Protein AF-0000000084919684 (afdb_homodimer)

pLDDT: mean 96.47, std 3.33, range [80.94, 98.94]

Structure (mmCIF, N/CA/C/O backbone):
data_AF-0000000084919684-model_v1
#
loop_
_entity.id
_entity.type
_entity.pdbx_description
1 polymer '1-deoxy-D-xylulose-5-phosphate synthase'
#
loop_
_atom_site.group_PDB
_atom_site.id
_atom_site.type_symbol
_atom_site.label_atom_id
_atom_site.label_alt_id
_atom_site.label_comp_id
_atom_site.label_asym_id
_atom_site.label_entity_id
_atom_site.label_seq_id
_atom_site.pdbx_PDB_ins_code
_atom_site.Cartn_x
_atom_site.Cartn_y
_atom_site.Cartn_z
_atom_site.occupancy
_atom_site.B_iso_or_equiv
_atom_site.auth_seq_id
_atom_site.auth_comp_id
_atom_site.auth_asym_id
_atom_site.auth_atom_id
_atom_site.pdbx_PDB_model_num
ATOM 1 N N . MET A 1 1 ? -24.531 24.344 9.188 1 82.88 1 MET A N 1
ATOM 2 C CA . MET A 1 1 ? -23.188 23.766 9.117 1 82.88 1 MET A CA 1
ATOM 3 C C . MET A 1 1 ? -22.141 24.781 9.523 1 82.88 1 MET A C 1
ATOM 5 O O . MET A 1 1 ? -22.312 25.984 9.289 1 82.88 1 MET A O 1
ATOM 9 N N . LYS A 1 2 ? -21.141 24.281 10.188 1 88.44 2 LYS A N 1
ATOM 10 C CA . LYS A 1 2 ? -20.031 25.156 10.555 1 88.44 2 LYS A CA 1
ATOM 11 C C . LYS A 1 2 ? -19.281 25.641 9.32 1 88.44 2 LYS A C 1
ATOM 13 O O . LYS A 1 2 ? -18.984 24.859 8.422 1 88.44 2 LYS A O 1
ATOM 18 N N . LYS A 1 3 ? -19.109 26.891 9.312 1 89.81 3 LYS A N 1
ATOM 19 C CA . LYS A 1 3 ? -18.391 27.469 8.18 1 89.81 3 LYS A CA 1
ATOM 20 C C . LYS A 1 3 ? -16.922 27.734 8.523 1 89.81 3 LYS A C 1
ATOM 22 O O . LYS A 1 3 ? -16.609 28.125 9.648 1 89.81 3 LYS A O 1
ATOM 27 N N . TYR A 1 4 ? -16.094 27.484 7.59 1 94.88 4 TYR A N 1
ATOM 28 C CA . TYR A 1 4 ? -14.664 27.75 7.715 1 94.88 4 TYR A CA 1
ATOM 29 C C . TYR A 1 4 ? -14.219 28.812 6.719 1 94.88 4 TYR A C 1
ATOM 31 O O . TYR A 1 4 ? -14.695 28.844 5.582 1 94.88 4 TYR A O 1
ATOM 39 N N . THR A 1 5 ? -13.367 29.688 7.164 1 95.31 5 THR A N 1
ATOM 40 C CA . THR A 1 5 ? -12.875 30.781 6.32 1 95.31 5 THR A CA 1
ATOM 41 C C . THR A 1 5 ? -11.383 30.609 6.035 1 95.31 5 THR A C 1
ATOM 43 O O . THR A 1 5 ? -10.609 30.25 6.934 1 95.31 5 THR A O 1
ATOM 46 N N . ASP A 1 6 ? -11.055 30.719 4.789 1 95.69 6 ASP A N 1
ATOM 47 C CA . ASP A 1 6 ? -9.641 30.781 4.434 1 95.69 6 ASP A CA 1
ATOM 48 C C . ASP A 1 6 ? -8.984 32.031 5.02 1 95.69 6 ASP A C 1
ATOM 50 O O . ASP A 1 6 ? -9.281 33.156 4.598 1 95.69 6 ASP A O 1
ATOM 54 N N . GLN A 1 7 ? -8.117 31.922 5.945 1 95.44 7 GLN A N 1
ATOM 55 C CA . GLN A 1 7 ? -7.492 33.031 6.656 1 95.44 7 GLN A CA 1
ATOM 56 C C . GLN A 1 7 ? -6.23 33.5 5.941 1 95.44 7 GLN A C 1
ATOM 58 O O . GLN A 1 7 ? -5.422 34.219 6.516 1 95.44 7 GLN A O 1
ATOM 63 N N . GLY A 1 8 ? -6.098 33.062 4.762 1 95 8 GLY A N 1
ATOM 64 C CA . GLY A 1 8 ? -4.906 33.312 3.961 1 95 8 GLY A CA 1
ATOM 65 C C . GLY A 1 8 ? -4.262 32 3.465 1 95 8 GLY A C 1
ATOM 66 O O . GLY A 1 8 ? -4.344 30.984 4.129 1 95 8 GLY A O 1
ATOM 67 N N . LYS A 1 9 ? -3.691 32.125 2.338 1 95.44 9 LYS A N 1
ATOM 68 C CA . LYS A 1 9 ? -3.064 30.938 1.772 1 95.44 9 LYS A CA 1
ATOM 69 C C . LYS A 1 9 ? -1.59 30.859 2.158 1 95.44 9 LYS A C 1
ATOM 71 O O . LYS A 1 9 ? -0.87 31.859 2.09 1 95.44 9 LYS A O 1
ATOM 76 N N . ASN A 1 10 ? -1.244 29.766 2.719 1 96.75 10 ASN A N 1
ATOM 77 C CA . ASN A 1 10 ? 0.134 29.453 3.086 1 96.75 10 ASN A CA 1
ATOM 78 C C . ASN A 1 10 ? 0.512 28.031 2.686 1 96.75 10 ASN A C 1
ATOM 80 O O . ASN A 1 10 ? -0.354 27.156 2.578 1 96.75 10 ASN A O 1
ATOM 84 N N . ASP A 1 11 ? 1.718 27.859 2.422 1 96.81 11 ASP A N 1
ATOM 85 C CA . ASP A 1 11 ? 2.152 26.516 2.08 1 96.81 11 ASP A CA 1
ATOM 86 C C . ASP A 1 11 ? 2.438 25.688 3.336 1 96.81 11 ASP A C 1
ATOM 88 O O . ASP A 1 11 ? 2.92 26.219 4.336 1 96.81 11 ASP A O 1
ATOM 92 N N . THR A 1 12 ? 2.158 24.422 3.324 1 97.62 12 THR A N 1
ATOM 93 C CA . THR A 1 12 ? 2.344 23.547 4.469 1 97.62 12 THR A CA 1
ATOM 94 C C . THR A 1 12 ? 3.828 23.344 4.766 1 97.62 12 THR A C 1
ATOM 96 O O . THR A 1 12 ? 4.215 23.141 5.918 1 97.62 12 THR A O 1
ATOM 99 N N . ARG A 1 13 ? 4.711 23.422 3.756 1 97.44 13 ARG A N 1
ATOM 100 C CA . ARG A 1 13 ? 6.148 23.297 3.986 1 97.44 13 ARG A CA 1
ATOM 101 C C . ARG A 1 13 ? 6.656 24.422 4.891 1 97.44 13 ARG A C 1
ATOM 103 O O . ARG A 1 13 ? 7.578 24.219 5.68 1 97.44 13 ARG A O 1
ATOM 110 N N . SER A 1 14 ? 6.035 25.625 4.762 1 98.12 14 SER A N 1
ATOM 111 C CA . SER A 1 14 ? 6.383 26.703 5.68 1 98.12 14 SER A CA 1
ATOM 112 C C . SER A 1 14 ? 5.895 26.406 7.094 1 98.12 14 SER A C 1
ATOM 114 O O . SER A 1 14 ? 6.516 26.828 8.07 1 98.12 14 SER A O 1
ATOM 116 N N . GLY A 1 15 ? 4.77 25.672 7.25 1 98.38 15 GLY A N 1
ATOM 117 C CA . GLY A 1 15 ? 4.348 25.188 8.555 1 98.38 15 GLY A CA 1
ATOM 118 C C . GLY A 1 15 ? 5.352 24.25 9.195 1 98.38 15 GLY A C 1
ATOM 119 O O . GLY A 1 15 ? 5.617 24.359 10.398 1 98.38 15 GLY A O 1
ATOM 120 N N . PHE A 1 16 ? 5.887 23.391 8.422 1 98.62 16 PHE A N 1
ATOM 121 C CA . PHE A 1 16 ? 6.945 22.5 8.891 1 98.62 16 PHE A CA 1
ATOM 122 C C . PHE A 1 16 ? 8.148 23.297 9.375 1 98.62 16 PHE A C 1
ATOM 124 O O . PHE A 1 16 ? 8.648 23.062 10.477 1 98.62 16 PHE A O 1
ATOM 131 N N . GLY A 1 17 ? 8.617 24.203 8.523 1 98.5 17 GLY A N 1
ATOM 132 C CA . GLY A 1 17 ? 9.75 25.031 8.898 1 98.5 17 GLY A CA 1
ATOM 133 C C . GLY A 1 17 ? 9.555 25.766 10.219 1 98.5 17 GLY A C 1
ATOM 134 O O . GLY A 1 17 ? 10.453 25.797 11.055 1 98.5 17 GLY A O 1
ATOM 135 N N . ALA A 1 18 ? 8.383 26.344 10.344 1 98.44 18 ALA A N 1
ATOM 136 C CA . ALA A 1 18 ? 8.055 27.078 11.562 1 98.44 18 ALA A CA 1
ATOM 137 C C . ALA A 1 18 ? 8.07 26.141 12.773 1 98.44 18 ALA A C 1
ATOM 139 O O . ALA A 1 18 ? 8.586 26.5 13.836 1 98.44 18 ALA A O 1
ATOM 140 N N . GLY A 1 19 ? 7.465 24.938 12.641 1 98.5 19 GLY A N 1
ATOM 141 C CA . GLY A 1 19 ? 7.48 23.969 13.711 1 98.5 19 GLY A CA 1
ATOM 142 C C . GLY A 1 19 ? 8.875 23.484 14.07 1 98.5 19 GLY A C 1
ATOM 143 O O . GLY A 1 19 ? 9.211 23.359 15.25 1 98.5 19 GLY A O 1
ATOM 144 N N . LEU A 1 20 ? 9.648 23.234 13.047 1 98.69 20 LEU A N 1
ATOM 145 C CA . LEU A 1 20 ? 11.016 22.781 13.25 1 98.69 20 LEU A CA 1
ATOM 146 C C . LEU A 1 20 ? 11.836 23.844 13.992 1 98.69 20 LEU A C 1
ATOM 148 O O . LEU A 1 20 ? 12.617 23.516 14.883 1 98.69 20 LEU A O 1
ATOM 152 N N . ALA A 1 21 ? 11.664 25.141 13.602 1 98.56 21 ALA A N 1
ATOM 153 C CA . ALA A 1 21 ? 12.352 26.234 14.281 1 98.56 21 ALA A CA 1
ATOM 154 C C . ALA A 1 21 ? 11.961 26.281 15.758 1 98.56 21 ALA A C 1
ATOM 156 O O . ALA A 1 21 ? 12.812 26.469 16.625 1 98.56 21 ALA A O 1
ATOM 157 N N . GLU A 1 22 ? 10.711 26.141 15.977 1 98.44 22 GLU A N 1
ATOM 158 C CA . GLU A 1 22 ? 10.234 26.141 17.359 1 98.44 22 GLU A CA 1
ATOM 159 C C . GLU A 1 22 ? 10.852 24.984 18.156 1 98.44 22 GLU A C 1
ATOM 161 O O . GLU A 1 22 ? 11.266 25.172 19.297 1 98.44 22 GLU A O 1
ATOM 166 N N . LEU A 1 23 ? 10.891 23.828 17.594 1 98.44 23 LEU A N 1
ATOM 167 C CA . LEU A 1 23 ? 11.492 22.656 18.25 1 98.44 23 LEU A CA 1
ATOM 168 C C . LEU A 1 23 ? 12.969 22.906 18.531 1 98.44 23 LEU A C 1
ATOM 170 O O . LEU A 1 23 ? 13.5 22.438 19.547 1 98.44 23 LEU A O 1
ATOM 174 N N . GLY A 1 24 ? 13.609 23.594 17.578 1 98.25 24 GLY A N 1
ATOM 175 C CA . GLY A 1 24 ? 15 23.953 17.812 1 98.25 24 GLY A CA 1
ATOM 176 C C . GLY A 1 24 ? 15.219 24.719 19.094 1 98.25 24 GLY A C 1
ATOM 177 O O . GLY A 1 24 ? 16.266 24.594 19.734 1 98.25 24 GLY A O 1
ATOM 178 N N . ARG A 1 25 ? 14.258 25.469 19.484 1 98.19 25 ARG A N 1
ATOM 179 C CA . ARG A 1 25 ? 14.336 26.297 20.688 1 98.19 25 ARG A CA 1
ATOM 180 C C . ARG A 1 25 ? 13.922 25.5 21.922 1 98.19 25 ARG A C 1
ATOM 182 O O . ARG A 1 25 ? 14.438 25.734 23.016 1 98.19 25 ARG A O 1
ATOM 189 N N . LEU A 1 26 ? 13.086 24.547 21.766 1 97.25 26 LEU A N 1
ATOM 190 C CA . LEU A 1 26 ? 12.414 23.922 22.891 1 97.25 26 LEU A CA 1
ATOM 191 C C . LEU A 1 26 ? 13.086 22.609 23.266 1 97.25 26 LEU A C 1
ATOM 193 O O . LEU A 1 26 ? 12.984 22.156 24.422 1 97.25 26 LEU A O 1
ATOM 197 N N . ASN A 1 27 ? 13.727 21.953 22.359 1 97.81 27 ASN A N 1
ATOM 198 C CA . ASN A 1 27 ? 14.219 20.609 22.578 1 97.81 27 ASN A CA 1
ATOM 199 C C . ASN A 1 27 ? 15.648 20.438 22.062 1 97.81 27 ASN A C 1
ATOM 201 O O . ASN A 1 27 ? 15.875 20.25 20.875 1 97.81 27 ASN A O 1
ATOM 205 N N . PRO A 1 28 ? 16.562 20.406 22.922 1 97.69 28 PRO A N 1
ATOM 206 C CA . PRO A 1 28 ? 17.969 20.359 22.516 1 97.69 28 PRO A CA 1
ATOM 207 C C . PRO A 1 28 ? 18.359 19.047 21.828 1 97.69 28 PRO A C 1
ATOM 209 O O . PRO A 1 28 ? 19.422 18.953 21.234 1 97.69 28 PRO A O 1
ATOM 212 N N . ASN A 1 29 ? 17.547 18.062 21.875 1 98.25 29 ASN A N 1
ATOM 213 C CA . ASN A 1 29 ? 17.844 16.781 21.266 1 98.25 29 ASN A CA 1
ATOM 214 C C . ASN A 1 29 ? 17.391 16.734 19.797 1 98.25 29 ASN A C 1
ATOM 216 O O . ASN A 1 29 ? 17.781 15.828 19.062 1 98.25 29 ASN A O 1
ATOM 220 N N . VAL A 1 30 ? 16.625 17.672 19.391 1 98.62 30 VAL A N 1
ATOM 221 C CA . VAL A 1 30 ? 16.156 17.719 18 1 98.62 30 VAL A CA 1
ATOM 222 C C . VAL A 1 30 ? 17.297 18.141 17.078 1 98.62 30 VAL A C 1
ATOM 224 O O . VAL A 1 30 ? 17.969 19.156 17.328 1 98.62 30 VAL A O 1
ATOM 227 N N . VAL A 1 31 ? 17.562 17.344 16.094 1 98.62 31 VAL A N 1
ATOM 228 C CA . VAL A 1 31 ? 18.516 17.672 15.031 1 98.62 31 VAL A CA 1
ATOM 229 C C . VAL A 1 31 ? 17.828 17.562 13.672 1 98.62 31 VAL A C 1
ATOM 231 O O . VAL A 1 31 ? 16.812 16.875 13.531 1 98.62 31 VAL A O 1
ATOM 234 N N . ALA A 1 32 ? 18.406 18.281 12.711 1 98.25 32 ALA A N 1
ATOM 235 C CA . ALA A 1 32 ? 17.797 18.281 11.383 1 98.25 32 ALA A CA 1
ATOM 236 C C . ALA A 1 32 ? 18.812 17.875 10.32 1 98.25 32 ALA A C 1
ATOM 238 O O . ALA A 1 32 ? 19.984 18.25 10.398 1 98.25 32 ALA A O 1
ATOM 239 N N . LEU A 1 33 ? 18.359 17.047 9.414 1 97.69 33 LEU A N 1
ATOM 240 C CA . LEU A 1 33 ? 19.156 16.625 8.258 1 97.69 33 LEU A CA 1
ATOM 241 C C . LEU A 1 33 ? 18.422 16.953 6.957 1 97.69 33 LEU A C 1
ATOM 243 O O . LEU A 1 33 ? 17.203 16.812 6.883 1 97.69 33 LEU A O 1
ATOM 247 N N . CYS A 1 34 ? 19.172 17.328 5.945 1 94.25 34 CYS A N 1
ATOM 248 C CA . CYS A 1 34 ? 18.547 17.625 4.66 1 94.25 34 CYS A CA 1
ATOM 249 C C . CYS A 1 34 ? 19.422 17.141 3.508 1 94.25 34 CYS A C 1
ATOM 251 O O . CYS A 1 34 ? 20.641 17.203 3.586 1 94.25 34 CYS A O 1
ATOM 253 N N . ALA A 1 35 ? 18.719 16.656 2.488 1 92.19 35 ALA A N 1
ATOM 254 C CA . ALA A 1 35 ? 19.422 16.25 1.271 1 92.19 35 ALA A CA 1
ATOM 255 C C . ALA A 1 35 ? 19.328 17.328 0.196 1 92.19 35 ALA A C 1
ATOM 257 O O . ALA A 1 35 ? 18.656 17.141 -0.823 1 92.19 35 ALA A O 1
ATOM 258 N N . ASP A 1 36 ? 19.969 18.422 0.37 1 85.31 36 ASP A N 1
ATOM 259 C CA . ASP A 1 36 ? 20.281 19.516 -0.55 1 85.31 36 ASP A CA 1
ATOM 260 C C . ASP A 1 36 ? 19.016 20.266 -0.958 1 85.31 36 ASP A C 1
ATOM 262 O O . ASP A 1 36 ? 18.922 20.75 -2.09 1 85.31 36 ASP A O 1
ATOM 266 N N . LEU A 1 37 ? 18.062 20.375 -0.115 1 88.69 37 LEU A N 1
ATOM 267 C CA . LEU A 1 37 ? 16.812 21.062 -0.431 1 88.69 37 LEU A CA 1
ATOM 268 C C . LEU A 1 37 ? 16.375 21.953 0.723 1 88.69 37 LEU A C 1
ATOM 270 O O . LEU A 1 37 ? 15.18 22.016 1.043 1 88.69 37 LEU A O 1
ATOM 274 N N . ILE A 1 38 ? 17.266 22.578 1.327 1 87.62 38 ILE A N 1
ATOM 275 C CA . ILE A 1 38 ? 17.062 23.344 2.545 1 87.62 38 ILE A CA 1
ATOM 276 C C . ILE A 1 38 ? 15.969 24.391 2.307 1 87.62 38 ILE A C 1
ATOM 278 O O . ILE A 1 38 ? 15 24.469 3.068 1 87.62 38 ILE A O 1
ATOM 282 N N . GLY A 1 39 ? 16.078 25.172 1.2 1 88.75 39 GLY A N 1
ATOM 283 C CA . GLY A 1 39 ? 15.117 26.203 0.891 1 88.75 39 GLY A CA 1
ATOM 284 C C . GLY A 1 39 ? 13.727 25.672 0.604 1 88.75 39 GLY A C 1
ATOM 285 O O . GLY A 1 39 ? 12.727 26.25 1.025 1 88.75 39 GLY A O 1
ATOM 286 N N . SER A 1 40 ? 13.688 24.578 -0.066 1 90.31 40 SER A N 1
ATOM 287 C CA . SER A 1 40 ? 12.414 23.953 -0.428 1 90.31 40 SER A CA 1
ATOM 288 C C . SER A 1 40 ? 11.672 23.453 0.805 1 90.31 40 SER A C 1
ATOM 290 O O . SER A 1 40 ? 10.438 23.453 0.84 1 90.31 40 SER A O 1
ATOM 292 N N . LEU A 1 41 ? 12.414 23.125 1.818 1 93.19 41 LEU A N 1
ATOM 293 C CA . LEU A 1 41 ? 11.82 22.578 3.035 1 93.19 41 LEU A CA 1
ATOM 294 C C . LEU A 1 41 ? 11.688 23.656 4.102 1 93.19 41 LEU A C 1
ATOM 296 O O . LEU A 1 41 ? 11.164 23.406 5.191 1 93.19 41 LEU A O 1
ATOM 300 N N . LYS A 1 42 ? 12.156 24.828 3.826 1 96 42 LYS A N 1
ATOM 301 C CA . LYS A 1 42 ? 12.023 25.984 4.715 1 96 42 LYS A CA 1
ATOM 302 C C . LYS A 1 42 ? 12.719 25.734 6.051 1 96 42 LYS A C 1
ATOM 304 O O . LYS A 1 42 ? 12.164 26.031 7.109 1 96 42 LYS A O 1
ATOM 309 N N . MET A 1 43 ? 13.898 25.125 6.016 1 96.88 43 MET A N 1
ATOM 310 C CA . MET A 1 43 ? 14.609 24.75 7.234 1 96.88 43 MET A CA 1
ATOM 311 C C . MET A 1 43 ? 15.562 25.859 7.664 1 96.88 43 MET A C 1
ATOM 313 O O . MET A 1 43 ? 16.312 25.703 8.633 1 96.88 43 MET A O 1
ATOM 317 N N . ASP A 1 44 ? 15.555 27.031 7.004 1 97.25 44 ASP A N 1
ATOM 318 C CA . ASP A 1 44 ? 16.531 28.094 7.164 1 97.25 44 ASP A CA 1
ATOM 319 C C . ASP A 1 44 ? 16.547 28.625 8.594 1 97.25 44 ASP A C 1
ATOM 321 O O . ASP A 1 44 ? 17.609 28.828 9.18 1 97.25 44 ASP A O 1
ATOM 325 N N . LYS A 1 45 ? 15.43 28.891 9.133 1 97.81 45 LYS A N 1
ATOM 326 C CA . LYS A 1 45 ? 15.352 29.484 10.469 1 97.81 45 LYS A CA 1
ATOM 327 C C . LYS A 1 45 ? 15.953 28.531 11.508 1 97.81 45 LYS A C 1
ATOM 329 O O . LYS A 1 45 ? 16.641 28.984 12.43 1 97.81 45 LYS A O 1
ATOM 334 N N . PHE A 1 46 ? 15.641 27.281 11.445 1 98.31 46 PHE A N 1
ATOM 335 C CA . PHE A 1 46 ? 16.25 26.312 12.336 1 98.31 46 PHE A CA 1
ATOM 336 C C . PHE A 1 46 ? 17.766 26.344 12.227 1 98.31 46 PHE A C 1
ATOM 338 O O . PHE A 1 46 ? 18.469 26.344 13.242 1 98.31 46 PHE A O 1
ATOM 345 N N . ILE A 1 47 ? 18.25 26.344 10.984 1 97.62 47 ILE A N 1
ATOM 346 C CA . ILE A 1 47 ? 19.688 26.328 10.727 1 97.62 47 ILE A CA 1
ATOM 347 C C . ILE A 1 47 ? 20.328 27.594 11.32 1 97.62 47 ILE A C 1
ATOM 349 O O . ILE A 1 47 ? 21.359 27.516 11.977 1 97.62 47 ILE A O 1
ATOM 353 N N . GLU A 1 48 ? 19.703 28.703 11.094 1 98.06 48 GLU A N 1
ATOM 354 C CA . GLU A 1 48 ? 20.203 29.969 11.609 1 98.06 48 GLU A CA 1
ATOM 355 C C . GLU A 1 48 ? 20.344 29.938 13.125 1 98.06 48 GLU A C 1
ATOM 357 O O . GLU A 1 48 ? 21.344 30.406 13.672 1 98.06 48 GLU A O 1
ATOM 362 N N . GLU A 1 49 ? 19.406 29.359 13.773 1 98.25 49 GLU A N 1
ATOM 363 C CA . GLU A 1 49 ? 19.344 29.391 15.234 1 98.25 49 GLU A CA 1
ATOM 364 C C . GLU A 1 49 ? 20.125 28.234 15.852 1 98.25 49 GLU A C 1
ATOM 366 O O . GLU A 1 49 ? 20.516 28.297 17.016 1 98.25 49 GLU A O 1
ATOM 371 N N . ASN A 1 50 ? 20.328 27.188 15.086 1 97.88 50 ASN A N 1
ATOM 372 C CA . ASN A 1 50 ? 20.984 26 15.602 1 97.88 50 ASN A CA 1
ATOM 373 C C . ASN A 1 50 ? 21.953 25.406 14.578 1 97.88 50 ASN A C 1
ATOM 375 O O . ASN A 1 50 ? 21.844 24.234 14.211 1 97.88 50 ASN A O 1
ATOM 379 N N . PRO A 1 51 ? 22.906 26.078 14.18 1 97.25 51 PRO A N 1
ATOM 380 C CA . PRO A 1 51 ? 23.797 25.609 13.102 1 97.25 51 PRO A CA 1
ATOM 381 C C . PRO A 1 51 ? 24.516 24.312 13.445 1 97.25 51 PRO A C 1
ATOM 383 O O . PRO A 1 51 ? 24.812 23.516 12.555 1 97.25 51 PRO A O 1
ATOM 386 N N . GLU A 1 52 ? 24.766 24.016 14.703 1 97.06 52 GLU A N 1
ATOM 387 C CA . GLU A 1 52 ? 25.516 22.844 15.109 1 97.06 52 GLU A CA 1
ATOM 388 C C . GLU A 1 52 ? 24.625 21.609 15.148 1 97.06 52 GLU A C 1
ATOM 390 O O . GLU A 1 52 ? 25.125 20.469 15.234 1 97.06 52 GLU A O 1
ATOM 395 N N . ARG A 1 53 ? 23.359 21.766 15.016 1 97.69 53 ARG A N 1
ATOM 396 C CA . ARG A 1 53 ? 22.406 20.656 15.086 1 97.69 53 ARG A CA 1
ATOM 397 C C . ARG A 1 53 ? 21.766 20.406 13.727 1 97.69 53 ARG A C 1
ATOM 399 O O . ARG A 1 53 ? 20.75 19.719 13.633 1 97.69 53 ARG A O 1
ATOM 406 N N . PHE A 1 54 ? 22.297 21.062 12.695 1 97.69 54 PHE A N 1
ATOM 407 C CA . PHE A 1 54 ? 21.875 20.828 11.32 1 97.69 54 PHE A CA 1
ATOM 408 C C . PHE A 1 54 ? 22.984 20.125 10.523 1 97.69 54 PHE A C 1
ATOM 410 O O . PHE A 1 54 ? 24.156 20.5 10.625 1 97.69 54 PHE A O 1
ATOM 417 N N . PHE A 1 55 ? 22.609 19.156 9.711 1 96.38 55 PHE A N 1
ATOM 418 C CA . PHE A 1 55 ? 23.547 18.391 8.906 1 96.38 55 PHE A CA 1
ATOM 419 C C . PHE A 1 55 ? 23.125 18.375 7.441 1 96.38 55 PHE A C 1
ATOM 421 O O . PHE A 1 55 ? 22.094 17.781 7.098 1 96.38 55 PHE A O 1
ATOM 428 N N . GLN A 1 56 ? 23.859 18.922 6.59 1 93.94 56 GLN A N 1
ATOM 429 C CA . GLN A 1 56 ? 23.672 18.828 5.145 1 93.94 56 GLN A CA 1
ATOM 430 C C . GLN A 1 56 ? 24.281 17.531 4.59 1 93.94 56 GLN A C 1
ATOM 432 O O . GLN A 1 56 ? 25.484 17.312 4.703 1 93.94 56 GLN A O 1
ATOM 437 N N . ILE A 1 57 ? 23.469 16.797 3.918 1 92.19 57 ILE A N 1
ATOM 438 C CA . ILE A 1 57 ? 23.922 15.445 3.564 1 92.19 57 ILE A CA 1
ATOM 439 C C . ILE A 1 57 ? 24.156 15.359 2.059 1 92.19 57 ILE A C 1
ATOM 441 O O . ILE A 1 57 ? 24.578 14.32 1.548 1 92.19 57 ILE A O 1
ATOM 445 N N . GLY A 1 58 ? 23.938 16.438 1.271 1 87.56 58 GLY A N 1
ATOM 446 C CA . GLY A 1 58 ? 24 16.359 -0.18 1 87.56 58 GLY A CA 1
ATOM 447 C C . GLY A 1 58 ? 22.875 15.531 -0.776 1 87.56 58 GLY A C 1
ATOM 448 O O . GLY A 1 58 ? 21.969 15.086 -0.06 1 87.56 58 GLY A O 1
ATOM 449 N N . ILE A 1 59 ? 22.875 15.273 -2.01 1 85.62 59 ILE A N 1
ATOM 450 C CA . ILE A 1 59 ? 21.844 14.484 -2.666 1 85.62 59 ILE A CA 1
ATOM 451 C C . ILE A 1 59 ? 22.094 13 -2.408 1 85.62 59 ILE A C 1
ATOM 453 O O . ILE A 1 59 ? 22.422 12.25 -3.328 1 85.62 59 ILE A O 1
ATOM 457 N N . ALA A 1 60 ? 22.062 12.641 -1.119 1 88.5 60 ALA A N 1
ATOM 458 C CA . ALA A 1 60 ? 22.344 11.289 -0.649 1 88.5 60 ALA A CA 1
ATOM 459 C C . ALA A 1 60 ? 21.297 10.852 0.38 1 88.5 60 ALA A C 1
ATOM 461 O O . ALA A 1 60 ? 21.625 10.633 1.549 1 88.5 60 ALA A O 1
ATOM 462 N N . GLU A 1 61 ? 20.172 10.648 -0.104 1 90.44 61 GLU A N 1
ATOM 463 C CA . GLU A 1 61 ? 19.031 10.383 0.775 1 90.44 61 GLU A CA 1
ATOM 464 C C . GLU A 1 61 ? 19.219 9.062 1.522 1 90.44 61 GLU A C 1
ATOM 466 O O . GLU A 1 61 ? 18.844 8.945 2.691 1 90.44 61 GLU A O 1
ATOM 471 N N . ALA A 1 62 ? 19.75 8.07 0.82 1 91.62 62 ALA A N 1
ATOM 472 C CA . ALA A 1 62 ? 19.984 6.797 1.492 1 91.62 62 ALA A CA 1
ATOM 473 C C . ALA A 1 62 ? 20.922 6.969 2.684 1 91.62 62 ALA A C 1
ATOM 475 O O . ALA A 1 62 ? 20.656 6.461 3.773 1 91.62 62 ALA A O 1
ATOM 476 N N . ASN A 1 63 ? 21.953 7.691 2.449 1 93.31 63 ASN A N 1
ATOM 477 C CA . ASN A 1 63 ? 22.906 8 3.52 1 93.31 63 ASN A CA 1
ATOM 478 C C . ASN A 1 63 ? 22.234 8.812 4.633 1 93.31 63 ASN A C 1
ATOM 480 O O . ASN A 1 63 ? 22.5 8.57 5.812 1 93.31 63 ASN A O 1
ATOM 484 N N . MET A 1 64 ? 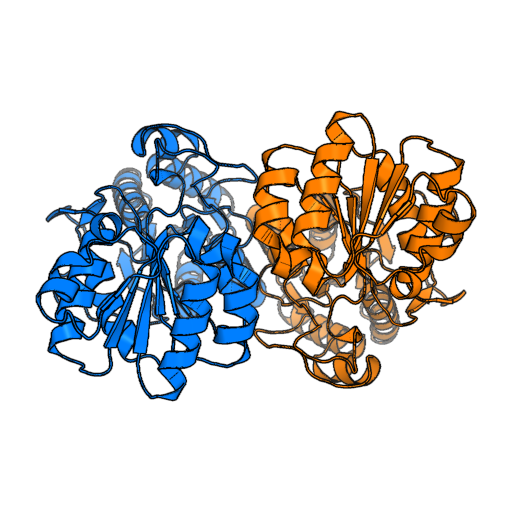21.406 9.742 4.312 1 95.38 64 MET A N 1
ATOM 485 C CA . MET A 1 64 ? 20.688 10.586 5.273 1 95.38 64 MET A CA 1
ATOM 486 C C . MET A 1 64 ? 19.875 9.734 6.242 1 95.38 64 MET A C 1
ATOM 488 O O . MET A 1 64 ? 19.922 9.953 7.453 1 95.38 64 MET A O 1
ATOM 492 N N . MET A 1 65 ? 19.219 8.766 5.723 1 96.12 65 MET A N 1
ATOM 493 C CA . MET A 1 65 ? 18.391 7.914 6.574 1 96.12 65 MET A CA 1
ATOM 494 C C . MET A 1 65 ? 19.266 7.078 7.508 1 96.12 65 MET A C 1
ATOM 496 O O . MET A 1 65 ? 18.922 6.879 8.672 1 96.12 65 MET A O 1
ATOM 500 N N . GLY A 1 66 ? 20.359 6.586 6.945 1 95.94 66 GLY A N 1
ATOM 501 C CA . GLY A 1 66 ? 21.281 5.855 7.789 1 95.94 66 GLY A CA 1
ATOM 502 C C . GLY A 1 66 ? 21.859 6.699 8.914 1 95.94 66 GLY A C 1
ATOM 503 O O . GLY A 1 66 ? 21.922 6.25 10.062 1 95.94 66 GLY A O 1
ATOM 504 N N . ILE A 1 67 ? 22.297 7.898 8.602 1 96.38 67 ILE A N 1
ATOM 505 C CA . ILE A 1 67 ? 22.844 8.82 9.594 1 96.38 67 ILE A CA 1
ATOM 506 C C . ILE A 1 67 ? 21.766 9.148 10.633 1 96.38 67 ILE A C 1
ATOM 508 O O . ILE A 1 67 ? 22.047 9.125 11.836 1 96.38 67 ILE A O 1
ATOM 512 N N . ALA 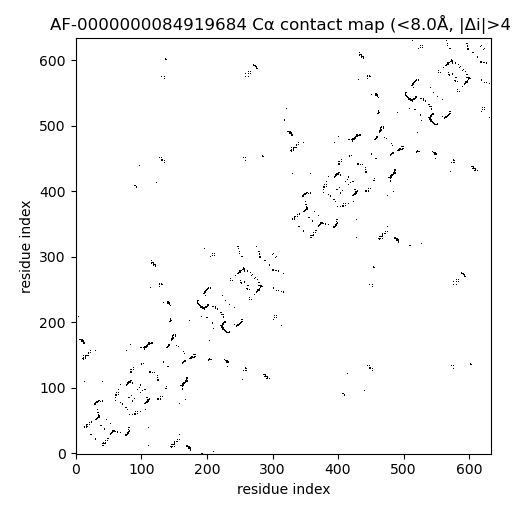A 1 68 ? 20.547 9.406 10.195 1 97.5 68 ALA A N 1
ATOM 513 C CA . ALA A 1 68 ? 19.453 9.727 11.102 1 97.5 68 ALA A CA 1
ATOM 514 C C . ALA A 1 68 ? 19.203 8.586 12.094 1 97.5 68 ALA A C 1
ATOM 516 O O . ALA A 1 68 ? 19.062 8.828 13.297 1 97.5 68 ALA A O 1
ATOM 517 N N . ALA A 1 69 ? 19.156 7.391 11.594 1 97.19 69 ALA A N 1
ATOM 518 C CA . ALA A 1 69 ? 18.984 6.227 12.461 1 97.19 69 ALA A CA 1
ATOM 519 C C . ALA A 1 69 ? 20.094 6.145 13.508 1 97.19 69 ALA A C 1
ATOM 521 O O . ALA A 1 69 ? 19.828 5.875 14.68 1 97.19 69 ALA A O 1
ATOM 522 N N . GLY A 1 70 ? 21.297 6.367 13.047 1 96.62 70 GLY A N 1
ATOM 523 C CA . GLY A 1 70 ? 22.438 6.332 13.945 1 96.62 70 GLY A CA 1
ATOM 524 C C . GLY A 1 70 ? 22.359 7.379 15.047 1 96.62 70 GLY A C 1
ATOM 525 O O . GLY A 1 70 ? 22.719 7.109 16.188 1 96.62 70 GLY A O 1
ATOM 526 N N . LEU A 1 71 ? 21.953 8.586 14.734 1 97.06 71 LEU A N 1
ATOM 527 C CA . LEU A 1 71 ? 21.875 9.695 15.68 1 97.06 71 LEU A CA 1
ATOM 528 C C . LEU A 1 71 ? 20.906 9.375 16.828 1 97.06 71 LEU A C 1
ATOM 530 O O . LEU A 1 71 ? 21.094 9.867 17.938 1 97.06 71 LEU A O 1
ATOM 534 N N . THR A 1 72 ? 19.891 8.547 16.578 1 97.19 72 THR A N 1
ATOM 535 C CA . THR A 1 72 ? 18.938 8.195 17.609 1 97.19 72 THR A CA 1
ATOM 536 C C . THR A 1 72 ? 19.609 7.383 18.719 1 97.19 72 THR A C 1
ATOM 538 O O . THR A 1 72 ? 19.156 7.402 19.859 1 97.19 72 THR A O 1
ATOM 541 N N . ILE A 1 73 ? 20.609 6.645 18.422 1 95.44 73 ILE A N 1
ATOM 542 C CA . ILE A 1 73 ? 21.328 5.848 19.391 1 95.44 73 ILE A CA 1
ATOM 543 C C . ILE A 1 73 ? 21.953 6.762 20.453 1 95.44 73 ILE A C 1
ATOM 545 O O . ILE A 1 73 ? 22.031 6.402 21.625 1 95.44 73 ILE A O 1
ATOM 549 N N . GLY A 1 74 ? 22.312 7.922 20.062 1 94.69 74 GLY A N 1
ATOM 550 C CA . GLY A 1 74 ? 22.859 8.906 20.984 1 94.69 74 GLY A CA 1
ATOM 551 C C . GLY A 1 74 ? 21.812 9.734 21.688 1 94.69 74 GLY A C 1
ATOM 552 O O . GLY A 1 74 ? 22.125 10.688 22.406 1 94.69 74 GLY A O 1
ATOM 553 N N . GLY A 1 75 ? 20.531 9.422 21.391 1 96.5 75 GLY A N 1
ATOM 554 C CA . GLY A 1 75 ? 19.453 10.086 22.094 1 96.5 75 GLY A CA 1
ATOM 555 C C . GLY A 1 75 ? 18.891 11.273 21.359 1 96.5 75 GLY A C 1
ATOM 556 O O . GLY A 1 75 ? 18.016 11.977 21.859 1 96.5 75 GLY A O 1
ATOM 557 N N . LYS A 1 76 ? 19.359 11.453 20.125 1 98.38 76 LYS A N 1
ATOM 558 C CA . LYS A 1 76 ? 18.844 12.578 19.344 1 98.38 76 LYS A CA 1
ATOM 559 C C . LYS A 1 76 ? 17.516 12.227 18.688 1 98.38 76 LYS A C 1
ATOM 561 O O . LYS A 1 76 ? 17.125 11.055 18.656 1 98.38 76 LYS A O 1
ATOM 566 N N . ILE A 1 77 ? 16.828 13.227 18.297 1 98.69 77 ILE A N 1
ATOM 567 C CA . ILE A 1 77 ? 15.578 13.109 17.562 1 98.69 77 ILE A CA 1
ATOM 568 C C . ILE A 1 77 ? 15.734 13.742 16.172 1 98.69 77 ILE A C 1
ATOM 570 O O . ILE A 1 77 ? 15.469 14.938 16 1 98.69 77 ILE A O 1
ATOM 574 N N . PRO A 1 78 ? 16.156 12.984 15.227 1 98.75 78 PRO A N 1
ATOM 575 C CA . PRO A 1 78 ? 16.438 13.523 13.891 1 98.75 78 PRO A CA 1
ATOM 576 C C . PRO A 1 78 ? 15.164 13.797 13.094 1 98.75 78 PRO A C 1
ATOM 578 O O . PRO A 1 78 ? 14.258 12.961 13.055 1 98.75 78 PRO A O 1
ATOM 581 N N . PHE A 1 79 ? 15.086 14.945 12.523 1 98.75 79 PHE A N 1
ATOM 582 C CA . PHE A 1 79 ? 14.133 15.328 11.492 1 98.75 79 PHE A CA 1
ATOM 583 C C . PHE A 1 79 ? 14.805 15.383 10.125 1 98.75 79 PHE A C 1
ATOM 585 O O . PHE A 1 79 ? 15.641 16.25 9.867 1 98.75 79 PHE A O 1
ATOM 592 N N . THR A 1 80 ? 14.414 14.438 9.266 1 98 80 THR A N 1
ATOM 593 C CA . THR A 1 80 ? 14.977 14.445 7.922 1 98 80 THR A CA 1
ATOM 594 C C . THR A 1 80 ? 14.055 15.172 6.949 1 98 80 THR A C 1
ATOM 596 O O . THR A 1 80 ? 12.828 15.102 7.078 1 98 80 THR A O 1
ATOM 599 N N . GLY A 1 81 ? 14.703 15.867 6.012 1 95.5 81 GLY A N 1
ATOM 600 C CA . GLY A 1 81 ? 13.914 16.625 5.059 1 95.5 81 GLY A CA 1
ATOM 601 C C . GLY A 1 81 ? 14.383 16.469 3.627 1 95.5 81 GLY A C 1
ATOM 602 O O . GLY A 1 81 ? 15.578 16.609 3.342 1 95.5 81 GLY A O 1
ATOM 603 N N . THR A 1 82 ? 13.5 16.125 2.721 1 94.88 82 THR A N 1
ATOM 604 C CA . THR A 1 82 ? 13.633 16.141 1.268 1 94.88 82 THR A CA 1
ATOM 605 C C . THR A 1 82 ? 12.273 15.969 0.595 1 94.88 82 THR A C 1
ATOM 607 O O . THR A 1 82 ? 11.234 16.203 1.214 1 94.88 82 THR A O 1
ATOM 610 N N . PHE A 1 83 ? 12.258 15.773 -0.698 1 92.88 83 PHE A N 1
ATOM 611 C CA . PHE A 1 83 ? 10.984 15.602 -1.39 1 92.88 83 PHE A CA 1
ATOM 612 C C . PHE A 1 83 ? 10.406 14.219 -1.12 1 92.88 83 PHE A C 1
ATOM 614 O O . PHE A 1 83 ? 11.148 13.266 -0.891 1 92.88 83 PHE A O 1
ATOM 621 N N . ALA A 1 84 ? 9.141 14.148 -1.161 1 92.94 84 ALA A N 1
ATOM 622 C CA . ALA A 1 84 ? 8.406 12.945 -0.8 1 92.94 84 ALA A CA 1
ATOM 623 C C . ALA A 1 84 ? 8.883 11.742 -1.618 1 92.94 84 ALA A C 1
ATOM 625 O O . ALA A 1 84 ? 9.062 10.648 -1.081 1 92.94 84 ALA A O 1
ATOM 626 N N . ASN A 1 85 ? 9.117 11.906 -2.881 1 90.75 85 ASN A N 1
ATOM 627 C CA . ASN A 1 85 ? 9.609 10.82 -3.723 1 90.75 85 ASN A CA 1
ATOM 628 C C . ASN A 1 85 ? 10.969 10.32 -3.25 1 90.75 85 ASN A C 1
ATOM 630 O O . ASN A 1 85 ? 11.203 9.109 -3.189 1 90.75 85 ASN A O 1
ATOM 634 N N . PHE A 1 86 ? 11.805 11.203 -2.812 1 89.38 86 PHE A N 1
ATOM 635 C CA . PHE A 1 86 ? 13.18 10.891 -2.438 1 89.38 86 PHE A CA 1
ATOM 636 C C . PHE A 1 86 ? 13.258 10.43 -0.987 1 89.38 86 PHE A C 1
ATOM 638 O O . PHE A 1 86 ? 14.219 9.766 -0.587 1 89.38 86 PHE A O 1
ATOM 645 N N . SER A 1 87 ? 12.227 10.812 -0.275 1 92.75 87 SER A N 1
ATOM 646 C CA . SER A 1 87 ? 12.18 10.484 1.146 1 92.75 87 SER A CA 1
ATOM 647 C C . SER A 1 87 ? 11.5 9.133 1.384 1 92.75 87 SER A C 1
ATOM 649 O O . SER A 1 87 ? 11.523 8.609 2.5 1 92.75 87 SER A O 1
ATOM 651 N N . THR A 1 88 ? 10.945 8.547 0.348 1 93.5 88 THR A N 1
ATOM 652 C CA . THR A 1 88 ? 10.195 7.305 0.532 1 93.5 88 THR A CA 1
ATOM 653 C C . THR A 1 88 ? 10.609 6.27 -0.511 1 93.5 88 THR A C 1
ATOM 655 O O . THR A 1 88 ? 11.477 5.434 -0.255 1 93.5 88 THR A O 1
ATOM 658 N N . GLY A 1 89 ? 10.18 6.484 -1.751 1 91.5 89 GLY A N 1
ATOM 659 C CA . GLY A 1 89 ? 10.414 5.52 -2.812 1 91.5 89 GLY A CA 1
ATOM 660 C C . GLY A 1 89 ? 11.883 5.258 -3.066 1 91.5 89 GLY A C 1
ATOM 661 O O . GLY A 1 89 ? 12.289 4.113 -3.285 1 91.5 89 GLY A O 1
ATOM 662 N N . ARG A 1 90 ? 12.688 6.281 -3 1 89.25 90 ARG A N 1
ATOM 663 C CA . ARG A 1 90 ? 14.109 6.164 -3.314 1 89.25 90 ARG A CA 1
ATOM 664 C C . ARG A 1 90 ? 14.852 5.402 -2.223 1 89.25 90 ARG A C 1
ATOM 666 O O . ARG A 1 90 ? 15.82 4.695 -2.5 1 89.25 90 ARG A O 1
ATOM 673 N N . VAL A 1 91 ? 14.328 5.555 -1.009 1 93.19 91 VAL A N 1
ATOM 674 C CA . VAL A 1 91 ? 15.117 5.055 0.112 1 93.19 91 VAL A CA 1
ATOM 675 C C . VAL A 1 91 ? 14.273 4.105 0.955 1 93.19 91 VAL A C 1
ATOM 677 O O . VAL A 1 91 ? 14.43 4.039 2.176 1 93.19 91 VAL A O 1
ATOM 680 N N . TYR A 1 92 ? 13.43 3.42 0.341 1 94.38 92 TYR A N 1
ATOM 681 C CA . TYR A 1 92 ? 12.508 2.539 1.049 1 94.38 92 TYR A CA 1
ATOM 682 C C . TYR A 1 92 ? 13.266 1.508 1.877 1 94.38 92 TYR A C 1
ATOM 684 O O . TYR A 1 92 ? 12.922 1.263 3.037 1 94.38 92 TYR A O 1
ATOM 692 N N . ASP A 1 93 ? 14.273 0.932 1.304 1 92.62 93 ASP A N 1
ATOM 693 C CA . ASP A 1 93 ? 15.039 -0.117 1.97 1 92.62 93 ASP A CA 1
ATOM 694 C C . ASP A 1 93 ? 15.695 0.407 3.246 1 92.62 93 ASP A C 1
ATOM 696 O O . ASP A 1 93 ? 15.672 -0.259 4.281 1 92.62 93 ASP A O 1
ATOM 700 N N . GLN A 1 94 ? 16.297 1.58 3.186 1 93.75 94 GLN A N 1
ATOM 701 C CA . GLN A 1 94 ? 16.953 2.18 4.34 1 93.75 94 GLN A CA 1
ATOM 702 C C . GLN A 1 94 ? 15.953 2.486 5.449 1 93.75 94 GLN A C 1
ATOM 704 O O . GLN A 1 94 ? 16.234 2.275 6.629 1 93.75 94 GLN A O 1
ATOM 709 N N . ILE A 1 95 ? 14.789 2.957 5.066 1 95.81 95 ILE A N 1
ATOM 710 C CA . ILE A 1 95 ? 13.75 3.246 6.051 1 95.81 95 ILE A CA 1
ATOM 711 C C . ILE A 1 95 ? 13.281 1.947 6.703 1 95.81 95 ILE A C 1
ATOM 713 O O . ILE A 1 95 ? 13.172 1.866 7.926 1 95.81 95 ILE A O 1
ATOM 717 N N . ARG A 1 96 ? 13.023 0.978 5.906 1 94.81 96 ARG A N 1
ATOM 718 C CA . ARG A 1 96 ? 12.492 -0.297 6.375 1 94.81 96 ARG A CA 1
ATOM 719 C C . ARG A 1 96 ? 13.453 -0.962 7.355 1 94.81 96 ARG A C 1
ATOM 721 O O . ARG A 1 96 ? 13.047 -1.376 8.445 1 94.81 96 ARG A O 1
ATOM 728 N N . GLN A 1 97 ? 14.742 -1.015 7 1 92.94 97 GLN A N 1
ATOM 729 C CA . GLN A 1 97 ? 15.711 -1.795 7.762 1 92.94 97 GLN A CA 1
ATOM 730 C C . GLN A 1 97 ? 16.297 -0.976 8.914 1 92.94 97 GLN A C 1
ATOM 732 O O . GLN A 1 97 ? 16.297 -1.423 10.062 1 92.94 97 GLN A O 1
ATOM 737 N N . SER A 1 98 ? 16.703 0.229 8.594 1 94.25 98 SER A N 1
ATOM 738 C CA . SER A 1 98 ? 17.5 0.991 9.547 1 94.25 98 SER A CA 1
ATOM 739 C C . SER A 1 98 ? 16.609 1.771 10.508 1 94.25 98 SER A C 1
ATOM 741 O O . SER A 1 98 ? 17.047 2.135 11.609 1 94.25 98 SER A O 1
ATOM 743 N N . ILE A 1 99 ? 15.398 1.966 10.156 1 96.06 99 ILE A N 1
ATOM 744 C CA . ILE A 1 99 ? 14.578 2.852 10.984 1 96.06 99 ILE A CA 1
ATOM 745 C C . ILE A 1 99 ? 13.391 2.08 11.547 1 96.06 99 ILE A C 1
ATOM 747 O O . ILE A 1 99 ? 13.305 1.857 12.758 1 96.06 99 ILE A O 1
ATOM 751 N N . ALA A 1 100 ? 12.555 1.551 10.688 1 95.5 100 ALA A N 1
ATOM 752 C CA . ALA A 1 100 ? 11.32 0.915 11.133 1 95.5 100 ALA A CA 1
ATOM 753 C C . ALA A 1 100 ? 11.609 -0.387 11.875 1 95.5 100 ALA A C 1
ATOM 755 O O . ALA A 1 100 ? 11.18 -0.564 13.023 1 95.5 100 ALA A O 1
ATOM 756 N N . TYR A 1 101 ? 12.328 -1.254 11.219 1 93.69 101 TYR A N 1
ATOM 757 C CA . TYR A 1 101 ? 12.617 -2.549 11.82 1 93.69 101 TYR A CA 1
ATOM 758 C C . TYR A 1 101 ? 13.383 -2.385 13.125 1 93.69 101 TYR A C 1
ATOM 760 O O . TYR A 1 101 ? 13.156 -3.131 14.086 1 93.69 101 TYR A O 1
ATOM 768 N N . SER A 1 102 ? 14.203 -1.381 13.164 1 93.38 102 SER A N 1
ATOM 769 C CA . SER A 1 102 ? 15.055 -1.148 14.328 1 93.38 102 SER A CA 1
ATOM 770 C C . SER A 1 102 ? 14.352 -0.26 15.352 1 93.38 102 SER A C 1
ATOM 772 O O . SER A 1 102 ? 14.93 0.06 16.391 1 93.38 102 SER A O 1
ATOM 774 N N . GLY A 1 103 ? 13.156 0.194 15.047 1 94.38 103 GLY A N 1
ATOM 775 C CA . GLY A 1 103 ? 12.367 1.006 15.961 1 94.38 103 GLY A CA 1
ATOM 776 C C . GLY A 1 103 ? 13.023 2.336 16.297 1 94.38 103 GLY A C 1
ATOM 777 O O . GLY A 1 103 ? 12.992 2.781 17.438 1 94.38 103 GLY A O 1
ATOM 778 N N . LYS A 1 104 ? 13.742 2.875 15.312 1 97.19 104 LYS A N 1
ATOM 779 C CA . LYS A 1 104 ? 14.492 4.102 15.578 1 97.19 104 LYS A CA 1
ATOM 780 C C . LYS A 1 104 ? 13.57 5.32 15.562 1 97.19 104 LYS A C 1
ATOM 782 O O . LYS A 1 104 ? 12.648 5.398 14.742 1 97.19 104 LYS A O 1
ATOM 787 N N . ASN A 1 105 ? 13.852 6.25 16.438 1 98.38 105 ASN A N 1
ATOM 788 C CA . ASN A 1 105 ? 13.062 7.461 16.656 1 98.38 105 ASN A CA 1
ATOM 789 C C . ASN A 1 105 ? 13.414 8.539 15.625 1 98.38 105 ASN A C 1
ATOM 791 O O . ASN A 1 105 ? 13.891 9.617 15.984 1 98.38 105 ASN A O 1
ATOM 795 N N . VAL A 1 106 ? 13.109 8.289 14.367 1 98.75 106 VAL A N 1
ATOM 796 C CA . VAL A 1 106 ? 13.406 9.195 13.266 1 98.75 106 VAL A CA 1
ATOM 797 C C . VAL A 1 106 ? 12.109 9.789 12.719 1 98.75 106 VAL A C 1
ATOM 799 O O . VAL A 1 106 ? 11.117 9.078 12.562 1 98.75 106 VAL A O 1
ATOM 802 N N . LYS A 1 107 ? 12.117 11.094 12.508 1 98.88 107 LYS A N 1
ATOM 803 C CA . LYS A 1 107 ? 11.008 11.781 11.852 1 98.88 107 LYS A CA 1
ATOM 804 C C . LYS A 1 107 ? 11.328 12.07 10.391 1 98.88 107 LYS A C 1
ATOM 806 O O . LYS A 1 107 ? 12.164 12.922 10.094 1 98.88 107 LYS A O 1
ATOM 811 N N . ILE A 1 108 ? 10.688 11.312 9.531 1 98.69 108 ILE A N 1
ATOM 812 C CA . ILE A 1 108 ? 10.867 11.461 8.094 1 98.69 108 ILE A CA 1
ATOM 813 C C . ILE A 1 108 ? 9.883 12.5 7.555 1 98.69 108 ILE A C 1
ATOM 815 O O . ILE A 1 108 ? 8.711 12.195 7.34 1 98.69 108 ILE A O 1
ATOM 819 N N . CYS A 1 109 ? 10.359 13.656 7.328 1 98.38 109 CYS A N 1
ATOM 820 C CA . CYS A 1 109 ? 9.531 14.766 6.883 1 98.38 109 CYS A CA 1
ATOM 821 C C . CYS A 1 109 ? 9.742 15.039 5.395 1 98.38 109 CYS A C 1
ATOM 823 O O . CYS A 1 109 ? 10.875 15.234 4.949 1 98.38 109 CYS A O 1
ATOM 825 N N . ALA A 1 110 ? 8.664 15.055 4.648 1 97.19 110 ALA 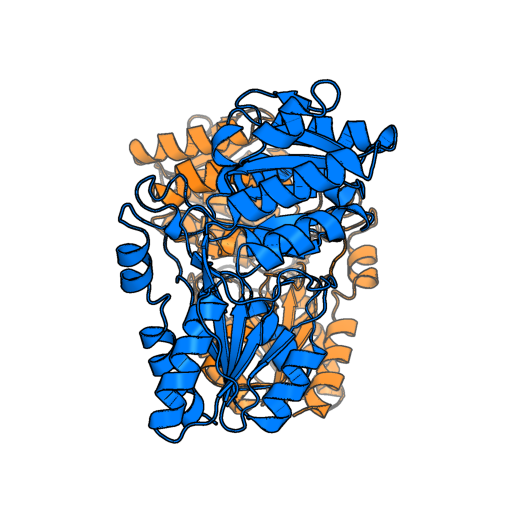A N 1
ATOM 826 C CA . ALA A 1 110 ? 8.805 15.094 3.195 1 97.19 110 ALA A CA 1
ATOM 827 C C . ALA A 1 110 ? 7.84 16.094 2.574 1 97.19 110 ALA A C 1
ATOM 829 O O . ALA A 1 110 ? 6.629 16.031 2.797 1 97.19 110 ALA A O 1
ATOM 830 N N . SER A 1 111 ? 8.391 16.938 1.796 1 95.56 111 SER A N 1
ATOM 831 C CA . SER A 1 111 ? 7.613 17.938 1.079 1 95.56 111 SER A CA 1
ATOM 832 C C . SER A 1 111 ? 7.375 17.531 -0.369 1 95.56 111 SER A C 1
ATOM 834 O O . SER A 1 111 ? 7.824 16.469 -0.797 1 95.56 111 SER A O 1
ATOM 836 N N . HIS A 1 112 ? 6.609 18.391 -1.158 1 95 112 HIS A N 1
ATOM 837 C CA . HIS A 1 112 ? 6.371 18.25 -2.59 1 95 112 HIS A CA 1
ATOM 838 C C . HIS A 1 112 ? 5.719 16.906 -2.904 1 95 112 HIS A C 1
ATOM 840 O O . HIS A 1 112 ? 6.137 16.203 -3.83 1 95 112 HIS A O 1
ATOM 846 N N . ALA A 1 113 ? 4.852 16.562 -2.074 1 94.75 113 ALA A N 1
ATOM 847 C CA . ALA A 1 113 ? 4.098 15.336 -2.283 1 94.75 113 ALA A CA 1
ATOM 848 C C . ALA A 1 113 ? 2.949 15.555 -3.264 1 94.75 113 ALA A C 1
ATOM 850 O O . ALA A 1 113 ? 2.4 16.656 -3.352 1 94.75 113 ALA A O 1
ATOM 851 N N . GLY A 1 114 ? 2.57 14.422 -4.008 1 95 114 GLY A N 1
ATOM 852 C CA . GLY A 1 114 ? 1.361 14.43 -4.816 1 95 114 GLY A CA 1
ATOM 853 C C . GLY A 1 114 ? 1.543 15.109 -6.16 1 95 114 GLY A C 1
ATOM 854 O O . GLY A 1 114 ? 2.664 15.453 -6.539 1 95 114 GLY A O 1
ATOM 855 N N . VAL A 1 115 ? 0.471 15.336 -6.812 1 94.69 115 VAL A N 1
ATOM 856 C CA . VAL A 1 115 ? 0.492 15.93 -8.148 1 94.69 115 VAL A CA 1
ATOM 857 C C . VAL A 1 115 ? 0.687 17.438 -8.039 1 94.69 115 VAL A C 1
ATOM 859 O O . VAL A 1 115 ? 1.099 18.094 -9 1 94.69 115 VAL A O 1
ATOM 862 N N . THR A 1 116 ? 0.453 17.953 -6.922 1 92.88 116 THR A N 1
ATOM 863 C CA . THR A 1 116 ? 0.495 19.406 -6.754 1 92.88 116 THR A CA 1
ATOM 864 C C . THR A 1 116 ? 1.936 19.906 -6.754 1 92.88 116 THR A C 1
ATOM 866 O O . THR A 1 116 ? 2.176 21.109 -6.727 1 92.88 116 THR A O 1
ATOM 869 N N . LEU A 1 117 ? 2.881 18.969 -6.695 1 89.12 117 LEU A N 1
ATOM 870 C CA . LEU A 1 117 ? 4.242 19.375 -7.016 1 89.12 117 LEU A CA 1
ATOM 871 C C . LEU A 1 117 ? 4.281 20.141 -8.336 1 89.12 117 LEU A C 1
ATOM 873 O O . LEU A 1 117 ? 5.109 21.047 -8.516 1 89.12 117 LEU A O 1
ATOM 877 N N . GLY A 1 118 ? 3.41 19.656 -9.281 1 91.94 118 GLY A N 1
ATOM 878 C CA . GLY A 1 118 ? 3.107 20.484 -10.438 1 91.94 118 GLY A CA 1
ATOM 879 C C . GLY A 1 118 ? 4.102 20.297 -11.57 1 91.94 118 GLY A C 1
ATOM 880 O O . GLY A 1 118 ? 4.324 19.172 -12.039 1 91.94 118 GLY A O 1
ATOM 881 N N . GLU A 1 119 ? 4.805 21.297 -11.836 1 85.69 119 GLU A N 1
ATOM 882 C CA . GLU A 1 119 ? 5.543 21.453 -13.086 1 85.69 119 GLU A CA 1
ATOM 883 C C . GLU A 1 119 ? 6.719 20.484 -13.164 1 85.69 119 GLU A C 1
ATOM 885 O O . GLU A 1 119 ? 7.129 20.094 -14.258 1 85.69 119 GLU A O 1
ATOM 890 N N . ASP A 1 120 ? 7.211 19.984 -12.008 1 83.81 120 ASP A N 1
ATOM 891 C CA . ASP A 1 120 ? 8.359 19.094 -12 1 83.81 120 ASP A CA 1
ATOM 892 C C . ASP A 1 120 ? 8.016 17.75 -12.641 1 83.81 120 ASP A C 1
ATOM 894 O O . ASP A 1 120 ? 8.906 17.016 -13.086 1 83.81 120 ASP A O 1
ATOM 898 N N . GLY A 1 121 ? 6.75 17.406 -12.547 1 82.75 121 GLY A N 1
ATOM 899 C CA . GLY A 1 121 ? 6.277 16.266 -13.328 1 82.75 121 GLY A CA 1
ATOM 900 C C . GLY A 1 121 ? 6.398 14.945 -12.602 1 82.75 121 GLY A C 1
ATOM 901 O O . GLY A 1 121 ? 6.676 14.914 -11.398 1 82.75 121 GLY A O 1
ATOM 902 N N . ALA A 1 122 ? 6.227 13.898 -13.383 1 81.75 122 ALA A N 1
ATOM 903 C CA . ALA A 1 122 ? 5.914 12.555 -12.898 1 81.75 122 ALA A CA 1
ATOM 904 C C . ALA A 1 122 ? 7.098 11.953 -12.148 1 81.75 122 ALA A C 1
ATOM 906 O O . ALA A 1 122 ? 6.914 11.234 -11.164 1 81.75 122 ALA A O 1
ATOM 907 N N . THR A 1 123 ? 8.266 12.266 -12.484 1 81.31 123 THR A N 1
ATOM 908 C CA . THR A 1 123 ? 9.43 11.633 -11.867 1 81.31 123 THR A CA 1
ATOM 909 C C . THR A 1 123 ? 9.648 12.164 -10.453 1 81.31 123 THR A C 1
ATOM 911 O O . THR A 1 123 ? 10.234 11.477 -9.609 1 81.31 123 THR A O 1
ATOM 914 N N . HIS A 1 124 ? 9.148 13.336 -10.234 1 85.94 124 HIS A N 1
ATOM 915 C CA . HIS A 1 124 ? 9.305 13.938 -8.914 1 85.94 124 HIS A CA 1
ATOM 916 C C . HIS A 1 124 ? 8.055 13.727 -8.062 1 85.94 124 HIS A C 1
ATOM 918 O O . HIS A 1 124 ? 8.109 13.812 -6.836 1 85.94 124 HIS A O 1
ATOM 924 N N . GLN A 1 125 ? 7.035 13.508 -8.773 1 89.69 125 GLN A N 1
ATOM 925 C CA . GLN A 1 125 ? 5.766 13.289 -8.078 1 89.69 125 GLN A CA 1
ATOM 926 C C . GLN A 1 125 ? 5.66 11.867 -7.555 1 89.69 125 GLN A C 1
ATOM 928 O O . GLN A 1 125 ? 6.094 10.922 -8.219 1 89.69 125 GLN A O 1
ATOM 933 N N . ILE A 1 126 ? 5.125 11.734 -6.406 1 92.56 126 ILE A N 1
ATOM 934 C CA . ILE A 1 126 ? 4.852 10.406 -5.875 1 92.56 126 ILE A CA 1
ATOM 935 C C . ILE A 1 126 ? 3.414 10.328 -5.371 1 92.56 126 ILE A C 1
ATOM 937 O O . ILE A 1 126 ? 2.963 11.211 -4.637 1 92.56 126 ILE A O 1
ATOM 941 N N . LEU A 1 127 ? 2.77 9.328 -5.824 1 95.44 127 LEU A N 1
ATOM 942 C CA . LEU A 1 127 ? 1.356 9.148 -5.508 1 95.44 127 LEU A CA 1
ATOM 943 C C . LEU A 1 127 ? 1.136 7.84 -4.754 1 95.44 127 LEU A C 1
ATOM 945 O O . LEU A 1 127 ? 0.026 7.301 -4.746 1 95.44 127 LEU A O 1
ATOM 949 N N . GLU A 1 128 ? 2.24 7.273 -4.195 1 96.69 128 GLU A N 1
ATOM 950 C CA . GLU A 1 128 ? 2.131 6.004 -3.486 1 96.69 128 GLU A CA 1
ATOM 951 C C . GLU A 1 128 ? 2.824 6.066 -2.129 1 96.69 128 GLU A C 1
ATOM 953 O O . GLU A 1 128 ? 2.955 5.047 -1.444 1 96.69 128 GLU A O 1
ATOM 958 N N . ASP A 1 129 ? 3.23 7.27 -1.726 1 97.75 129 ASP A N 1
ATOM 959 C CA . ASP A 1 129 ? 4.062 7.426 -0.536 1 97.75 129 ASP A CA 1
ATOM 960 C C . ASP A 1 129 ? 3.273 7.102 0.731 1 97.75 129 ASP A C 1
ATOM 962 O O . ASP A 1 129 ? 3.818 6.531 1.679 1 97.75 129 ASP A O 1
ATOM 966 N N . ILE A 1 130 ? 2 7.461 0.78 1 98.44 130 ILE A N 1
ATOM 967 C CA . ILE A 1 130 ? 1.189 7.121 1.944 1 98.44 130 ILE A CA 1
ATOM 968 C C . ILE A 1 130 ? 1.118 5.605 2.1 1 98.44 130 ILE A C 1
ATOM 970 O O . ILE A 1 130 ? 1.343 5.074 3.189 1 98.44 130 ILE A O 1
ATOM 974 N N . GLY A 1 131 ? 0.837 4.938 0.984 1 98.25 131 GLY A N 1
ATOM 975 C CA . GLY A 1 131 ? 0.777 3.486 1.004 1 98.25 131 GLY A CA 1
ATOM 976 C C . GLY A 1 131 ? 2.1 2.84 1.37 1 98.25 131 GLY A C 1
ATOM 977 O O . GLY A 1 131 ? 2.137 1.896 2.162 1 98.25 131 GLY A O 1
ATOM 978 N N . LEU A 1 132 ? 3.209 3.352 0.812 1 97.94 132 LEU A N 1
ATOM 979 C CA . LEU A 1 132 ? 4.543 2.848 1.115 1 97.94 132 LEU A CA 1
ATOM 980 C C . LEU A 1 132 ? 4.816 2.9 2.615 1 97.94 132 LEU A C 1
ATOM 982 O O . LEU A 1 132 ? 5.23 1.902 3.211 1 97.94 132 LEU A O 1
ATOM 986 N N . MET A 1 133 ? 4.52 4.016 3.189 1 98.5 133 MET A N 1
ATOM 987 C CA . MET A 1 133 ? 4.883 4.242 4.586 1 98.5 133 MET A CA 1
ATOM 988 C C . MET A 1 133 ? 3.912 3.527 5.52 1 98.5 133 MET A C 1
ATOM 990 O O . MET A 1 133 ? 4.316 3.01 6.562 1 98.5 133 MET A O 1
ATOM 994 N N . LYS A 1 134 ? 2.654 3.43 5.105 1 97.94 134 LYS A N 1
ATOM 995 C CA . LYS A 1 134 ? 1.661 2.826 5.992 1 97.94 134 LYS A CA 1
ATOM 996 C C . LYS A 1 134 ? 1.882 1.321 6.121 1 97.94 134 LYS A C 1
ATOM 998 O O . LYS A 1 134 ? 1.529 0.723 7.141 1 97.94 134 LYS A O 1
ATOM 1003 N N . MET A 1 135 ? 2.496 0.732 5.152 1 97.44 135 MET A N 1
ATOM 1004 C CA . MET A 1 135 ? 2.689 -0.714 5.184 1 97.44 135 MET A CA 1
ATOM 1005 C C . MET A 1 135 ? 3.875 -1.087 6.066 1 97.44 135 MET A C 1
ATOM 1007 O O . MET A 1 135 ? 4.039 -2.252 6.434 1 97.44 135 MET A O 1
ATOM 1011 N N . LEU A 1 136 ? 4.773 -0.134 6.414 1 97 136 LEU A N 1
ATOM 1012 C CA . LEU A 1 136 ? 5.906 -0.406 7.293 1 97 136 LEU A CA 1
ATOM 1013 C C . LEU A 1 136 ? 5.449 -0.545 8.742 1 97 136 LEU A C 1
ATOM 1015 O O . LEU A 1 136 ? 4.824 0.365 9.289 1 97 136 LEU A O 1
ATOM 1019 N N . PRO A 1 137 ? 5.758 -1.664 9.359 1 96.25 137 PRO A N 1
ATOM 1020 C CA . PRO A 1 137 ? 5.316 -1.87 10.742 1 96.25 137 PRO A CA 1
ATOM 1021 C C . PRO A 1 137 ? 5.836 -0.792 11.688 1 96.25 137 PRO A C 1
ATOM 1023 O O . PRO A 1 137 ? 7.008 -0.421 11.625 1 96.25 137 PRO A O 1
ATOM 1026 N N . GLY A 1 138 ? 4.945 -0.277 12.5 1 95.81 138 GLY A N 1
ATOM 1027 C CA . GLY A 1 138 ? 5.316 0.665 13.547 1 95.81 138 GLY A CA 1
ATOM 1028 C C . GLY A 1 138 ? 5.402 2.098 13.055 1 95.81 138 GLY A C 1
ATOM 1029 O O . GLY A 1 138 ? 5.562 3.023 13.852 1 95.81 138 GLY A O 1
ATOM 1030 N N . MET A 1 139 ? 5.301 2.35 11.773 1 98.38 139 MET A N 1
ATOM 1031 C CA . MET A 1 139 ? 5.414 3.684 11.188 1 98.38 139 MET A CA 1
ATOM 1032 C C . MET A 1 139 ? 4.137 4.488 11.414 1 98.38 139 MET A C 1
ATOM 1034 O O . MET A 1 139 ? 3.039 4.012 11.125 1 98.38 139 MET A O 1
ATOM 1038 N N . VAL A 1 140 ? 4.273 5.668 11.984 1 98.81 140 VAL A N 1
ATOM 1039 C CA . VAL A 1 140 ? 3.178 6.633 12.008 1 98.81 140 VAL A CA 1
ATOM 1040 C C . VAL A 1 140 ? 3.166 7.438 10.711 1 98.81 140 VAL A C 1
ATOM 1042 O O . VAL A 1 140 ? 4.219 7.84 10.211 1 98.81 140 VAL A O 1
ATOM 1045 N N . VAL A 1 141 ? 2.016 7.637 10.125 1 98.88 141 VAL A N 1
ATOM 1046 C CA . VAL A 1 141 ? 1.89 8.352 8.859 1 98.88 141 VAL A CA 1
ATOM 1047 C C . VAL A 1 141 ? 0.924 9.523 9.023 1 98.88 141 VAL A C 1
ATOM 1049 O O . VAL A 1 141 ? -0.256 9.328 9.32 1 98.88 141 VAL A O 1
ATOM 1052 N N . ILE A 1 142 ? 1.382 10.742 8.805 1 98.94 142 ILE A N 1
ATOM 1053 C CA . ILE A 1 142 ? 0.621 11.953 9.062 1 98.94 142 ILE A CA 1
ATOM 1054 C C . ILE A 1 142 ? 0.617 12.836 7.812 1 98.94 142 ILE A C 1
ATOM 1056 O O . ILE A 1 142 ? 1.647 12.992 7.152 1 98.94 142 ILE A O 1
ATOM 1060 N N . ASN A 1 143 ? -0.541 13.391 7.422 1 98.88 143 ASN A N 1
ATOM 1061 C CA . ASN A 1 143 ? -0.744 14.305 6.305 1 98.88 143 ASN A CA 1
ATOM 1062 C C . ASN A 1 143 ? -1.626 15.484 6.699 1 98.88 143 ASN A C 1
ATOM 1064 O O . ASN A 1 143 ? -2.838 15.461 6.484 1 98.88 143 ASN A O 1
ATOM 1068 N N . PRO A 1 144 ? -1.025 16.547 7.246 1 98.81 144 PRO A N 1
ATOM 1069 C CA . PRO A 1 144 ? -1.792 17.703 7.75 1 98.81 144 PRO A CA 1
ATOM 1070 C C . PRO A 1 144 ? -2.471 18.484 6.633 1 98.81 144 PRO A C 1
ATOM 1072 O O . PRO A 1 144 ? -2.043 18.422 5.477 1 98.81 144 PRO A O 1
ATOM 1075 N N . CYS A 1 145 ? -3.4 19.344 6.969 1 98.62 145 CYS A N 1
ATOM 1076 C CA . CYS A 1 145 ? -4.277 19.891 5.945 1 98.62 145 CYS A CA 1
ATOM 1077 C C . CYS A 1 145 ? -3.881 21.328 5.598 1 98.62 145 CYS A C 1
ATOM 1079 O O . CYS A 1 145 ? -4.27 21.844 4.555 1 98.62 145 CYS A O 1
ATOM 1081 N N . ASP A 1 146 ? -3.191 22.031 6.5 1 98.56 146 ASP A N 1
ATOM 1082 C CA . ASP A 1 146 ? -2.812 23.406 6.219 1 98.56 146 ASP A CA 1
ATOM 1083 C C . ASP A 1 146 ? -1.573 23.812 7.016 1 98.56 146 ASP A C 1
ATOM 1085 O O . ASP A 1 146 ? -0.915 22.953 7.621 1 98.56 146 ASP A O 1
ATOM 1089 N N . TYR A 1 147 ? -1.214 25.078 6.918 1 98.5 147 TYR A N 1
ATOM 1090 C CA . TYR A 1 147 ? -0.009 25.594 7.551 1 98.5 147 TYR A CA 1
ATOM 1091 C C . TYR A 1 147 ? -0.047 25.375 9.062 1 98.5 147 TYR A C 1
ATOM 1093 O O . TYR A 1 147 ? 0.895 24.828 9.633 1 98.5 147 TYR A O 1
ATOM 1101 N N . ASN A 1 148 ? -1.14 25.781 9.703 1 98.62 148 ASN A N 1
ATOM 1102 C CA . ASN A 1 148 ? -1.258 25.703 11.156 1 98.62 148 ASN A CA 1
ATOM 1103 C C . ASN A 1 148 ? -1.165 24.266 11.648 1 98.62 148 ASN A C 1
ATOM 1105 O O . ASN A 1 148 ? -0.461 23.969 12.617 1 98.62 148 ASN A O 1
ATOM 1109 N N . GLN A 1 149 ? -1.844 23.375 11.031 1 98.69 149 GLN A N 1
ATOM 1110 C CA . GLN A 1 149 ? -1.837 21.969 11.453 1 98.69 149 GLN A CA 1
ATOM 1111 C C . GLN A 1 149 ? -0.472 21.328 11.211 1 98.69 149 GLN A C 1
ATOM 1113 O O . GLN A 1 149 ? -0.037 20.484 11.992 1 98.69 149 GLN A O 1
ATOM 1118 N N . THR A 1 150 ? 0.182 21.719 10.133 1 98.75 150 THR A N 1
ATOM 1119 C CA . THR A 1 150 ? 1.514 21.188 9.859 1 98.75 150 THR A CA 1
ATOM 1120 C C . THR A 1 150 ? 2.494 21.609 10.953 1 98.75 150 THR A C 1
ATOM 1122 O O . THR A 1 150 ? 3.305 20.797 11.406 1 98.75 150 THR A O 1
ATOM 1125 N N . LYS A 1 151 ? 2.406 22.906 11.312 1 98.69 151 LYS A N 1
ATOM 1126 C CA . LYS A 1 151 ? 3.254 23.375 12.398 1 98.69 151 LYS A CA 1
ATOM 1127 C C . LYS A 1 151 ? 2.994 22.594 13.68 1 98.69 151 LYS A C 1
ATOM 1129 O O . LYS A 1 151 ? 3.93 22.109 14.32 1 98.69 151 LYS A O 1
ATOM 1134 N N . ALA A 1 152 ? 1.742 22.438 14.016 1 98.75 152 ALA A N 1
ATOM 1135 C CA . ALA A 1 152 ? 1.361 21.703 15.227 1 98.75 152 ALA A CA 1
ATOM 1136 C C . ALA A 1 152 ? 1.812 20.25 15.156 1 98.75 152 ALA A C 1
ATOM 1138 O O . ALA A 1 152 ? 2.301 19.703 16.141 1 98.75 152 ALA A O 1
ATOM 1139 N N . ALA A 1 153 ? 1.623 19.625 14.023 1 98.81 153 ALA A N 1
ATOM 1140 C CA . ALA A 1 153 ? 2.033 18.234 13.82 1 98.81 153 ALA A CA 1
ATOM 1141 C C . ALA A 1 153 ? 3.541 18.078 13.984 1 98.81 153 ALA A C 1
ATOM 1143 O O . ALA A 1 153 ? 4.012 17.125 14.617 1 98.81 153 ALA A O 1
ATOM 1144 N N . THR A 1 154 ? 4.297 19 13.375 1 98.75 154 THR A N 1
ATOM 1145 C CA . THR A 1 154 ? 5.75 18.969 13.453 1 98.75 154 THR A CA 1
ATOM 1146 C C . THR A 1 154 ? 6.215 18.984 14.906 1 98.75 154 THR A C 1
ATOM 1148 O O . THR A 1 154 ? 7.078 18.188 15.289 1 98.75 154 THR A O 1
ATOM 1151 N N . ILE A 1 155 ? 5.633 19.812 15.648 1 98.62 155 ILE A N 1
ATOM 1152 C CA . ILE A 1 155 ? 5.996 19.922 17.062 1 98.62 155 ILE A CA 1
ATOM 1153 C C . ILE A 1 155 ? 5.582 18.656 17.797 1 98.62 155 ILE A C 1
ATOM 1155 O O . ILE A 1 155 ? 6.367 18.094 18.562 1 98.62 155 ILE A O 1
ATOM 1159 N N . ALA A 1 156 ? 4.434 18.125 17.531 1 98.62 156 ALA A N 1
ATOM 1160 C CA . ALA A 1 156 ? 3.867 16.984 18.25 1 98.62 156 ALA A CA 1
ATOM 1161 C C . ALA A 1 156 ? 4.688 15.719 18.016 1 98.62 156 ALA A C 1
ATOM 1163 O O . ALA A 1 156 ? 4.844 14.891 18.906 1 98.62 156 ALA A O 1
ATOM 1164 N N . ILE A 1 157 ? 5.207 15.555 16.828 1 98.56 157 ILE A N 1
ATOM 1165 C CA . ILE A 1 157 ? 5.832 14.281 16.484 1 98.56 157 ILE A CA 1
ATOM 1166 C C . ILE A 1 157 ? 7.195 14.18 17.172 1 98.56 157 ILE A C 1
ATOM 1168 O O . ILE A 1 157 ? 7.785 13.094 17.234 1 98.56 157 ILE A O 1
ATOM 1172 N N . ALA A 1 158 ? 7.73 15.281 17.625 1 98.31 158 ALA A N 1
ATOM 1173 C CA . ALA A 1 158 ? 8.969 15.234 18.391 1 98.31 158 ALA A CA 1
ATOM 1174 C C . ALA A 1 158 ? 8.789 14.438 19.688 1 98.31 158 ALA A C 1
ATOM 1176 O O . ALA A 1 158 ? 9.742 13.844 20.203 1 98.31 158 ALA A O 1
ATOM 1177 N N . ASP A 1 159 ? 7.59 14.43 20.203 1 97.56 159 ASP A N 1
ATOM 1178 C CA . ASP A 1 159 ? 7.312 13.766 21.469 1 97.56 159 ASP A CA 1
ATOM 1179 C C . ASP A 1 159 ? 6.938 12.305 21.25 1 97.56 159 ASP A C 1
ATOM 1181 O O . ASP A 1 159 ? 6.836 11.531 22.219 1 97.56 159 ASP A O 1
ATOM 1185 N N . TYR A 1 160 ? 6.703 11.914 20.078 1 98.06 160 TYR A N 1
ATOM 1186 C CA . TYR A 1 160 ? 6.395 10.523 19.766 1 98.06 160 TYR A CA 1
ATOM 1187 C C . TYR A 1 160 ? 7.664 9.695 19.625 1 98.06 160 TYR A C 1
ATOM 1189 O O . TYR A 1 160 ? 8.586 10.07 18.906 1 98.06 160 TYR A O 1
ATOM 1197 N N . GLU A 1 161 ? 7.73 8.609 20.359 1 98.06 161 GLU A N 1
ATOM 1198 C CA . GLU A 1 161 ? 8.883 7.727 20.266 1 98.06 161 GLU A CA 1
ATOM 1199 C C . GLU A 1 161 ? 8.68 6.672 19.172 1 98.06 161 GLU A C 1
ATOM 1201 O O . GLU A 1 161 ? 7.867 5.758 19.344 1 98.06 161 GLU A O 1
ATOM 1206 N N . GLY A 1 162 ? 9.453 6.754 18.078 1 97.81 162 GLY A N 1
ATOM 1207 C CA . GLY A 1 162 ? 9.367 5.832 16.953 1 97.81 162 GLY A CA 1
ATOM 1208 C C . GLY A 1 162 ? 9.414 6.527 15.609 1 97.81 162 GLY A C 1
ATOM 1209 O O . GLY A 1 162 ? 9.531 7.75 15.539 1 97.81 162 GLY A O 1
ATOM 1210 N N . PRO A 1 163 ? 9.367 5.766 14.57 1 98.56 163 PRO A N 1
ATOM 1211 C CA . PRO A 1 163 ? 9.422 6.359 13.234 1 98.56 163 PRO A CA 1
ATOM 1212 C C . PRO A 1 163 ? 8.109 7.043 12.836 1 98.56 163 PRO A C 1
ATOM 1214 O O . PRO A 1 163 ? 7.027 6.52 13.109 1 98.56 163 PRO A O 1
ATOM 1217 N N . VAL A 1 164 ? 8.242 8.211 12.266 1 98.81 164 VAL A N 1
ATOM 1218 C CA . VAL A 1 164 ? 7.109 8.992 11.789 1 98.81 164 VAL A CA 1
ATOM 1219 C C . VAL A 1 164 ? 7.379 9.469 10.359 1 98.81 164 VAL A C 1
ATOM 1221 O O . VAL A 1 164 ? 8.492 9.891 10.039 1 98.81 164 VAL A O 1
ATOM 1224 N N . TYR A 1 165 ? 6.445 9.312 9.547 1 98.81 165 TYR A N 1
ATOM 1225 C CA . TYR A 1 165 ? 6.414 9.969 8.242 1 98.81 165 TYR A CA 1
ATOM 1226 C C . TYR A 1 165 ? 5.461 11.156 8.258 1 98.81 165 TYR A C 1
ATOM 1228 O O . TYR A 1 165 ? 4.254 10.992 8.453 1 98.81 165 TYR A O 1
ATOM 1236 N N . LEU A 1 166 ? 5.973 12.328 8.102 1 98.88 166 LEU A N 1
ATOM 1237 C CA . LEU A 1 166 ? 5.207 13.57 8.016 1 98.88 166 LEU A CA 1
ATOM 1238 C C . LEU A 1 166 ? 5.215 14.109 6.59 1 98.88 166 LEU A C 1
ATOM 1240 O O . LEU A 1 166 ? 6.258 14.539 6.086 1 98.88 166 LEU A O 1
ATOM 1244 N N . ARG A 1 167 ? 4.039 14.164 5.977 1 98.69 167 ARG A N 1
ATOM 1245 C CA . ARG A 1 167 ? 3.832 14.492 4.57 1 98.69 167 ARG A CA 1
ATOM 1246 C C . ARG A 1 167 ? 3.289 15.906 4.406 1 98.69 167 ARG A C 1
ATOM 1248 O O . ARG A 1 167 ? 2.4 16.328 5.152 1 98.69 167 ARG A O 1
ATOM 1255 N N . PHE A 1 168 ? 3.859 16.688 3.512 1 96.88 168 PHE A N 1
ATOM 1256 C CA . PHE A 1 168 ? 3.285 17.984 3.219 1 96.88 168 PHE A CA 1
ATOM 1257 C C . PHE A 1 168 ? 3.643 18.438 1.807 1 96.88 168 PHE A C 1
ATOM 1259 O O . PHE A 1 168 ? 4.258 17.688 1.05 1 96.88 168 PHE A O 1
ATOM 1266 N N . GLY A 1 169 ? 3.105 19.625 1.374 1 94.81 169 GLY A N 1
ATOM 1267 C CA . GLY A 1 169 ? 3.152 19.953 -0.043 1 94.81 169 GLY A CA 1
ATOM 1268 C C . GLY A 1 169 ? 3.855 21.266 -0.331 1 94.81 169 GLY A C 1
ATOM 1269 O O . GLY A 1 169 ? 4.344 21.922 0.586 1 94.81 169 GLY A O 1
ATOM 1270 N N . ARG A 1 170 ? 3.881 21.594 -1.599 1 94.38 170 ARG A N 1
ATOM 1271 C CA . ARG A 1 170 ? 4.617 22.75 -2.088 1 94.38 170 ARG A CA 1
ATOM 1272 C C . ARG A 1 170 ? 3.711 23.969 -2.193 1 94.38 170 ARG A C 1
ATOM 1274 O O . ARG A 1 170 ? 4.055 25.047 -1.706 1 94.38 170 ARG A O 1
ATOM 1281 N N . PRO A 1 171 ? 2.562 23.844 -2.82 1 94.25 171 PRO A N 1
ATOM 1282 C CA . PRO A 1 171 ? 1.78 25.047 -3.1 1 94.25 171 PRO A CA 1
ATOM 1283 C C . PRO A 1 171 ? 1.146 25.641 -1.845 1 94.25 171 PRO A C 1
ATOM 1285 O O . PRO A 1 171 ? 1.03 24.953 -0.824 1 94.25 171 PRO A O 1
ATOM 1288 N N . LYS A 1 172 ? 0.822 26.891 -2.021 1 96.69 172 LYS A N 1
ATOM 1289 C CA . LYS A 1 172 ? 0.01 27.516 -0.978 1 96.69 172 LYS A CA 1
ATOM 1290 C C . LYS A 1 172 ? -1.41 26.953 -0.983 1 96.69 172 LYS A C 1
ATOM 1292 O O . LYS A 1 172 ? -1.992 26.734 -2.047 1 96.69 172 LYS A O 1
ATOM 1297 N N . VAL A 1 173 ? -1.863 26.656 0.221 1 96.88 173 VAL A N 1
ATOM 1298 C CA . VAL A 1 173 ? -3.227 26.156 0.385 1 96.88 173 VAL A CA 1
ATOM 1299 C C . VAL A 1 173 ? -3.963 27 1.421 1 96.88 173 VAL A C 1
ATOM 1301 O O . VAL A 1 173 ? -3.342 27.766 2.166 1 96.88 173 VAL A O 1
ATOM 1304 N N . ALA A 1 174 ? -5.266 26.859 1.449 1 97.62 174 ALA A N 1
ATOM 1305 C CA . ALA A 1 174 ? -6.082 27.625 2.396 1 97.62 174 ALA A CA 1
ATOM 1306 C C . ALA A 1 174 ? -5.695 27.297 3.836 1 97.62 174 ALA A C 1
ATOM 1308 O O . ALA A 1 174 ? -5.52 26.125 4.188 1 97.62 174 ALA A O 1
ATOM 1309 N N . ASN A 1 175 ? -5.496 28.297 4.586 1 97.88 175 ASN A N 1
ATOM 1310 C CA . ASN A 1 175 ? -5.301 28.141 6.023 1 97.88 175 ASN A CA 1
ATOM 1311 C C . ASN A 1 175 ? -6.594 28.375 6.793 1 97.88 175 ASN A C 1
ATOM 1313 O O . ASN A 1 175 ? -7.203 29.438 6.676 1 97.88 175 ASN A O 1
ATOM 1317 N N . PHE A 1 176 ? -7.027 27.391 7.602 1 98.06 176 PHE A N 1
ATOM 1318 C CA . PHE A 1 176 ? -8.359 27.531 8.172 1 98.06 176 PHE A CA 1
ATOM 1319 C C . PHE A 1 176 ? -8.43 26.906 9.562 1 98.06 176 PHE A C 1
ATOM 1321 O O . PHE A 1 176 ? -9.422 27.062 10.266 1 98.06 176 PHE A O 1
ATOM 1328 N N . THR A 1 177 ? -7.371 26.141 9.992 1 97.5 177 THR A N 1
ATOM 1329 C CA . THR A 1 177 ? -7.359 25.562 11.328 1 97.5 177 THR A CA 1
ATOM 1330 C C . THR A 1 177 ? -6.84 26.562 12.359 1 97.5 177 THR A C 1
ATOM 1332 O O . THR A 1 177 ? -6.152 27.516 12.008 1 97.5 177 THR A O 1
ATOM 1335 N N . PRO A 1 178 ? -7.121 26.312 13.617 1 96.62 178 PRO A N 1
ATOM 1336 C CA . PRO A 1 178 ? -6.656 27.25 14.633 1 96.62 178 PRO A CA 1
ATOM 1337 C C . PRO A 1 178 ? -5.137 27.266 14.781 1 96.62 178 PRO A C 1
ATOM 1339 O O . PRO A 1 178 ? -4.5 26.219 14.703 1 96.62 178 PRO A O 1
ATOM 1342 N N . VAL A 1 179 ? -4.586 28.422 15.047 1 95.75 179 VAL A N 1
ATOM 1343 C CA . VAL A 1 179 ? -3.148 28.609 15.203 1 95.75 179 VAL A CA 1
ATOM 1344 C C . VAL A 1 179 ? -2.658 27.844 16.422 1 95.75 179 VAL A C 1
ATOM 1346 O O . VAL A 1 179 ? -1.56 27.281 16.406 1 95.75 179 VAL A O 1
ATOM 1349 N N . ASP A 1 180 ? -3.486 27.781 17.484 1 95.06 180 ASP A N 1
ATOM 1350 C CA . ASP A 1 180 ? -3.078 27.172 18.75 1 95.06 180 ASP A CA 1
ATOM 1351 C C . ASP A 1 180 ? -3.658 25.766 18.906 1 95.06 180 ASP A C 1
ATOM 1353 O O . ASP A 1 180 ? -3.842 25.297 20.031 1 95.06 180 ASP A O 1
ATOM 1357 N N . GLN A 1 181 ? -3.959 25.172 17.781 1 95.56 181 GLN A N 1
ATOM 1358 C CA . GLN A 1 181 ? -4.539 23.828 17.859 1 95.56 181 GLN A CA 1
ATOM 1359 C C . GLN A 1 181 ? -3.576 22.844 18.531 1 95.56 181 GLN A C 1
ATOM 1361 O O . GLN A 1 181 ? -2.357 23 18.438 1 95.56 181 GLN A O 1
ATOM 1366 N N . LYS A 1 182 ? -4.18 21.922 19.25 1 94.69 182 LYS A N 1
ATOM 1367 C CA . LYS A 1 182 ? -3.422 20.766 19.719 1 94.69 182 LYS A CA 1
ATOM 1368 C C . LYS A 1 182 ? -3.475 19.609 18.719 1 94.69 182 LYS A C 1
ATOM 1370 O O . LYS A 1 182 ? -4.547 19.266 18.234 1 94.69 182 LYS A O 1
ATOM 1375 N N . PHE A 1 183 ? -2.348 19.125 18.391 1 98.19 183 PHE A N 1
ATOM 1376 C CA . PHE A 1 183 ? -2.281 18.016 17.438 1 98.19 183 PHE A CA 1
ATOM 1377 C C . PHE A 1 183 ? -2.15 16.688 18.188 1 98.19 183 PHE A C 1
ATOM 1379 O O . PHE A 1 183 ? -1.184 16.469 18.906 1 98.19 183 PHE A O 1
ATOM 1386 N N . GLU A 1 184 ? -3.094 15.883 18.047 1 98.62 184 GLU A N 1
ATOM 1387 C CA . GLU A 1 184 ? -3.076 14.555 18.656 1 98.62 184 GLU A CA 1
ATOM 1388 C C . GLU A 1 184 ? -2.959 13.461 17.609 1 98.62 184 GLU A C 1
ATOM 1390 O O . GLU A 1 184 ? -3.877 13.266 16.797 1 98.62 184 GLU A O 1
ATOM 1395 N N . ILE A 1 185 ? -1.827 12.758 17.625 1 98.75 185 ILE A N 1
ATOM 1396 C CA . ILE A 1 185 ? -1.57 11.703 16.656 1 98.75 185 ILE A CA 1
ATOM 1397 C C . ILE A 1 185 ? -2.658 10.633 16.75 1 98.75 185 ILE A C 1
ATOM 1399 O O . ILE A 1 185 ? -2.992 10.18 17.844 1 98.75 185 ILE A O 1
ATOM 1403 N N . GLY A 1 186 ? -3.311 10.289 15.672 1 98.62 186 GLY A N 1
ATOM 1404 C CA . GLY A 1 186 ? -4.246 9.18 15.609 1 98.62 186 GLY A CA 1
ATOM 1405 C C . GLY A 1 186 ? -5.668 9.57 15.961 1 98.62 186 GLY A C 1
ATOM 1406 O O . GLY A 1 186 ? -6.543 8.711 16.078 1 98.62 186 GLY A O 1
ATOM 1407 N N . LYS A 1 187 ? -5.867 10.852 16.094 1 98.69 187 LYS A N 1
ATOM 1408 C CA . LYS A 1 187 ? -7.211 11.312 16.422 1 98.69 187 LYS A CA 1
ATOM 1409 C C . LYS A 1 187 ? -7.781 12.203 15.328 1 98.69 187 LYS A C 1
ATOM 1411 O O . LYS A 1 187 ? -7.277 13.297 15.078 1 98.69 187 LYS A O 1
ATOM 1416 N N . ALA A 1 188 ? -8.828 11.758 14.742 1 98.5 188 ALA A N 1
ATOM 1417 C CA . ALA A 1 188 ? -9.484 12.5 13.664 1 98.5 188 ALA A CA 1
ATOM 1418 C C . ALA A 1 188 ? -10.117 13.781 14.188 1 98.5 188 ALA A C 1
ATOM 1420 O O . ALA A 1 188 ? -10.398 13.898 15.383 1 98.5 188 ALA A O 1
ATOM 1421 N N . LEU A 1 189 ? -10.281 14.75 13.328 1 98.44 189 LEU A N 1
ATOM 1422 C CA . LEU A 1 189 ? -10.961 15.992 13.68 1 98.44 189 LEU A CA 1
ATOM 1423 C C . LEU A 1 189 ? -12.312 16.078 12.977 1 98.44 189 LEU A C 1
ATOM 1425 O O . LEU A 1 189 ? -12.383 16.094 11.742 1 98.44 189 LEU A O 1
ATOM 1429 N N . HIS A 1 190 ? -13.391 16.109 13.75 1 98.06 190 HIS A N 1
ATOM 1430 C CA . HIS A 1 190 ? -14.727 16.344 13.211 1 98.06 190 HIS A CA 1
ATOM 1431 C C . HIS A 1 190 ? -14.969 17.828 12.938 1 98.06 190 HIS A C 1
ATOM 1433 O O . HIS A 1 190 ? -15.109 18.609 13.875 1 98.06 190 HIS A O 1
ATOM 1439 N N . LEU A 1 191 ? -15.039 18.188 11.688 1 98.12 191 LEU A N 1
ATOM 1440 C CA . LEU A 1 191 ? -15.07 19.594 11.344 1 98.12 191 LEU A CA 1
ATOM 1441 C C . LEU A 1 191 ? -16.5 20.094 11.172 1 98.12 191 LEU A C 1
ATOM 1443 O O . LEU A 1 191 ? -16.828 21.203 11.57 1 98.12 191 LEU A O 1
ATOM 1447 N N . THR A 1 192 ? -17.297 19.312 10.484 1 97.12 192 THR A N 1
ATOM 1448 C CA . THR A 1 192 ? -18.688 19.656 10.219 1 97.12 192 THR A CA 1
ATOM 1449 C C . THR A 1 192 ? -19.594 18.469 10.516 1 97.12 192 THR A C 1
ATOM 1451 O O . THR A 1 192 ? -19.297 17.328 10.141 1 97.12 192 THR A O 1
ATOM 1454 N N . GLU A 1 193 ? -20.719 18.703 11.188 1 97.25 193 GLU A N 1
ATOM 1455 C CA . GLU A 1 193 ? -21.734 17.688 11.406 1 97.25 193 GLU A CA 1
ATOM 1456 C C . GLU A 1 193 ? -22.609 17.5 10.18 1 97.25 193 GLU A C 1
ATOM 1458 O O . GLU A 1 193 ? -22.859 18.453 9.438 1 97.25 193 GLU A O 1
ATOM 1463 N N . GLY A 1 194 ? -22.984 16.328 9.938 1 97.94 194 GLY A N 1
ATOM 1464 C CA . GLY A 1 194 ? -23.891 16.016 8.844 1 97.94 194 GLY A CA 1
ATOM 1465 C C . GLY A 1 194 ? -24.594 14.68 9.016 1 97.94 194 GLY A C 1
ATOM 1466 O O . GLY A 1 194 ? -24.172 13.859 9.844 1 97.94 194 GLY A O 1
ATOM 1467 N N . THR A 1 195 ? -25.672 14.492 8.195 1 98.38 195 THR A N 1
ATOM 1468 C CA . THR A 1 195 ? -26.5 13.305 8.414 1 98.38 195 THR A CA 1
ATOM 1469 C C . THR A 1 195 ? -26.609 12.477 7.137 1 98.38 195 THR A C 1
ATOM 1471 O O . THR A 1 195 ? -27.031 11.32 7.172 1 98.38 195 THR A O 1
ATOM 1474 N N . ASP A 1 196 ? -26.312 13.055 6.035 1 98.69 196 ASP A N 1
ATOM 1475 C CA . ASP A 1 196 ? -26.641 12.383 4.777 1 98.69 196 ASP A CA 1
ATOM 1476 C C . ASP A 1 196 ? -25.438 11.602 4.246 1 98.69 196 ASP A C 1
ATOM 1478 O O . ASP A 1 196 ? -25.594 10.594 3.559 1 98.69 196 ASP A O 1
ATOM 1482 N N . VAL A 1 197 ? -24.266 12.086 4.488 1 98.88 197 VAL A N 1
ATOM 1483 C CA . VAL A 1 197 ? -23.047 11.484 3.941 1 98.88 197 VAL A CA 1
ATOM 1484 C C . VAL A 1 197 ? -21.844 11.883 4.789 1 98.88 197 VAL A C 1
ATOM 1486 O O . VAL A 1 197 ? -21.797 12.992 5.332 1 98.88 197 VAL A O 1
ATOM 1489 N N . THR A 1 198 ? -20.891 10.984 4.945 1 98.88 198 THR A N 1
ATOM 1490 C CA . THR A 1 198 ? -19.594 11.273 5.566 1 98.88 198 THR A CA 1
ATOM 1491 C C . THR A 1 198 ? -18.531 11.547 4.508 1 98.88 198 THR A C 1
ATOM 1493 O O . THR A 1 198 ? -18.375 10.773 3.564 1 98.88 198 THR A O 1
ATOM 1496 N N . ILE A 1 199 ? -17.859 12.656 4.57 1 98.94 199 ILE A N 1
ATOM 1497 C CA . ILE A 1 199 ? -16.672 12.945 3.771 1 98.94 199 ILE A CA 1
ATOM 1498 C C . ILE A 1 199 ? -15.43 12.906 4.66 1 98.94 199 ILE A C 1
ATOM 1500 O O . ILE A 1 199 ? -15.305 13.695 5.598 1 98.94 199 ILE A O 1
ATOM 1504 N N . VAL A 1 200 ? -14.578 11.953 4.398 1 98.88 200 VAL A N 1
ATOM 1505 C CA . VAL A 1 200 ? -13.281 11.836 5.055 1 98.88 200 VAL A CA 1
ATOM 1506 C C . VAL A 1 200 ? -12.172 12.297 4.109 1 98.88 200 VAL A C 1
ATOM 1508 O O . VAL A 1 200 ? -12.031 11.773 3.002 1 98.88 200 VAL A O 1
ATOM 1511 N N . ALA A 1 201 ? -11.406 13.266 4.531 1 98.88 201 ALA A N 1
ATOM 1512 C CA . ALA A 1 201 ? -10.344 13.797 3.68 1 98.88 201 ALA A CA 1
ATOM 1513 C C . ALA A 1 201 ? -9.039 13.945 4.457 1 98.88 201 ALA A C 1
ATOM 1515 O O . ALA A 1 201 ? -9.047 13.969 5.691 1 98.88 201 ALA A O 1
ATOM 1516 N N . THR A 1 202 ? -7.938 13.984 3.789 1 98.81 202 THR A N 1
ATOM 1517 C CA . THR A 1 202 ? -6.621 14.234 4.367 1 98.81 202 THR A CA 1
ATOM 1518 C C . THR A 1 202 ? -5.844 15.25 3.535 1 98.81 202 THR A C 1
ATOM 1520 O O . THR A 1 202 ? -6.148 15.453 2.357 1 98.81 202 THR A O 1
ATOM 1523 N N . GLY A 1 203 ? -4.902 15.938 4.195 1 98.44 203 GLY A N 1
ATOM 1524 C CA . GLY A 1 203 ? -4.121 16.938 3.49 1 98.44 203 GLY A CA 1
ATOM 1525 C C . GLY A 1 203 ? -4.949 18.109 3 1 98.44 203 GLY A C 1
ATOM 1526 O O . GLY A 1 203 ? -5.953 18.469 3.621 1 98.44 203 GLY A O 1
ATOM 1527 N N . HIS A 1 204 ? -4.559 18.688 1.968 1 96.5 204 HIS A N 1
ATOM 1528 C CA . HIS A 1 204 ? -5.188 19.922 1.508 1 96.5 204 HIS A CA 1
ATOM 1529 C C . HIS A 1 204 ? -6.57 19.656 0.931 1 96.5 204 HIS A C 1
ATOM 1531 O O . HIS A 1 204 ? -7.355 20.578 0.729 1 96.5 204 HIS A O 1
ATOM 1537 N N . LEU A 1 205 ? -6.953 18.406 0.669 1 98.56 205 LEU A N 1
ATOM 1538 C CA . LEU A 1 205 ? -8.289 18.078 0.181 1 98.56 205 LEU A CA 1
ATOM 1539 C C . LEU A 1 205 ? -9.328 18.266 1.28 1 98.56 205 LEU A C 1
ATOM 1541 O O . LEU A 1 205 ? -10.531 18.281 1.01 1 98.56 205 LEU A O 1
ATOM 1545 N N . VAL A 1 206 ? -8.898 18.438 2.484 1 98.81 206 VAL A N 1
ATOM 1546 C CA . VAL A 1 206 ? -9.836 18.766 3.557 1 98.81 206 VAL A CA 1
ATOM 1547 C C . VAL A 1 206 ? -10.555 20.062 3.238 1 98.81 206 VAL A C 1
ATOM 1549 O O . VAL A 1 206 ? -11.773 20.172 3.426 1 98.81 206 VAL A O 1
ATOM 1552 N N . TRP A 1 207 ? -9.797 21.047 2.771 1 98.62 207 TRP A N 1
ATOM 1553 C CA . TRP A 1 207 ? -10.414 22.312 2.393 1 98.62 207 TRP A CA 1
ATOM 1554 C C . TRP A 1 207 ? -11.414 22.109 1.255 1 98.62 207 TRP A C 1
ATOM 1556 O O . TRP A 1 207 ? -12.516 22.656 1.289 1 98.62 207 TRP A O 1
ATOM 1566 N N . GLU A 1 208 ? -11.031 21.328 0.256 1 98.56 208 GLU A N 1
ATOM 1567 C CA . GLU A 1 208 ? -11.93 21.016 -0.851 1 98.56 208 GLU A CA 1
ATOM 1568 C C . GLU A 1 208 ? -13.203 20.328 -0.355 1 98.56 208 GLU A C 1
ATOM 1570 O O . GLU A 1 208 ? -14.289 20.562 -0.885 1 98.56 208 GLU A O 1
ATOM 1575 N N . ALA A 1 209 ? -13.023 19.484 0.603 1 98.81 209 ALA A N 1
ATOM 1576 C CA . ALA A 1 209 ? -14.164 18.797 1.198 1 98.81 209 ALA A CA 1
ATOM 1577 C C . ALA A 1 209 ? -15.102 19.781 1.894 1 98.81 209 ALA A C 1
ATOM 1579 O O . ALA A 1 209 ? -16.328 19.656 1.814 1 98.81 209 ALA A O 1
ATOM 1580 N N . LEU A 1 210 ? -14.539 20.75 2.594 1 98.62 210 LEU A N 1
ATOM 1581 C CA . LEU A 1 210 ? -15.336 21.766 3.275 1 98.62 210 LEU A CA 1
ATOM 1582 C C . LEU A 1 210 ? -16.109 22.609 2.273 1 98.62 210 LEU A C 1
ATOM 1584 O O . LEU A 1 210 ? -17.297 22.891 2.482 1 98.62 210 LEU A O 1
ATOM 1588 N N . ILE A 1 211 ? -15.438 22.969 1.154 1 98.12 211 ILE A N 1
ATOM 1589 C CA . ILE A 1 211 ? -16.109 23.719 0.097 1 98.12 211 ILE A CA 1
ATOM 1590 C C . ILE A 1 211 ? -17.25 22.875 -0.48 1 98.12 211 ILE A C 1
ATOM 1592 O O . ILE A 1 211 ? -18.359 23.375 -0.666 1 98.12 211 ILE A O 1
ATOM 1596 N N . ALA A 1 212 ? -16.953 21.625 -0.737 1 98.56 212 ALA A N 1
ATOM 1597 C CA . ALA A 1 212 ? -17.969 20.734 -1.271 1 98.56 212 ALA A CA 1
ATOM 1598 C C . ALA A 1 212 ? -19.172 20.625 -0.326 1 98.56 212 ALA A C 1
ATOM 1600 O O . ALA A 1 212 ? -20.312 20.656 -0.764 1 98.56 212 ALA A O 1
ATOM 1601 N N . ALA A 1 213 ? -18.906 20.484 0.959 1 98.44 213 ALA A N 1
ATOM 1602 C CA . ALA A 1 213 ? -19.969 20.359 1.955 1 98.44 213 ALA A CA 1
ATOM 1603 C C . ALA A 1 213 ? -20.875 21.594 1.948 1 98.44 213 ALA A C 1
ATOM 1605 O O . ALA A 1 213 ? -22.094 21.484 2.047 1 98.44 213 ALA A O 1
ATOM 1606 N N . GLU A 1 214 ? -20.281 22.75 1.85 1 97.44 214 GLU A N 1
ATOM 1607 C CA . GLU A 1 214 ? -21.047 24 1.788 1 97.44 214 GLU A CA 1
ATOM 1608 C C . GLU A 1 214 ? -21.938 24.031 0.548 1 97.44 214 GLU A C 1
ATOM 1610 O O . GLU A 1 214 ? -23.109 24.406 0.629 1 97.44 214 GLU A O 1
ATOM 1615 N N . ASN A 1 215 ? -21.344 23.688 -0.565 1 97.69 215 ASN A N 1
ATOM 1616 C CA . ASN A 1 215 ? -22.109 23.641 -1.809 1 97.69 215 ASN A CA 1
ATOM 1617 C C . ASN A 1 215 ? -23.266 22.641 -1.729 1 97.69 215 ASN A C 1
ATOM 1619 O O . ASN A 1 215 ? -24.359 22.922 -2.211 1 97.69 215 ASN A O 1
ATOM 1623 N N . LEU A 1 216 ? -23.031 21.516 -1.156 1 98.12 216 LEU A N 1
ATOM 1624 C CA . LEU A 1 216 ? -24.016 20.453 -1.021 1 98.12 216 LEU A CA 1
ATOM 1625 C C . LEU A 1 216 ? -25.156 20.891 -0.108 1 98.12 216 LEU A C 1
ATOM 1627 O O . LEU A 1 216 ? -26.312 20.516 -0.328 1 98.12 216 LEU A O 1
ATOM 1631 N N . GLU A 1 217 ? -24.812 21.609 0.881 1 96.88 217 GLU A N 1
ATOM 1632 C CA . GLU A 1 217 ? -25.828 22.125 1.79 1 96.88 217 GLU A CA 1
ATOM 1633 C C . GLU A 1 217 ? -26.875 22.953 1.041 1 96.88 217 GLU A C 1
ATOM 1635 O O . GLU A 1 217 ? -28.078 22.859 1.334 1 96.88 217 GLU A O 1
ATOM 1640 N N . SER A 1 218 ? -26.391 23.703 0.148 1 94.69 218 SER A N 1
ATOM 1641 C CA . SER A 1 218 ? -27.281 24.516 -0.661 1 94.69 218 SER A CA 1
ATOM 1642 C C . SER A 1 218 ? -28.188 23.641 -1.527 1 94.69 218 SER A C 1
ATOM 1644 O O . SER A 1 218 ? -29.234 24.109 -1.995 1 94.69 218 SER A O 1
ATOM 1646 N N . GLN A 1 219 ? -27.797 22.469 -1.727 1 95.62 219 GLN A N 1
ATOM 1647 C CA . GLN A 1 219 ? -28.578 21.516 -2.508 1 95.62 219 GLN A CA 1
ATOM 1648 C C . GLN A 1 219 ? -29.438 20.625 -1.603 1 95.62 219 GLN A C 1
ATOM 1650 O O . GLN A 1 219 ? -30.047 19.672 -2.068 1 95.62 219 GLN A O 1
ATOM 1655 N N . GLY A 1 220 ? -29.359 20.859 -0.292 1 97.5 220 GLY A N 1
ATOM 1656 C CA . GLY A 1 220 ? -30.172 20.125 0.669 1 97.5 220 GLY A CA 1
ATOM 1657 C C . GLY A 1 220 ? -29.5 18.875 1.189 1 97.5 220 GLY A C 1
ATOM 1658 O O . GLY A 1 220 ? -30.156 18 1.753 1 97.5 220 GLY A O 1
ATOM 1659 N N . ILE A 1 221 ? -28.281 18.703 0.938 1 98.44 221 ILE A N 1
ATOM 1660 C CA . ILE A 1 221 ? -27.531 17.547 1.392 1 98.44 221 ILE A CA 1
ATOM 1661 C C . ILE A 1 221 ? -26.625 17.938 2.564 1 98.44 221 ILE A C 1
ATOM 1663 O O . ILE A 1 221 ? -25.797 18.828 2.441 1 98.44 221 ILE A O 1
ATOM 1667 N N . SER A 1 222 ? -26.828 17.281 3.689 1 98.56 222 SER A N 1
ATOM 1668 C CA . SER A 1 222 ? -26.062 17.531 4.906 1 98.56 222 SER A CA 1
ATOM 1669 C C . SER A 1 222 ? -24.844 16.594 4.996 1 98.56 222 SER A C 1
ATOM 1671 O O . SER A 1 222 ? -24.984 15.43 5.367 1 98.56 222 SER A O 1
ATOM 1673 N N . ALA A 1 223 ? -23.672 17.125 4.746 1 98.56 223 ALA A N 1
ATOM 1674 C CA . ALA A 1 223 ? -22.453 16.312 4.715 1 98.56 223 ALA A CA 1
ATOM 1675 C C . ALA A 1 223 ? -21.641 16.484 6.004 1 98.56 223 ALA A C 1
ATOM 1677 O O . ALA A 1 223 ? -21.438 17.609 6.461 1 98.56 223 ALA A O 1
ATOM 1678 N N . GLU A 1 224 ? -21.281 15.43 6.586 1 98.69 224 GLU A N 1
ATOM 1679 C CA . GLU A 1 224 ? -20.312 15.43 7.676 1 98.69 224 GLU A CA 1
ATOM 1680 C C . GLU A 1 224 ? -18.891 15.414 7.137 1 98.69 224 GLU A C 1
ATOM 1682 O O . GLU A 1 224 ? -18.562 14.633 6.238 1 98.69 224 GLU A O 1
ATOM 1687 N N . VAL A 1 225 ? -18 16.281 7.598 1 98.88 225 VAL A N 1
ATOM 1688 C CA . VAL A 1 225 ? -16.625 16.359 7.117 1 98.88 225 VAL A CA 1
ATOM 1689 C C . VAL A 1 225 ? -15.656 16.016 8.258 1 98.88 225 VAL A C 1
ATOM 1691 O O . VAL A 1 225 ? -15.703 16.641 9.32 1 98.88 225 VAL A O 1
ATOM 1694 N N . ILE A 1 226 ? -14.844 15.031 8.055 1 98.88 226 ILE A N 1
ATOM 1695 C CA . ILE A 1 226 ? -13.844 14.586 9.023 1 98.88 226 ILE A CA 1
ATOM 1696 C C . ILE A 1 226 ? -12.445 14.727 8.43 1 98.88 226 ILE A C 1
ATOM 1698 O O . ILE A 1 226 ? -12.18 14.234 7.328 1 98.88 226 ILE A O 1
ATOM 1702 N N . ASN A 1 227 ? -11.562 15.43 9.109 1 98.88 227 ASN A N 1
ATOM 1703 C CA . ASN A 1 227 ? -10.148 15.531 8.766 1 98.88 227 ASN A CA 1
ATOM 1704 C C . ASN A 1 227 ? -9.352 14.367 9.359 1 98.88 227 ASN A C 1
ATOM 1706 O O . ASN A 1 227 ? -9.172 14.289 10.578 1 98.88 227 ASN A O 1
ATOM 1710 N N . ILE A 1 228 ? -8.859 13.516 8.492 1 98.81 228 ILE A N 1
ATOM 1711 C CA . ILE A 1 228 ? -7.949 12.453 8.906 1 98.81 228 ILE A CA 1
ATOM 1712 C C . ILE A 1 228 ? -6.508 12.867 8.625 1 98.81 228 ILE A C 1
ATOM 1714 O O . ILE A 1 228 ? -5.938 12.508 7.594 1 98.81 228 ILE A O 1
ATOM 1718 N N . HIS A 1 229 ? -5.969 13.539 9.586 1 98.81 229 HIS A N 1
ATOM 1719 C CA . HIS A 1 229 ? -4.59 13.984 9.43 1 98.81 229 HIS A CA 1
ATOM 1720 C C . HIS A 1 229 ? -3.613 12.844 9.703 1 98.81 229 HIS A C 1
ATOM 1722 O O . HIS A 1 229 ? -2.459 12.891 9.273 1 98.81 229 HIS A O 1
ATOM 1728 N N . THR A 1 230 ? -3.986 11.82 10.445 1 98.88 230 THR A N 1
ATOM 1729 C CA . THR A 1 230 ? -3.189 10.633 10.711 1 98.88 230 THR A CA 1
ATOM 1730 C C . THR A 1 230 ? -3.775 9.414 10 1 98.88 230 THR A C 1
ATOM 1732 O O . THR A 1 230 ? -4.855 8.938 10.359 1 98.88 230 THR A O 1
ATOM 1735 N N . ILE A 1 231 ? -3.051 8.922 9.039 1 98.81 231 ILE A N 1
ATOM 1736 C CA . ILE A 1 231 ? -3.506 7.781 8.258 1 98.81 231 ILE A CA 1
ATOM 1737 C C . ILE A 1 231 ? -3.211 6.488 9.008 1 98.81 231 ILE A C 1
ATOM 1739 O O . ILE A 1 231 ? -3.957 5.512 8.898 1 98.81 231 ILE A O 1
ATOM 1743 N N . LYS A 1 232 ? -2.131 6.551 9.703 1 98.62 232 LYS A N 1
ATOM 1744 C CA . LYS A 1 232 ? -1.719 5.449 10.57 1 98.62 232 LYS A CA 1
ATOM 1745 C C . LYS A 1 232 ? -1.052 5.965 11.836 1 98.62 232 LYS A C 1
ATOM 1747 O O . LYS A 1 232 ? -0.009 6.621 11.773 1 98.62 232 LYS A O 1
ATOM 1752 N N . PRO A 1 233 ? -1.581 5.617 13.039 1 98.5 233 PRO A N 1
ATOM 1753 C CA . PRO A 1 233 ? -2.793 4.824 13.25 1 98.5 233 PRO A CA 1
ATOM 1754 C C . PRO A 1 233 ? -4.062 5.566 12.844 1 98.5 233 PRO A C 1
ATOM 1756 O O . PRO A 1 233 ? -4.172 6.777 13.07 1 98.5 233 PRO A O 1
ATOM 1759 N N . LEU A 1 234 ? -4.965 4.816 12.273 1 98.62 234 LEU A N 1
ATOM 1760 C CA . LEU A 1 234 ? -6.227 5.371 11.797 1 98.62 234 LEU A CA 1
ATOM 1761 C C . LEU A 1 234 ? -7.258 5.43 12.922 1 98.62 234 LEU A C 1
ATOM 1763 O O . LEU A 1 234 ? -7.391 4.48 13.695 1 98.62 234 LEU A O 1
ATOM 1767 N N . ASP A 1 235 ? -7.91 6.508 13.086 1 98.75 235 ASP A N 1
ATOM 1768 C CA . ASP A 1 235 ? -9 6.625 14.047 1 98.75 235 ASP A CA 1
ATOM 1769 C C . ASP A 1 235 ? -10.258 5.918 13.531 1 98.75 235 ASP A C 1
ATOM 1771 O O . ASP A 1 235 ? -11.219 6.566 13.109 1 98.75 235 ASP A O 1
ATOM 1775 N N . ALA A 1 236 ? -10.281 4.672 13.656 1 98.69 236 ALA A N 1
ATOM 1776 C CA . ALA A 1 236 ? -11.359 3.834 13.133 1 98.69 236 ALA A CA 1
ATOM 1777 C C . ALA A 1 236 ? -12.695 4.211 13.758 1 98.69 236 ALA A C 1
ATOM 1779 O O . ALA A 1 236 ? -13.719 4.262 13.062 1 98.69 236 ALA A O 1
ATOM 1780 N N . ASN A 1 237 ? -12.711 4.457 15.008 1 98.69 237 ASN A N 1
ATOM 1781 C CA . ASN A 1 237 ? -13.953 4.758 15.711 1 98.69 237 ASN A CA 1
ATOM 1782 C C . ASN A 1 237 ? -14.625 6.012 15.164 1 98.69 237 ASN A C 1
ATOM 1784 O O . ASN A 1 237 ? -15.844 6.059 15.031 1 98.69 237 ASN A O 1
ATOM 1788 N N . ALA A 1 238 ? -13.82 7.02 14.867 1 98.75 238 ALA A N 1
ATOM 1789 C CA . ALA A 1 238 ? -14.375 8.25 14.305 1 98.75 238 ALA A CA 1
ATOM 1790 C C . ALA A 1 238 ? -15.117 7.969 13 1 98.75 238 ALA A C 1
ATOM 1792 O O . ALA A 1 238 ? -16.188 8.531 12.75 1 98.75 238 ALA A O 1
ATOM 1793 N N . ILE A 1 239 ? -14.562 7.125 12.195 1 98.81 239 ILE A N 1
ATOM 1794 C CA . ILE A 1 239 ? -15.125 6.797 10.891 1 98.81 239 ILE A CA 1
ATOM 1795 C C . ILE A 1 239 ? -16.391 5.961 11.07 1 98.81 239 ILE A C 1
ATOM 1797 O O . ILE A 1 239 ? -17.438 6.273 10.5 1 98.81 239 ILE A O 1
ATOM 1801 N N . ILE A 1 240 ? -16.297 4.934 11.922 1 98.75 240 ILE A N 1
ATOM 1802 C CA . ILE A 1 240 ? -17.391 4 12.141 1 98.75 240 ILE A CA 1
ATOM 1803 C C . ILE A 1 240 ? -18.594 4.746 12.727 1 98.75 240 ILE A C 1
ATOM 1805 O O . ILE A 1 240 ? -19.719 4.586 12.266 1 98.75 240 ILE A O 1
ATOM 1809 N N . ASN A 1 241 ? -18.312 5.57 13.719 1 98.62 241 ASN A N 1
ATOM 1810 C CA . ASN A 1 241 ? -19.391 6.324 14.352 1 98.62 241 ASN A CA 1
ATOM 1811 C C . ASN A 1 241 ? -20.094 7.258 13.367 1 98.62 241 ASN A C 1
ATOM 1813 O O . ASN A 1 241 ? -21.312 7.43 13.414 1 98.62 241 ASN A O 1
ATOM 1817 N N . SER A 1 242 ? -19.344 7.824 12.508 1 98.62 242 SER A N 1
ATOM 1818 C CA . SER A 1 242 ? -19.891 8.742 11.516 1 98.62 242 SER A CA 1
ATOM 1819 C C . SER A 1 242 ? -20.797 8.016 10.523 1 98.62 242 SER A C 1
ATOM 1821 O O . SER A 1 242 ? -21.906 8.453 10.234 1 98.62 242 SER A O 1
ATOM 1823 N N . VAL A 1 243 ? -20.297 6.926 10 1 98.31 243 VAL A N 1
ATOM 1824 C CA . VAL A 1 243 ? -21.016 6.246 8.93 1 98.31 243 VAL A CA 1
ATOM 1825 C C . VAL A 1 243 ? -22.266 5.57 9.492 1 98.31 243 VAL A C 1
ATOM 1827 O O . VAL A 1 243 ? -23.234 5.348 8.766 1 98.31 243 VAL A O 1
ATOM 1830 N N . LYS A 1 244 ? -22.219 5.191 10.773 1 98.12 244 LYS A N 1
ATOM 1831 C CA . LYS A 1 244 ? -23.422 4.676 11.406 1 98.12 244 LYS A CA 1
ATOM 1832 C C . LYS A 1 244 ? -24.578 5.672 11.297 1 98.12 244 LYS A C 1
ATOM 1834 O O . LYS A 1 244 ? -25.75 5.277 11.188 1 98.12 244 LYS A O 1
ATOM 1839 N N . LYS A 1 245 ? -24.219 6.895 11.336 1 98.12 245 LYS A N 1
ATOM 1840 C CA . LYS A 1 245 ? -25.203 7.973 11.242 1 98.12 245 LYS A CA 1
ATOM 1841 C C . LYS A 1 245 ? -25.547 8.273 9.789 1 98.12 245 LYS A C 1
ATOM 1843 O O . LYS A 1 245 ? -26.719 8.414 9.438 1 98.12 245 LYS A O 1
ATOM 1848 N N . THR A 1 246 ? -24.594 8.297 8.883 1 98.5 246 THR A N 1
ATOM 1849 C CA . THR A 1 246 ? -24.797 8.875 7.559 1 98.5 246 THR A CA 1
ATOM 1850 C C . THR A 1 246 ? -25.094 7.785 6.531 1 98.5 246 THR A C 1
ATOM 1852 O O . THR A 1 246 ? -25.719 8.047 5.5 1 98.5 246 THR A O 1
ATOM 1855 N N . GLY A 1 247 ? -24.5 6.617 6.719 1 98.62 247 GLY A N 1
ATOM 1856 C CA . GLY A 1 247 ? -24.844 5.457 5.914 1 98.62 247 GLY A CA 1
ATOM 1857 C C . GLY A 1 247 ? -24.031 5.348 4.645 1 98.62 247 GLY A C 1
ATOM 1858 O O . GLY A 1 247 ? -24.141 4.359 3.912 1 98.62 247 GLY A O 1
ATOM 1859 N N . CYS A 1 248 ? -23.234 6.32 4.25 1 98.88 248 CYS A N 1
ATOM 1860 C CA . CYS A 1 248 ? -22.344 6.289 3.094 1 98.88 248 CYS A CA 1
ATOM 1861 C C . CYS A 1 248 ? -21.172 7.238 3.285 1 98.88 248 CYS A C 1
ATOM 1863 O O . CYS A 1 248 ? -21.203 8.109 4.156 1 98.88 248 CYS A O 1
ATOM 1865 N N . ILE A 1 249 ? -20.125 7.055 2.459 1 98.94 249 ILE A N 1
ATOM 1866 C CA . ILE A 1 249 ? -18.906 7.793 2.764 1 98.94 249 ILE A CA 1
ATOM 1867 C C . ILE A 1 249 ? -18.141 8.086 1.475 1 98.94 249 ILE A C 1
ATOM 1869 O O . ILE A 1 249 ? -18.172 7.289 0.532 1 98.94 249 ILE A O 1
ATOM 1873 N N . VAL A 1 250 ? -17.484 9.211 1.384 1 98.94 250 VAL A N 1
ATOM 1874 C CA . VAL A 1 250 ? -16.5 9.586 0.368 1 98.94 250 VAL A CA 1
ATOM 1875 C C . VAL A 1 250 ? -15.141 9.82 1.023 1 98.94 250 VAL A C 1
ATOM 1877 O O . VAL A 1 250 ? -15.047 10.523 2.031 1 98.94 250 VAL A O 1
ATOM 1880 N N . THR A 1 251 ? -14.125 9.203 0.53 1 98.94 251 THR A N 1
ATOM 1881 C CA . THR A 1 251 ? -12.758 9.469 0.982 1 98.94 251 THR A CA 1
ATOM 1882 C C . THR A 1 251 ? -12 10.289 -0.056 1 98.94 251 THR A C 1
ATOM 1884 O O . THR A 1 251 ? -12.125 10.055 -1.259 1 98.94 251 THR A O 1
ATOM 1887 N N . ALA A 1 252 ? -11.234 11.25 0.392 1 98.94 252 ALA A N 1
ATOM 1888 C CA . ALA A 1 252 ? -10.516 12.148 -0.515 1 98.94 252 ALA A CA 1
ATOM 1889 C C . ALA A 1 252 ? -9.055 12.281 -0.113 1 98.94 252 ALA A C 1
ATOM 1891 O O . ALA A 1 252 ? -8.742 12.688 1.012 1 98.94 252 ALA A O 1
ATOM 1892 N N . GLU A 1 253 ? -8.156 11.984 -1.034 1 98.81 253 GLU A N 1
ATOM 1893 C CA . GLU A 1 253 ? -6.711 12.047 -0.811 1 98.81 253 GLU A CA 1
ATOM 1894 C C . GLU A 1 253 ? -5.969 12.406 -2.096 1 98.81 253 GLU A C 1
ATOM 1896 O O . GLU A 1 253 ? -6.375 12 -3.186 1 98.81 253 GLU A O 1
ATOM 1901 N N . GLU A 1 254 ? -4.93 13.203 -1.976 1 98.25 254 GLU A N 1
ATOM 1902 C CA . GLU A 1 254 ? -4.016 13.367 -3.1 1 98.25 254 GLU A CA 1
ATOM 1903 C C . GLU A 1 254 ? -2.988 12.242 -3.146 1 98.25 254 GLU A C 1
ATOM 1905 O O . GLU A 1 254 ? -1.803 12.461 -2.889 1 98.25 254 GLU A O 1
ATOM 1910 N N . HIS A 1 255 ? -3.379 11.109 -3.461 1 97.94 255 HIS A N 1
ATOM 1911 C CA . HIS A 1 255 ? -2.684 9.828 -3.5 1 97.94 255 HIS A CA 1
ATOM 1912 C C . HIS A 1 255 ? -3.414 8.836 -4.395 1 97.94 255 HIS A C 1
ATOM 1914 O O . HIS A 1 255 ? -4.605 8.992 -4.664 1 97.94 255 HIS A O 1
ATOM 1920 N N . ASN A 1 256 ? -2.713 7.863 -4.941 1 96.81 256 ASN A N 1
ATOM 1921 C CA . ASN A 1 256 ? -3.354 6.73 -5.602 1 96.81 256 ASN A CA 1
ATOM 1922 C C . ASN A 1 256 ? -4.387 6.066 -4.699 1 96.81 256 ASN A C 1
ATOM 1924 O O . ASN A 1 256 ? -4.164 5.914 -3.496 1 96.81 256 ASN A O 1
ATOM 1928 N N . VAL A 1 257 ? -5.531 5.676 -5.27 1 97 257 VAL A N 1
ATOM 1929 C CA . VAL A 1 257 ? -6.57 5.039 -4.469 1 97 257 VAL A CA 1
ATOM 1930 C C . VAL A 1 257 ? -6.078 3.68 -3.975 1 97 257 VAL A C 1
ATOM 1932 O O . VAL A 1 257 ? -6.586 3.152 -2.98 1 97 257 VAL A O 1
ATOM 1935 N N . LEU A 1 258 ? -5.102 3.107 -4.727 1 97.62 258 LEU A N 1
ATOM 1936 C CA . LEU A 1 258 ? -4.5 1.846 -4.309 1 97.62 258 LEU A CA 1
ATOM 1937 C C . LEU A 1 258 ? -3.504 2.068 -3.174 1 97.62 258 LEU A C 1
ATOM 1939 O O . LEU A 1 258 ? -2.449 2.674 -3.377 1 97.62 258 LEU A O 1
ATOM 1943 N N . GLY A 1 259 ? -3.889 1.582 -2.004 1 97.44 259 GLY A N 1
ATOM 1944 C CA . GLY A 1 259 ? -2.943 1.587 -0.899 1 97.44 259 GLY A CA 1
ATOM 1945 C C . GLY A 1 259 ? -3.104 2.785 0.017 1 97.44 259 GLY A C 1
ATOM 1946 O O . GLY A 1 259 ? -2.529 2.818 1.108 1 97.44 259 GLY A O 1
ATOM 1947 N N . GLY A 1 260 ? -3.91 3.785 -0.37 1 97.94 260 GLY A N 1
ATOM 1948 C CA . GLY A 1 260 ? -3.98 5.039 0.361 1 97.94 260 GLY A CA 1
ATOM 1949 C C . GLY A 1 260 ? -5.039 5.039 1.448 1 97.94 260 GLY A C 1
ATOM 1950 O O . GLY A 1 260 ? -5.355 3.988 2.012 1 97.94 260 GLY A O 1
ATOM 1951 N N . LEU A 1 261 ? -5.48 6.227 1.831 1 98.69 261 LEU A N 1
ATOM 1952 C CA . LEU A 1 261 ? -6.492 6.43 2.863 1 98.69 261 LEU A CA 1
ATOM 1953 C C . LEU A 1 261 ? -7.773 5.676 2.525 1 98.69 261 LEU A C 1
ATOM 1955 O O . LEU A 1 261 ? -8.383 5.051 3.396 1 98.69 261 LEU A O 1
ATOM 1959 N N . GLY A 1 262 ? -8.211 5.77 1.287 1 98.75 262 GLY A N 1
ATOM 1960 C CA . GLY A 1 262 ? -9.461 5.148 0.87 1 98.75 262 GLY A CA 1
ATOM 1961 C C . GLY A 1 262 ? -9.523 3.664 1.182 1 98.75 262 GLY A C 1
ATOM 1962 O O . GLY A 1 262 ? -10.5 3.186 1.762 1 98.75 262 GLY A O 1
ATOM 1963 N N . GLU A 1 263 ? -8.477 2.934 0.834 1 98.75 263 GLU A N 1
ATOM 1964 C CA . GLU A 1 263 ? -8.453 1.497 1.092 1 98.75 263 GLU A CA 1
ATOM 1965 C C . GLU A 1 263 ? -8.383 1.206 2.588 1 98.75 263 GLU A C 1
ATOM 1967 O O . GLU A 1 263 ? -8.945 0.215 3.061 1 98.75 263 GLU A O 1
ATOM 1972 N N . SER A 1 264 ? -7.703 2.047 3.338 1 98.81 264 SER A N 1
ATOM 1973 C CA . SER A 1 264 ? -7.688 1.889 4.789 1 98.81 264 SER A CA 1
ATOM 1974 C C . SER A 1 264 ? -9.094 2.01 5.371 1 98.81 264 SER A C 1
ATOM 1976 O O . SER A 1 264 ? -9.484 1.225 6.238 1 98.81 264 SER A O 1
ATOM 1978 N N . VAL A 1 265 ? -9.805 2.998 4.875 1 98.88 265 VAL A N 1
ATOM 1979 C CA . VAL A 1 265 ? -11.172 3.215 5.336 1 98.88 265 VAL A CA 1
ATOM 1980 C C . VAL A 1 265 ? -12.055 2.035 4.926 1 98.88 265 VAL A C 1
ATOM 1982 O O . VAL A 1 265 ? -12.852 1.545 5.723 1 98.88 265 VAL A O 1
ATOM 1985 N N . ALA A 1 266 ? -11.891 1.55 3.699 1 98.88 266 ALA A N 1
ATOM 1986 C CA . ALA A 1 266 ? -12.648 0.395 3.23 1 98.88 266 ALA A CA 1
ATOM 1987 C C . ALA A 1 266 ? -12.422 -0.815 4.129 1 98.88 266 ALA A C 1
ATOM 1989 O O . ALA A 1 266 ? -13.367 -1.544 4.453 1 98.88 266 ALA A O 1
ATOM 1990 N N . ARG A 1 267 ? -11.188 -1.055 4.5 1 98.69 267 ARG A N 1
ATOM 1991 C CA . ARG A 1 267 ? -10.867 -2.168 5.387 1 98.69 267 ARG A CA 1
ATOM 1992 C C . ARG A 1 267 ? -11.594 -2.029 6.723 1 98.69 267 ARG A C 1
ATOM 1994 O O . ARG A 1 267 ? -12.219 -2.982 7.199 1 98.69 267 ARG A O 1
ATOM 2001 N N . VAL A 1 268 ? -11.508 -0.821 7.293 1 98.62 268 VAL A N 1
ATOM 2002 C CA . VAL A 1 268 ? -12.141 -0.562 8.578 1 98.62 268 VAL A CA 1
ATOM 2003 C C . VAL A 1 268 ? -13.641 -0.831 8.484 1 98.62 268 VAL A C 1
ATOM 2005 O O . VAL A 1 268 ? -14.219 -1.494 9.344 1 98.62 268 VAL A O 1
ATOM 2008 N N . LEU A 1 269 ? -14.227 -0.376 7.426 1 98.69 269 LEU A N 1
ATOM 2009 C CA . LEU A 1 269 ? -15.672 -0.507 7.281 1 98.69 269 LEU A CA 1
ATOM 2010 C C . LEU A 1 269 ? -16.062 -1.955 7 1 98.69 269 LEU A C 1
ATOM 2012 O O . LEU A 1 269 ? -17.062 -2.447 7.527 1 98.69 269 LEU A O 1
ATOM 2016 N N . ALA A 1 270 ? -15.281 -2.668 6.191 1 98.56 270 ALA A N 1
ATOM 2017 C CA . ALA A 1 270 ? -15.578 -4.059 5.859 1 98.56 270 ALA A CA 1
ATOM 2018 C C . ALA A 1 270 ? -15.539 -4.941 7.102 1 98.56 270 ALA A C 1
ATOM 2020 O O . ALA A 1 270 ? -16.266 -5.93 7.195 1 98.56 270 ALA A O 1
ATOM 2021 N N . THR A 1 271 ? -14.75 -4.57 8.094 1 98.25 271 THR A N 1
ATOM 2022 C CA . THR A 1 271 ? -14.578 -5.391 9.289 1 98.25 271 THR A CA 1
ATOM 2023 C C . THR A 1 271 ? -15.547 -4.965 10.383 1 98.25 271 THR A C 1
ATOM 2025 O O . THR A 1 271 ? -15.633 -5.613 11.43 1 98.25 271 THR A O 1
ATOM 2028 N N . SER A 1 272 ? -16.266 -3.877 10.188 1 98 272 SER A N 1
ATOM 2029 C CA . SER A 1 272 ? -17.141 -3.373 11.242 1 98 272 SER A CA 1
ATOM 2030 C C . SER A 1 272 ? -18.531 -3.061 10.695 1 98 272 SER A C 1
ATOM 2032 O O . SER A 1 272 ? -19.484 -3.795 10.961 1 98 272 SER A O 1
ATOM 2034 N N . GLN A 1 273 ? -18.562 -2.064 9.789 1 96.94 273 GLN A N 1
ATOM 2035 C CA . GLN A 1 273 ? -19.812 -1.557 9.227 1 96.94 273 GLN A CA 1
ATOM 2036 C C . GLN A 1 273 ? -19.688 -1.396 7.711 1 96.94 273 GLN A C 1
ATOM 2038 O O . GLN A 1 273 ? -19.531 -0.282 7.211 1 96.94 273 GLN A O 1
ATOM 2043 N N . PRO A 1 274 ? -19.953 -2.549 7.043 1 98.5 274 PRO A N 1
ATOM 2044 C CA . PRO A 1 274 ? -19.859 -2.412 5.59 1 98.5 274 PRO A CA 1
ATOM 2045 C C . PRO A 1 274 ? -20.719 -1.262 5.051 1 98.5 274 PRO A C 1
ATOM 2047 O O . PRO A 1 274 ? -21.906 -1.166 5.367 1 98.5 274 PRO A O 1
ATOM 2050 N N . THR A 1 275 ? -20.094 -0.327 4.316 1 98.75 275 THR A N 1
ATOM 2051 C CA . THR A 1 275 ? -20.719 0.934 3.912 1 98.75 275 THR A CA 1
ATOM 2052 C C . THR A 1 275 ? -20.328 1.286 2.477 1 98.75 275 THR A C 1
ATOM 2054 O O . THR A 1 275 ? -19.172 1.111 2.076 1 98.75 275 THR A O 1
ATOM 2057 N N . PRO A 1 276 ? -21.359 1.726 1.638 1 98.88 276 PRO A N 1
ATOM 2058 C CA . PRO A 1 276 ? -20.969 2.227 0.314 1 98.88 276 PRO A CA 1
ATOM 2059 C C . PRO A 1 276 ? -19.938 3.346 0.381 1 98.88 276 PRO A C 1
ATOM 2061 O O . PRO A 1 276 ? -20.062 4.262 1.196 1 98.88 276 PRO A O 1
ATOM 2064 N N . GLN A 1 277 ? -18.953 3.275 -0.424 1 98.94 277 GLN A N 1
ATOM 2065 C CA . GLN A 1 277 ? -17.859 4.227 -0.416 1 98.94 277 GLN A CA 1
ATOM 2066 C C . GLN A 1 277 ? -17.484 4.66 -1.833 1 98.94 277 GLN A C 1
ATOM 2068 O O . GLN A 1 277 ? -17.484 3.842 -2.754 1 98.94 277 GLN A O 1
ATOM 2073 N N . GLU A 1 278 ? -17.281 5.895 -2.029 1 98.88 278 GLU A N 1
ATOM 2074 C CA . GLU A 1 278 ? -16.656 6.426 -3.236 1 98.88 278 GLU A CA 1
ATOM 2075 C C . GLU A 1 278 ? -15.273 7 -2.93 1 98.88 278 GLU A C 1
ATOM 2077 O O . GLU A 1 278 ? -15.031 7.5 -1.83 1 98.88 278 GLU A O 1
ATOM 2082 N N . PHE A 1 279 ? -14.383 6.922 -3.926 1 98.81 279 PHE A N 1
ATOM 2083 C CA . PHE A 1 279 ? -12.984 7.273 -3.734 1 98.81 279 PHE A CA 1
ATOM 2084 C C . PHE A 1 279 ? -12.609 8.5 -4.559 1 98.81 279 PHE A C 1
ATOM 2086 O O . PHE A 1 279 ? -12.828 8.523 -5.773 1 98.81 279 PHE A O 1
ATOM 2093 N N . ILE A 1 280 ? -12.102 9.523 -3.926 1 98.88 280 ILE A N 1
ATOM 2094 C CA . ILE A 1 280 ? -11.406 10.625 -4.586 1 98.88 280 ILE A CA 1
ATOM 2095 C C . ILE A 1 280 ? -9.898 10.461 -4.414 1 98.88 280 ILE A C 1
ATOM 2097 O O . ILE A 1 280 ? -9.391 10.469 -3.291 1 98.88 280 ILE A O 1
ATOM 2101 N N . GLY A 1 281 ? -9.188 10.234 -5.34 1 98.31 281 GLY A N 1
ATOM 2102 C CA . GLY A 1 281 ? -7.754 10.023 -5.484 1 98.31 281 GLY A CA 1
ATOM 2103 C C . GLY A 1 281 ? -7.328 9.773 -6.918 1 98.31 281 GLY A C 1
ATOM 2104 O O . GLY A 1 281 ? -8.172 9.719 -7.82 1 98.31 281 GLY A O 1
ATOM 2105 N N . THR A 1 282 ? -6.059 9.672 -7.137 1 97.31 282 THR A N 1
ATOM 2106 C CA . THR A 1 282 ? -5.637 9.297 -8.484 1 97.31 282 THR A CA 1
ATOM 2107 C C . THR A 1 282 ? -5.84 7.801 -8.711 1 97.31 282 THR A C 1
ATOM 2109 O O . THR A 1 282 ? -5.859 7.02 -7.762 1 97.31 282 THR A O 1
ATOM 2112 N N . ASN A 1 283 ? -6.109 7.5 -9.898 1 95.69 283 ASN A N 1
ATOM 2113 C CA . ASN A 1 283 ? -6.215 6.086 -10.25 1 95.69 283 ASN A CA 1
ATOM 2114 C C . ASN A 1 283 ? -4.852 5.496 -10.602 1 95.69 283 ASN A C 1
ATOM 2116 O O . ASN A 1 283 ? -3.83 5.906 -10.039 1 95.69 283 ASN A O 1
ATOM 2120 N N . ASP A 1 284 ? -4.812 4.391 -11.188 1 95.25 284 ASP A N 1
ATOM 2121 C CA . ASP A 1 284 ? -3.59 3.658 -11.516 1 95.25 284 ASP A CA 1
ATOM 2122 C C . ASP A 1 284 ? -2.797 4.371 -12.609 1 95.25 284 ASP A C 1
ATOM 2124 O O . ASP A 1 284 ? -2.613 3.828 -13.703 1 95.25 284 ASP A O 1
ATOM 2128 N N . THR A 1 285 ? -2.275 5.598 -12.227 1 94.69 285 THR A N 1
ATOM 2129 C CA . THR A 1 285 ? -1.562 6.43 -13.188 1 94.69 285 THR A CA 1
ATOM 2130 C C . THR A 1 285 ? -0.412 7.176 -12.516 1 94.69 285 THR A C 1
ATOM 2132 O O . THR A 1 285 ? -0.446 7.418 -11.305 1 94.69 285 THR A O 1
ATOM 2135 N N . PHE A 1 286 ? 0.559 7.5 -13.336 1 94.12 286 PHE A N 1
ATOM 2136 C CA . PHE A 1 286 ? 1.563 8.469 -12.922 1 94.12 286 PHE A CA 1
ATOM 2137 C C . PHE A 1 286 ? 1.039 9.891 -13.07 1 94.12 286 PHE A C 1
ATOM 2139 O O . PHE A 1 286 ? 0.022 10.117 -13.734 1 94.12 286 PHE A O 1
ATOM 2146 N N . GLY A 1 287 ? 1.661 10.805 -12.359 1 92.56 287 GLY A N 1
ATOM 2147 C CA . GLY A 1 287 ? 1.342 12.211 -12.555 1 92.56 287 GLY A CA 1
ATOM 2148 C C . GLY A 1 287 ? 1.878 12.773 -13.859 1 92.56 287 GLY A C 1
ATOM 2149 O O . GLY A 1 287 ? 2.275 12.016 -14.75 1 92.56 287 GLY A O 1
ATOM 2150 N N . GLU A 1 288 ? 1.726 14.031 -13.992 1 92.19 288 GLU A N 1
ATOM 2151 C CA . GLU A 1 288 ? 2.15 14.758 -15.188 1 92.19 288 GLU A CA 1
ATOM 2152 C C . GLU A 1 288 ? 2.584 16.188 -14.844 1 92.19 288 GLU A C 1
ATOM 2154 O O . GLU A 1 288 ? 2.404 16.641 -13.711 1 92.19 288 GLU A O 1
ATOM 2159 N N . SER A 1 289 ? 3.207 16.766 -15.867 1 92.75 289 SER A N 1
ATOM 2160 C CA . SER A 1 289 ? 3.582 18.156 -15.68 1 92.75 289 SER A CA 1
ATOM 2161 C C . SER A 1 289 ? 2.402 19.094 -15.945 1 92.75 289 SER A C 1
ATOM 2163 O O . SER A 1 289 ? 1.623 18.859 -16.875 1 92.75 289 SER A O 1
ATOM 2165 N N . GLY A 1 290 ? 2.123 20.078 -15.055 1 93.81 290 GLY A N 1
ATOM 2166 C CA . GLY A 1 290 ? 1.088 21.094 -15.086 1 93.81 290 GLY A CA 1
ATOM 2167 C C . GLY A 1 290 ? 1.027 21.922 -13.812 1 93.81 290 GLY A C 1
ATOM 2168 O O . GLY A 1 290 ? 1.719 21.625 -12.836 1 93.81 290 GLY A O 1
ATOM 2169 N N . THR A 1 291 ? 0.325 23.016 -13.898 1 94.88 291 THR A N 1
ATOM 2170 C CA . THR A 1 291 ? 0.157 23.734 -12.648 1 94.88 291 THR A CA 1
ATOM 2171 C C . THR A 1 291 ? -0.606 22.891 -11.633 1 94.88 291 THR A C 1
ATOM 2173 O O . THR A 1 291 ? -1.396 22.016 -12.008 1 94.88 291 THR A O 1
ATOM 2176 N N . PRO A 1 292 ? -0.36 23.125 -10.344 1 94.62 292 PRO A N 1
ATOM 2177 C CA . PRO A 1 292 ? -1.091 22.375 -9.32 1 94.62 292 PRO A CA 1
ATOM 2178 C C . PRO A 1 292 ? -2.602 22.391 -9.539 1 94.62 292 PRO A C 1
ATOM 2180 O O . PRO A 1 292 ? -3.252 21.344 -9.484 1 94.62 292 PRO A O 1
ATOM 2183 N N . ALA A 1 293 ? -3.109 23.578 -9.844 1 94.12 293 ALA A N 1
ATOM 2184 C CA . ALA A 1 293 ? -4.555 23.703 -10.023 1 94.12 293 ALA A CA 1
ATOM 2185 C C . ALA A 1 293 ? -5.027 22.891 -11.227 1 94.12 293 ALA A C 1
ATOM 2187 O O . ALA A 1 293 ? -6.066 22.234 -11.164 1 94.12 293 ALA A O 1
ATOM 2188 N N . GLN A 1 294 ? -4.316 22.891 -12.273 1 95.62 294 GLN A N 1
ATOM 2189 C CA . GLN A 1 294 ? -4.652 22.141 -13.477 1 95.62 294 GLN A CA 1
ATOM 2190 C C . GLN A 1 294 ? -4.633 20.641 -13.211 1 95.62 294 GLN A C 1
ATOM 2192 O O . GLN A 1 294 ? -5.504 19.906 -13.68 1 95.62 294 GLN A O 1
ATOM 2197 N N . LEU A 1 295 ? -3.65 20.234 -12.531 1 96.19 295 LEU A N 1
ATOM 2198 C CA . LEU A 1 295 ? -3.5 18.812 -12.258 1 96.19 295 LEU A CA 1
ATOM 2199 C C . LEU A 1 295 ? -4.59 18.328 -11.312 1 96.19 295 LEU A C 1
ATOM 2201 O O . LEU A 1 295 ? -5.125 17.234 -11.484 1 96.19 295 LEU A O 1
ATOM 2205 N N . MET A 1 296 ? -4.914 19.141 -10.32 1 96.5 296 MET A N 1
ATOM 2206 C CA . MET A 1 296 ? -5.977 18.766 -9.391 1 96.5 296 MET A CA 1
ATOM 2207 C C . MET A 1 296 ? -7.305 18.609 -10.125 1 96.5 296 MET A C 1
ATOM 2209 O O . MET A 1 296 ? -8.07 17.688 -9.836 1 96.5 296 MET A O 1
ATOM 2213 N N . GLU A 1 297 ? -7.527 19.5 -11.016 1 96.38 297 GLU A N 1
ATOM 2214 C CA . GLU A 1 297 ? -8.734 19.391 -11.828 1 96.38 297 GLU A CA 1
ATOM 2215 C C . GLU A 1 297 ? -8.695 18.172 -12.727 1 96.38 297 GLU A C 1
ATOM 2217 O O . GLU A 1 297 ? -9.656 17.406 -12.781 1 96.38 297 GLU A O 1
ATOM 2222 N N . LYS A 1 298 ? -7.629 17.984 -13.391 1 96.38 298 LYS A N 1
ATOM 2223 C CA . LYS A 1 298 ? -7.484 16.891 -14.344 1 96.38 298 LYS A CA 1
ATOM 2224 C C . LYS A 1 298 ? -7.684 15.539 -13.656 1 96.38 298 LYS A C 1
ATOM 2226 O O . LYS A 1 298 ? -8.32 14.641 -14.211 1 96.38 298 LYS A O 1
ATOM 2231 N N . TYR A 1 299 ? -7.18 15.414 -12.484 1 97.19 299 TYR A N 1
ATOM 2232 C CA . TYR A 1 299 ? -7.199 14.133 -11.797 1 97.19 299 TYR A CA 1
ATOM 2233 C C . TYR A 1 299 ? -8.414 14.023 -10.875 1 97.19 299 TYR A C 1
ATOM 2235 O O . TYR A 1 299 ? -8.555 13.047 -10.141 1 97.19 299 TYR A O 1
ATOM 2243 N N . GLY A 1 300 ? -9.289 15.016 -10.891 1 97.94 300 GLY A N 1
ATOM 2244 C CA . GLY A 1 300 ? -10.516 14.984 -10.109 1 97.94 300 GLY A CA 1
ATOM 2245 C C . GLY A 1 300 ? -10.266 15.07 -8.609 1 97.94 300 GLY A C 1
ATOM 2246 O O . GLY A 1 300 ? -10.891 14.344 -7.832 1 97.94 300 GLY A O 1
ATOM 2247 N N . LEU A 1 301 ? -9.344 15.922 -8.227 1 98.19 301 LEU A N 1
ATOM 2248 C CA . LEU A 1 301 ? -8.984 16.094 -6.824 1 98.19 301 LEU A CA 1
ATOM 2249 C C . LEU A 1 301 ? -9.422 17.469 -6.316 1 98.19 301 LEU A C 1
ATOM 2251 O O . LEU A 1 301 ? -8.609 18.219 -5.777 1 98.19 301 LEU A O 1
ATOM 2255 N N . ASP A 1 302 ? -10.688 17.75 -6.543 1 98.06 302 ASP A N 1
ATOM 2256 C CA . ASP A 1 302 ? -11.219 19.047 -6.152 1 98.06 302 ASP A CA 1
ATOM 2257 C C . ASP A 1 302 ? -12.641 18.938 -5.613 1 98.06 302 ASP A C 1
ATOM 2259 O O . ASP A 1 302 ? -13.18 17.828 -5.512 1 98.06 302 ASP A O 1
ATOM 2263 N N . ASN A 1 303 ? -13.18 20.078 -5.176 1 98.5 303 ASN A N 1
ATOM 2264 C CA . ASN A 1 303 ? -14.484 20.094 -4.531 1 98.5 303 ASN A CA 1
ATOM 2265 C C . ASN A 1 303 ? -15.578 19.609 -5.477 1 98.5 303 ASN A C 1
ATOM 2267 O O . ASN A 1 303 ? -16.531 18.938 -5.051 1 98.5 303 ASN A O 1
ATOM 2271 N N . LYS A 1 304 ? -15.492 19.875 -6.785 1 98.62 304 LYS A N 1
ATOM 2272 C CA . LYS A 1 304 ? -16.484 19.422 -7.762 1 98.62 304 LYS A CA 1
ATOM 2273 C C . LYS A 1 304 ? -16.5 17.891 -7.848 1 98.62 304 LYS A C 1
ATOM 2275 O O . LYS A 1 304 ? -17.578 17.281 -7.902 1 98.62 304 LYS A O 1
ATOM 2280 N N . ALA A 1 305 ? -15.344 17.328 -7.867 1 98.75 305 ALA A N 1
ATOM 2281 C CA . ALA A 1 305 ? -15.242 15.867 -7.898 1 98.75 305 ALA A CA 1
ATOM 2282 C C . ALA A 1 305 ? -15.836 15.25 -6.637 1 98.75 305 ALA A C 1
ATOM 2284 O O . ALA A 1 305 ? -16.516 14.219 -6.695 1 98.75 305 ALA A O 1
ATOM 2285 N N . ILE A 1 306 ? -15.547 15.836 -5.527 1 98.88 306 ILE A N 1
ATOM 2286 C CA . ILE A 1 306 ? -16.078 15.352 -4.258 1 98.88 306 ILE A CA 1
ATOM 2287 C C . ILE A 1 306 ? -17.609 15.43 -4.277 1 98.88 306 ILE A C 1
ATOM 2289 O O . ILE A 1 306 ? -18.281 14.484 -3.873 1 98.88 306 ILE A O 1
ATOM 2293 N N . GLU A 1 307 ? -18.141 16.547 -4.738 1 98.81 307 GLU A N 1
ATOM 2294 C CA . GLU A 1 307 ? -19.594 16.703 -4.832 1 98.81 307 GLU A CA 1
ATOM 2295 C C . GLU A 1 307 ? -20.219 15.602 -5.703 1 98.81 307 GLU A C 1
ATOM 2297 O O . GLU A 1 307 ? -21.219 15.008 -5.332 1 98.81 307 GLU A O 1
ATOM 2302 N N . LYS A 1 308 ? -19.641 15.398 -6.84 1 98.81 308 LYS A N 1
ATOM 2303 C CA . LYS A 1 308 ? -20.125 14.359 -7.738 1 98.81 308 LYS A CA 1
ATOM 2304 C C . LYS A 1 308 ? -20.109 12.992 -7.062 1 98.81 308 LYS A C 1
ATOM 2306 O O . LYS A 1 308 ? -21.031 12.203 -7.211 1 98.81 308 LYS A O 1
ATOM 2311 N N . ALA A 1 309 ? -19.031 12.703 -6.355 1 98.81 309 ALA A N 1
ATOM 2312 C CA . ALA A 1 309 ? -18.906 11.438 -5.645 1 98.81 309 ALA A CA 1
ATOM 2313 C C . ALA A 1 309 ? -19.969 11.297 -4.559 1 98.81 309 ALA A C 1
ATOM 2315 O O . ALA A 1 309 ? -20.469 10.203 -4.32 1 98.81 309 ALA A O 1
ATOM 2316 N N . VAL A 1 310 ? -20.219 12.367 -3.902 1 98.88 310 VAL A N 1
ATOM 2317 C CA . VAL A 1 310 ? -21.234 12.375 -2.852 1 98.88 310 VAL A CA 1
ATOM 2318 C C . VAL A 1 310 ? -22.594 12.016 -3.439 1 98.88 310 VAL A C 1
ATOM 2320 O O . VAL A 1 310 ? -23.312 11.156 -2.906 1 98.88 310 VAL A O 1
ATOM 2323 N N . LEU A 1 311 ? -22.922 12.68 -4.512 1 98.69 311 LEU A N 1
ATOM 2324 C CA . LEU A 1 311 ? -24.203 12.391 -5.148 1 98.69 311 LEU A CA 1
ATOM 2325 C C . LEU A 1 311 ? -24.297 10.93 -5.574 1 98.69 311 LEU A C 1
ATOM 2327 O O . LEU A 1 311 ? -25.328 10.289 -5.406 1 98.69 311 LEU A O 1
ATOM 2331 N N . LYS A 1 312 ? -23.234 10.438 -6.047 1 98.69 312 LYS A N 1
ATOM 2332 C CA . LYS A 1 312 ? -23.188 9.047 -6.504 1 98.69 312 LYS A CA 1
ATOM 2333 C C . LYS A 1 312 ? -23.359 8.078 -5.34 1 98.69 312 LYS A C 1
ATOM 2335 O O . LYS A 1 312 ? -24.141 7.125 -5.43 1 98.69 312 LYS A O 1
ATOM 2340 N N . VAL A 1 313 ? -22.672 8.328 -4.258 1 98.81 313 VAL A N 1
ATOM 2341 C CA . VAL A 1 313 ? -22.656 7.352 -3.174 1 98.81 313 VAL A CA 1
ATOM 2342 C C . VAL A 1 313 ? -23.984 7.383 -2.432 1 98.81 313 VAL A C 1
ATOM 2344 O O . VAL A 1 313 ? -24.453 6.359 -1.925 1 98.81 313 VAL A O 1
ATOM 2347 N N . ILE A 1 314 ? -24.609 8.516 -2.322 1 98.56 314 ILE A N 1
ATOM 2348 C CA . ILE A 1 314 ? -25.906 8.641 -1.662 1 98.56 314 ILE A CA 1
ATOM 2349 C C . ILE A 1 314 ? -26.938 7.77 -2.377 1 98.56 314 ILE A C 1
ATOM 2351 O O . ILE A 1 314 ? -27.812 7.176 -1.737 1 98.56 314 ILE A O 1
ATOM 2355 N N . GLU A 1 315 ? -26.781 7.645 -3.693 1 97.94 315 GLU A N 1
ATOM 2356 C CA . GLU A 1 315 ? -27.703 6.824 -4.469 1 97.94 315 GLU A CA 1
ATOM 2357 C C . GLU A 1 315 ? -27.547 5.344 -4.129 1 97.94 315 GLU A C 1
ATOM 2359 O O . GLU A 1 315 ? -28.422 4.531 -4.426 1 97.94 315 GLU A O 1
ATOM 2364 N N . ARG A 1 316 ? -26.469 4.945 -3.496 1 96.44 316 ARG A N 1
ATOM 2365 C CA . ARG A 1 316 ? -26.156 3.545 -3.225 1 96.44 316 ARG A CA 1
ATOM 2366 C C . ARG A 1 316 ? -26.453 3.193 -1.77 1 96.44 316 ARG A C 1
ATOM 2368 O O . ARG A 1 316 ? -26.266 2.049 -1.353 1 96.44 316 ARG A O 1
ATOM 2375 N N . LYS A 1 317 ? -26.906 4.145 -1.009 1 91.44 317 LYS A N 1
ATOM 2376 C CA . LYS A 1 317 ? -27.203 3.932 0.406 1 91.44 317 LYS A CA 1
ATOM 2377 C C . LYS A 1 317 ? -28.312 2.908 0.59 1 91.44 317 LYS A C 1
ATOM 2379 O O . LYS A 1 317 ? -29.281 2.887 -0.18 1 91.44 317 LYS A O 1
ATOM 2384 N N . MET B 1 1 ? -19.141 -30.656 -2.371 1 83.19 1 MET B N 1
ATOM 2385 C CA . MET B 1 1 ? -18.031 -29.766 -2.689 1 83.19 1 MET B CA 1
ATOM 2386 C C . MET B 1 1 ? -16.938 -30.5 -3.453 1 83.19 1 MET B C 1
ATOM 2388 O O . MET B 1 1 ? -16.719 -31.703 -3.23 1 83.19 1 MET B O 1
ATOM 2392 N N . LYS B 1 2 ? -16.359 -29.781 -4.375 1 88.94 2 LYS B N 1
ATOM 2393 C CA . LYS B 1 2 ? -15.242 -30.375 -5.109 1 88.94 2 LYS B CA 1
ATOM 2394 C C . LYS B 1 2 ? -14.039 -30.594 -4.195 1 88.94 2 LYS B C 1
ATOM 2396 O O . LYS B 1 2 ? -13.68 -29.719 -3.402 1 88.94 2 LYS B O 1
ATOM 2401 N N . LYS B 1 3 ? -13.555 -31.766 -4.281 1 90 3 LYS B N 1
ATOM 2402 C CA . LYS B 1 3 ? -12.391 -32.094 -3.455 1 90 3 LYS B CA 1
ATOM 2403 C C . LYS B 1 3 ? -11.102 -31.984 -4.258 1 90 3 LYS B C 1
ATOM 2405 O O . LYS B 1 3 ? -11.07 -32.344 -5.445 1 90 3 LYS B O 1
ATOM 2410 N N . TYR B 1 4 ? -10.102 -31.516 -3.633 1 94.81 4 TYR B N 1
ATOM 2411 C CA . TYR B 1 4 ? -8.766 -31.438 -4.223 1 94.81 4 TYR B CA 1
ATOM 2412 C C . TYR B 1 4 ? -7.773 -32.312 -3.467 1 94.81 4 TYR B C 1
ATOM 2414 O O . TYR B 1 4 ? -7.836 -32.406 -2.24 1 94.81 4 TYR B O 1
ATOM 2422 N N . THR B 1 5 ? -6.918 -32.938 -4.199 1 95.38 5 THR B N 1
ATOM 2423 C CA . THR B 1 5 ? -5.922 -33.844 -3.605 1 95.38 5 THR B CA 1
ATOM 2424 C C . THR B 1 5 ? -4.516 -33.281 -3.803 1 95.38 5 THR B C 1
ATOM 2426 O O . THR B 1 5 ? -4.188 -32.781 -4.879 1 95.38 5 THR B O 1
ATOM 2429 N N . ASP B 1 6 ? -3.791 -33.25 -2.73 1 95.81 6 ASP B N 1
ATOM 2430 C CA . ASP B 1 6 ? -2.369 -32.938 -2.844 1 95.81 6 ASP B CA 1
ATOM 2431 C C . ASP B 1 6 ? -1.638 -34.031 -3.654 1 95.81 6 ASP B C 1
ATOM 2433 O O . ASP B 1 6 ? -1.492 -35.156 -3.205 1 95.81 6 ASP B O 1
ATOM 2437 N N . GLN B 1 7 ? -1.168 -33.719 -4.809 1 95.62 7 GLN B N 1
ATOM 2438 C CA . GLN B 1 7 ? -0.542 -34.656 -5.727 1 95.62 7 GLN B CA 1
ATOM 2439 C C . GLN B 1 7 ? 0.958 -34.781 -5.465 1 95.62 7 GLN B C 1
ATOM 2441 O O . GLN B 1 7 ? 1.7 -35.312 -6.293 1 95.62 7 GLN B O 1
ATOM 2446 N N . GLY B 1 8 ? 1.345 -34.25 -4.371 1 95.12 8 GLY B N 1
ATOM 2447 C CA . GLY B 1 8 ? 2.746 -34.156 -3.998 1 95.12 8 GLY B CA 1
ATOM 2448 C C . GLY B 1 8 ? 3.166 -32.719 -3.682 1 95.12 8 GLY B C 1
ATOM 2449 O O . GLY B 1 8 ? 2.633 -31.766 -4.258 1 95.12 8 GLY B O 1
ATOM 2450 N N . LYS B 1 9 ? 4.062 -32.656 -2.783 1 95.5 9 LYS B N 1
ATOM 2451 C CA . LYS B 1 9 ? 4.512 -31.312 -2.396 1 95.5 9 LYS B CA 1
ATOM 2452 C C . LYS B 1 9 ? 5.715 -30.875 -3.225 1 95.5 9 LYS B C 1
ATOM 2454 O O . LYS B 1 9 ? 6.648 -31.656 -3.434 1 95.5 9 LYS B O 1
ATOM 2459 N N . ASN B 1 10 ? 5.582 -29.75 -3.818 1 96.69 10 ASN B N 1
ATOM 2460 C CA . ASN B 1 10 ? 6.645 -29.109 -4.59 1 96.69 10 ASN B CA 1
ATOM 2461 C C . ASN B 1 10 ? 6.754 -27.625 -4.273 1 96.69 10 ASN B C 1
ATOM 2463 O O . ASN B 1 10 ? 5.77 -27 -3.865 1 96.69 10 ASN B O 1
ATOM 2467 N N . ASP B 1 11 ? 7.891 -27.141 -4.398 1 96.69 11 ASP B N 1
ATOM 2468 C CA . ASP B 1 11 ? 8.047 -25.703 -4.156 1 96.69 11 ASP B CA 1
ATOM 2469 C C . ASP B 1 11 ? 7.703 -24.891 -5.406 1 96.69 11 ASP B C 1
ATOM 2471 O O . ASP B 1 11 ? 7.961 -25.328 -6.527 1 96.69 11 ASP B O 1
ATOM 2475 N N . THR B 1 12 ? 7.133 -23.75 -5.262 1 97.5 12 THR B N 1
ATOM 2476 C CA . THR B 1 12 ? 6.715 -22.891 -6.367 1 97.5 12 THR B CA 1
ATOM 2477 C C . THR B 1 12 ? 7.926 -22.344 -7.113 1 97.5 12 THR B C 1
ATOM 2479 O O . THR B 1 12 ? 7.863 -22.109 -8.32 1 97.5 12 THR B O 1
ATOM 2482 N N . ARG B 1 13 ? 9.078 -22.141 -6.434 1 97.25 13 ARG B N 1
ATOM 2483 C CA . ARG B 1 13 ? 10.281 -21.672 -7.105 1 97.25 13 ARG B CA 1
ATOM 2484 C C . ARG B 1 13 ? 10.742 -22.672 -8.164 1 97.25 13 ARG B C 1
ATOM 2486 O O . ARG B 1 13 ? 11.289 -22.266 -9.195 1 97.25 13 ARG B O 1
ATOM 2493 N N . SER B 1 14 ? 10.523 -23.969 -7.898 1 98.06 14 SER B N 1
ATOM 2494 C CA . SER B 1 14 ? 10.828 -24.969 -8.914 1 98.06 14 SER B CA 1
ATOM 2495 C C . SER B 1 14 ? 9.859 -24.875 -10.094 1 98.06 14 SER B C 1
ATOM 2497 O O . SER B 1 14 ? 10.227 -25.172 -11.234 1 98.06 14 SER B O 1
ATOM 2499 N N . GLY B 1 15 ? 8.594 -24.469 -9.852 1 98.31 15 GLY B N 1
ATOM 2500 C CA . GLY B 1 15 ? 7.672 -24.172 -10.93 1 98.31 15 GLY B CA 1
ATOM 2501 C C . GLY B 1 15 ? 8.148 -23.031 -11.828 1 98.31 15 GLY B C 1
ATOM 2502 O O . GLY B 1 15 ? 8.031 -23.125 -13.047 1 98.31 15 GLY B O 1
ATOM 2503 N N . PHE B 1 16 ? 8.664 -22.031 -11.227 1 98.56 16 PHE B N 1
ATOM 2504 C CA . PHE B 1 16 ? 9.25 -20.922 -11.961 1 98.56 16 PHE B CA 1
ATOM 2505 C C . PHE B 1 16 ? 10.398 -21.406 -12.836 1 98.56 16 PHE B C 1
ATOM 2507 O O . PHE B 1 16 ? 10.453 -21.094 -14.031 1 98.56 16 PHE B O 1
ATOM 2514 N N . GLY B 1 17 ? 11.328 -22.125 -12.219 1 98.44 17 GLY B N 1
ATOM 2515 C CA . GLY B 1 17 ? 12.461 -22.641 -12.969 1 98.44 17 GLY B CA 1
ATOM 2516 C C . GLY B 1 17 ? 12.039 -23.469 -14.18 1 98.44 17 GLY B C 1
ATOM 2517 O O . GLY B 1 17 ? 12.617 -23.312 -15.258 1 98.44 17 GLY B O 1
ATOM 2518 N N . ALA B 1 18 ? 11.086 -24.328 -13.953 1 98.38 18 ALA B N 1
ATOM 2519 C CA . ALA B 1 18 ? 10.578 -25.172 -15.039 1 98.38 18 ALA B CA 1
ATOM 2520 C C . ALA B 1 18 ? 9.977 -24.328 -16.156 1 98.38 18 ALA B C 1
ATOM 2522 O O . ALA B 1 18 ? 10.203 -24.594 -17.344 1 98.38 18 ALA B O 1
ATOM 2523 N N . GLY B 1 19 ? 9.148 -23.312 -15.781 1 98.5 19 GLY B N 1
ATOM 2524 C CA . GLY B 1 19 ? 8.578 -22.406 -16.766 1 98.5 19 GLY B CA 1
ATOM 2525 C C . GLY B 1 19 ? 9.625 -21.625 -17.531 1 98.5 19 GLY B C 1
ATOM 2526 O O . GLY B 1 19 ? 9.516 -21.453 -18.75 1 98.5 19 GLY B O 1
ATOM 2527 N N . LEU B 1 20 ? 10.594 -21.125 -16.797 1 98.62 20 LEU B N 1
ATOM 2528 C CA . LEU B 1 20 ? 11.664 -20.359 -17.406 1 98.62 20 LEU B CA 1
ATOM 2529 C C . LEU B 1 20 ? 12.438 -21.203 -18.406 1 98.62 20 LEU B C 1
ATOM 2531 O O . LEU B 1 20 ? 12.789 -20.719 -19.5 1 98.62 20 LEU B O 1
ATOM 2535 N N . ALA B 1 21 ? 12.742 -22.469 -18.031 1 98.56 21 ALA B N 1
ATOM 2536 C CA . ALA B 1 21 ? 13.43 -23.375 -18.938 1 98.56 21 ALA B CA 1
ATOM 2537 C C . ALA B 1 21 ? 12.617 -23.609 -20.219 1 98.56 21 ALA B C 1
ATOM 2539 O O . ALA B 1 21 ? 13.172 -23.609 -21.312 1 98.56 21 ALA B O 1
ATOM 2540 N N . GLU B 1 22 ? 11.375 -23.797 -20.031 1 98.38 22 GLU B N 1
ATOM 2541 C CA . GLU B 1 22 ? 10.492 -23.969 -21.188 1 98.38 22 GLU B CA 1
ATOM 2542 C C . GLU B 1 22 ? 10.516 -22.734 -22.078 1 98.38 22 GLU B C 1
ATOM 2544 O O . GLU B 1 22 ? 10.578 -22.844 -23.297 1 98.38 22 GLU B O 1
ATOM 2549 N N . LEU B 1 23 ? 10.43 -21.562 -21.531 1 98.44 23 LEU B N 1
ATOM 2550 C CA . LEU B 1 23 ? 10.484 -20.328 -22.281 1 98.44 23 LEU B CA 1
ATOM 2551 C C . LEU B 1 23 ? 11.805 -20.203 -23.031 1 98.44 23 LEU B C 1
ATOM 2553 O O . LEU B 1 23 ? 11.852 -19.656 -24.141 1 98.44 23 LEU B O 1
ATOM 2557 N N . GLY B 1 24 ? 12.867 -20.656 -22.359 1 98.25 24 GLY B N 1
ATOM 2558 C CA . GLY B 1 24 ? 14.156 -20.656 -23.031 1 98.25 24 GLY B CA 1
ATOM 2559 C C . GLY B 1 24 ? 14.141 -21.406 -24.344 1 98.25 24 GLY B C 1
ATOM 2560 O O . GLY B 1 24 ? 14.859 -21.047 -25.281 1 98.25 24 GLY B O 1
ATOM 2561 N N . ARG B 1 25 ? 13.32 -22.391 -24.453 1 98.19 25 ARG B N 1
ATOM 2562 C CA . ARG B 1 25 ? 13.219 -23.219 -25.641 1 98.19 25 ARG B CA 1
ATOM 2563 C C . ARG B 1 25 ? 12.242 -22.609 -26.641 1 98.19 25 ARG B C 1
ATOM 2565 O O . ARG B 1 25 ? 12.43 -22.734 -27.859 1 98.19 25 ARG B O 1
ATOM 2572 N N . LEU B 1 26 ? 11.297 -21.891 -26.188 1 97.25 26 LEU B N 1
ATOM 2573 C CA . LEU B 1 26 ? 10.164 -21.516 -27.031 1 97.25 26 LEU B CA 1
ATOM 2574 C C . LEU B 1 26 ? 10.32 -20.078 -27.547 1 97.25 26 LEU B C 1
ATOM 2576 O O . LEU B 1 26 ? 9.75 -19.719 -28.578 1 97.25 26 LEU B O 1
ATOM 2580 N N . ASN B 1 27 ? 11.039 -19.25 -26.859 1 97.81 27 ASN B N 1
ATOM 2581 C CA . ASN B 1 27 ? 11.07 -17.812 -27.156 1 97.81 27 ASN B CA 1
ATOM 2582 C C . ASN B 1 27 ? 12.5 -17.266 -27.125 1 97.81 27 ASN B C 1
ATOM 2584 O O . ASN B 1 27 ? 13.039 -17 -26.062 1 97.81 27 ASN B O 1
ATOM 2588 N N . PRO B 1 28 ? 13.055 -17.062 -28.234 1 97.62 28 PRO B N 1
ATOM 2589 C CA . PRO B 1 28 ? 14.461 -16.641 -28.297 1 97.62 28 PRO B CA 1
ATOM 2590 C C . PRO B 1 28 ? 14.688 -15.25 -27.719 1 97.62 28 PRO B C 1
ATOM 2592 O O . PRO B 1 28 ? 15.836 -14.859 -27.484 1 97.62 28 PRO B O 1
ATOM 2595 N N . ASN B 1 29 ? 13.68 -14.5 -27.453 1 98.19 29 ASN B N 1
ATOM 2596 C CA . ASN B 1 29 ? 13.828 -13.156 -26.922 1 98.19 29 ASN B CA 1
ATOM 2597 C C . ASN B 1 29 ? 13.875 -13.164 -25.391 1 98.19 29 ASN B C 1
ATOM 2599 O O . ASN B 1 29 ? 14.227 -12.156 -24.781 1 98.19 29 ASN B O 1
ATOM 2603 N N . VAL B 1 30 ? 13.539 -14.25 -24.797 1 98.62 30 VAL B N 1
ATOM 2604 C CA . VAL B 1 30 ? 13.555 -14.352 -23.344 1 98.62 30 VAL B CA 1
ATOM 2605 C C . VAL B 1 30 ? 15 -14.43 -22.844 1 98.62 30 VAL B C 1
ATOM 2607 O O . VAL B 1 30 ? 15.781 -15.242 -23.328 1 98.62 30 VAL B O 1
ATOM 2610 N N . VAL B 1 31 ? 15.359 -13.539 -21.953 1 98.56 31 VAL B N 1
ATOM 2611 C CA . VAL B 1 31 ? 16.641 -13.562 -21.25 1 98.56 31 VAL B CA 1
ATOM 2612 C C . VAL B 1 31 ? 16.422 -13.57 -19.75 1 98.56 31 VAL B C 1
ATOM 2614 O O . VAL B 1 31 ? 15.359 -13.164 -19.266 1 98.56 31 VAL B O 1
ATOM 2617 N N . ALA B 1 32 ? 17.422 -14.086 -19.047 1 98.19 32 ALA B N 1
ATOM 2618 C CA . ALA B 1 32 ? 17.297 -14.18 -17.594 1 98.19 32 ALA B CA 1
ATOM 2619 C C . ALA B 1 32 ? 18.453 -13.484 -16.891 1 98.19 32 ALA B C 1
ATOM 2621 O O . ALA B 1 32 ? 19.594 -13.539 -17.359 1 98.19 32 ALA B O 1
ATOM 2622 N N . LEU B 1 33 ? 18.125 -12.758 -15.859 1 97.5 33 LEU B N 1
ATOM 2623 C CA . LEU B 1 33 ? 19.109 -12.109 -15 1 97.5 33 LEU B CA 1
ATOM 2624 C C . LEU B 1 33 ? 18.938 -12.539 -13.547 1 97.5 33 LEU B C 1
ATOM 2626 O O . LEU B 1 33 ? 17.812 -12.727 -13.086 1 97.5 33 LEU B O 1
ATOM 2630 N N . CYS B 1 34 ? 20.047 -12.664 -12.836 1 93.94 34 CYS B N 1
ATOM 2631 C CA . CYS B 1 34 ? 19.953 -13.047 -11.438 1 93.94 34 CYS B CA 1
ATOM 2632 C C . CYS B 1 34 ? 21 -12.312 -10.602 1 93.94 34 CYS B C 1
ATOM 2634 O O . CYS B 1 34 ? 22.109 -12.062 -11.07 1 93.94 34 CYS B O 1
ATOM 2636 N N . ALA B 1 35 ? 20.562 -11.992 -9.391 1 91.75 35 ALA B N 1
ATOM 2637 C CA . ALA B 1 35 ? 21.484 -11.367 -8.445 1 91.75 35 ALA B CA 1
ATOM 2638 C C . ALA B 1 35 ? 22.016 -12.391 -7.441 1 91.75 35 ALA B C 1
ATOM 2640 O O . ALA B 1 35 ? 21.656 -12.344 -6.258 1 91.75 35 ALA B O 1
ATOM 2641 N N . ASP B 1 36 ? 22.828 -13.297 -7.84 1 85 36 ASP B N 1
ATOM 2642 C CA . ASP B 1 36 ? 23.688 -14.234 -7.117 1 85 36 ASP B CA 1
ATOM 2643 C C . ASP B 1 36 ? 22.844 -15.273 -6.375 1 85 36 ASP B C 1
ATOM 2645 O O . ASP B 1 36 ? 23.234 -15.75 -5.309 1 85 36 ASP B O 1
ATOM 2649 N N . LEU B 1 37 ? 21.719 -15.633 -6.871 1 88 37 LEU B N 1
ATOM 2650 C CA . LEU B 1 37 ? 20.844 -16.594 -6.207 1 88 37 LEU B CA 1
ATOM 2651 C C . LEU B 1 37 ? 20.312 -17.625 -7.199 1 88 37 LEU B C 1
ATOM 2653 O O . LEU B 1 37 ? 19.141 -18 -7.129 1 88 37 LEU B O 1
ATOM 2657 N N . ILE B 1 38 ? 21.094 -18.016 -8.062 1 87.12 38 ILE B N 1
ATOM 2658 C CA . ILE B 1 38 ? 20.719 -18.875 -9.18 1 87.12 38 ILE B CA 1
ATOM 2659 C C . ILE B 1 38 ? 20.062 -20.156 -8.648 1 87.12 38 ILE B C 1
ATOM 2661 O O . ILE B 1 38 ? 18.953 -20.516 -9.07 1 87.12 38 ILE B O 1
ATOM 2665 N N . GLY B 1 39 ? 20.719 -20.812 -7.676 1 87.81 39 GLY B N 1
ATOM 2666 C CA . GLY B 1 39 ? 20.203 -22.062 -7.117 1 87.81 39 GLY B CA 1
ATOM 2667 C C . GLY B 1 39 ? 18.891 -21.875 -6.387 1 87.81 39 GLY B C 1
ATOM 2668 O O . GLY B 1 39 ? 17.984 -22.719 -6.496 1 87.81 39 GLY B O 1
ATOM 2669 N N . SER B 1 40 ? 18.781 -20.797 -5.703 1 89.69 40 SER B N 1
ATOM 2670 C CA . SER B 1 40 ? 17.562 -20.516 -4.934 1 89.69 40 SER B CA 1
ATOM 2671 C C . SER B 1 40 ? 16.375 -20.266 -5.852 1 89.69 40 SER B C 1
ATOM 2673 O O . SER B 1 40 ? 15.234 -20.578 -5.496 1 89.69 40 SER B O 1
ATOM 2675 N N . LEU B 1 41 ? 16.656 -19.812 -7.023 1 92.81 41 LEU B N 1
ATOM 2676 C CA . LEU B 1 41 ? 15.594 -19.5 -7.973 1 92.81 41 LEU B CA 1
ATOM 2677 C C . LEU B 1 41 ? 15.406 -20.625 -8.984 1 92.81 41 LEU B C 1
ATOM 2679 O O . LEU B 1 41 ? 14.523 -20.562 -9.836 1 92.81 41 LEU B O 1
ATOM 2683 N N . LYS B 1 42 ? 16.219 -21.625 -8.914 1 95.69 42 LYS B N 1
ATOM 2684 C CA . LYS B 1 42 ? 16.109 -22.812 -9.758 1 95.69 42 LYS B CA 1
ATOM 2685 C C . LYS B 1 42 ? 16.25 -22.453 -11.234 1 95.69 42 LYS B C 1
ATOM 2687 O O . LYS B 1 42 ? 15.484 -22.922 -12.078 1 95.69 42 LYS B O 1
ATOM 2692 N N . MET B 1 43 ? 17.188 -21.562 -11.555 1 96.69 43 MET B N 1
ATOM 2693 C CA . MET B 1 43 ? 17.359 -21.078 -12.922 1 96.69 43 MET B CA 1
ATOM 2694 C C . MET B 1 43 ? 18.375 -21.922 -13.68 1 96.69 43 MET B C 1
ATOM 2696 O O . MET B 1 43 ? 18.719 -21.609 -14.828 1 96.69 43 MET B O 1
ATOM 2700 N N . ASP B 1 44 ? 18.859 -23.016 -13.102 1 97.06 44 ASP B N 1
ATOM 2701 C CA . ASP B 1 44 ? 19.984 -23.797 -13.609 1 97.06 44 ASP B CA 1
ATOM 2702 C C . ASP B 1 44 ? 19.672 -24.375 -14.992 1 97.06 44 ASP B C 1
ATOM 2704 O O . ASP B 1 44 ? 20.516 -24.328 -15.891 1 97.06 44 ASP B O 1
ATOM 2708 N N . LYS B 1 45 ? 18.562 -24.953 -15.141 1 97.69 45 LYS B N 1
ATOM 2709 C CA . LYS B 1 45 ? 18.219 -25.594 -16.406 1 97.69 45 LYS B CA 1
ATOM 2710 C C . LYS B 1 45 ? 18.188 -24.578 -17.547 1 97.69 45 LYS B C 1
ATOM 2712 O O . LYS B 1 45 ? 18.641 -24.859 -18.656 1 97.69 45 LYS B O 1
ATOM 2717 N N . PHE B 1 46 ? 17.609 -23.438 -17.344 1 98.25 46 PHE B N 1
ATOM 2718 C CA . PHE B 1 46 ? 17.641 -22.375 -18.344 1 98.25 46 PHE B CA 1
ATOM 2719 C C . PHE B 1 46 ? 19.062 -22.016 -18.719 1 98.25 46 PHE B C 1
ATOM 2721 O O . PHE B 1 46 ? 19.391 -21.875 -19.906 1 98.25 46 PHE B O 1
ATOM 2728 N N . ILE B 1 47 ? 19.906 -21.844 -17.703 1 97.5 47 ILE B N 1
ATOM 2729 C CA . ILE B 1 47 ? 21.297 -21.453 -17.906 1 97.5 47 ILE B CA 1
ATOM 2730 C C . ILE B 1 47 ? 22.016 -22.531 -18.719 1 97.5 47 ILE B C 1
ATOM 2732 O O . ILE B 1 47 ? 22.734 -22.219 -19.672 1 97.5 47 ILE B O 1
ATOM 2736 N N . GLU B 1 48 ? 21.797 -23.75 -18.359 1 98 48 GLU B N 1
ATOM 2737 C CA . GLU B 1 48 ? 22.406 -24.875 -19.062 1 98 48 GLU B CA 1
ATOM 2738 C C . GLU B 1 48 ? 22.047 -24.859 -20.547 1 98 48 GLU B C 1
ATOM 2740 O O . GLU B 1 48 ? 22.906 -25.094 -21.391 1 98 48 GLU B O 1
ATOM 2745 N N . GLU B 1 49 ? 20.828 -24.578 -20.828 1 98.19 49 GLU B N 1
ATOM 2746 C CA . GLU B 1 49 ? 20.312 -24.688 -22.188 1 98.19 49 GLU B CA 1
ATOM 2747 C C . GLU B 1 49 ? 20.531 -23.406 -22.969 1 98.19 49 GLU B C 1
ATOM 2749 O O . GLU B 1 49 ? 20.531 -23.406 -24.203 1 98.19 49 GLU B O 1
ATOM 2754 N N . ASN B 1 50 ? 20.703 -22.312 -22.281 1 97.81 50 ASN B N 1
ATOM 2755 C CA . ASN B 1 50 ? 20.828 -21 -22.922 1 97.81 50 ASN B CA 1
ATOM 2756 C C . ASN B 1 50 ? 21.891 -20.156 -22.234 1 97.81 50 ASN B C 1
ATOM 2758 O O . ASN B 1 50 ? 21.609 -19.031 -21.797 1 97.81 50 ASN B O 1
ATOM 2762 N N . PRO B 1 51 ? 23.078 -20.531 -22.188 1 97.19 51 PRO B N 1
ATOM 2763 C CA . PRO B 1 51 ? 24.094 -19.828 -21.422 1 97.19 51 PRO B CA 1
ATOM 2764 C C . PRO B 1 51 ? 24.328 -18.406 -21.922 1 97.19 51 PRO B C 1
ATOM 2766 O O . PRO B 1 51 ? 24.672 -17.516 -21.141 1 97.19 51 PRO B O 1
ATOM 2769 N N . GLU B 1 52 ? 24.078 -18.094 -23.188 1 97 52 GLU B N 1
ATOM 2770 C CA . GLU B 1 52 ? 24.328 -16.781 -23.766 1 97 52 GLU B CA 1
ATOM 2771 C C . GLU B 1 52 ? 23.188 -15.812 -23.469 1 97 52 GLU B C 1
ATOM 2773 O O . GLU B 1 52 ? 23.328 -14.602 -23.656 1 97 52 GLU B O 1
ATOM 2778 N N . ARG B 1 53 ? 22.109 -16.281 -22.953 1 97.62 53 ARG B N 1
ATOM 2779 C CA . ARG B 1 53 ? 20.938 -15.461 -22.672 1 97.62 53 ARG B CA 1
ATOM 2780 C C . ARG B 1 53 ? 20.719 -15.32 -21.172 1 97.62 53 ARG B C 1
ATOM 2782 O O . ARG B 1 53 ? 19.641 -14.914 -20.734 1 97.62 53 ARG B O 1
ATOM 2789 N N . PHE B 1 54 ? 21.719 -15.781 -20.391 1 97.62 54 PHE B N 1
ATOM 2790 C CA . PHE B 1 54 ? 21.703 -15.594 -18.938 1 97.62 54 PHE B CA 1
ATOM 2791 C C . PHE B 1 54 ? 22.781 -14.609 -18.5 1 97.62 54 PHE B C 1
ATOM 2793 O O . PHE B 1 54 ? 23.906 -14.672 -18.984 1 97.62 54 PHE B O 1
ATOM 2800 N N . PHE B 1 55 ? 22.438 -13.719 -17.578 1 96.19 55 PHE B N 1
ATOM 2801 C CA . PHE B 1 55 ? 23.375 -12.703 -17.078 1 96.19 55 PHE B CA 1
ATOM 2802 C C . PHE B 1 55 ? 23.438 -12.727 -15.562 1 96.19 55 PHE B C 1
ATOM 2804 O O . PHE B 1 55 ? 22.469 -12.406 -14.883 1 96.19 55 PHE B O 1
ATOM 2811 N N . GLN B 1 56 ? 24.516 -13.047 -15.008 1 93.56 56 GLN B N 1
ATOM 2812 C CA . GLN B 1 56 ? 24.781 -12.938 -13.57 1 93.56 56 GLN B CA 1
ATOM 2813 C C . GLN B 1 56 ? 25.188 -11.523 -13.188 1 93.56 56 GLN B C 1
ATOM 2815 O O . GLN B 1 56 ? 26.203 -11.016 -13.656 1 93.56 56 GLN B O 1
ATOM 2820 N N . ILE B 1 57 ? 24.469 -10.961 -12.281 1 91.81 57 ILE B N 1
ATOM 2821 C CA . ILE B 1 57 ? 24.656 -9.531 -12.031 1 91.81 57 ILE B CA 1
ATOM 2822 C C . ILE B 1 57 ? 25.328 -9.32 -10.68 1 91.81 57 ILE B C 1
ATOM 2824 O O . ILE B 1 57 ? 25.625 -8.188 -10.289 1 91.81 57 ILE B O 1
ATOM 2828 N N . GLY B 1 58 ? 25.656 -10.391 -9.914 1 87.06 58 GLY B N 1
ATOM 2829 C CA . GLY B 1 58 ? 26.141 -10.242 -8.555 1 87.06 58 GLY B CA 1
ATOM 2830 C C . GLY B 1 58 ? 25.094 -9.695 -7.594 1 87.06 58 GLY B C 1
ATOM 2831 O O . GLY B 1 58 ? 23.938 -9.531 -7.969 1 87.06 58 GLY B O 1
ATOM 2832 N N . ILE B 1 59 ? 25.422 -9.414 -6.418 1 85.38 59 ILE B N 1
ATOM 2833 C CA . ILE B 1 59 ? 24.484 -8.883 -5.43 1 85.38 59 ILE B CA 1
ATOM 2834 C C . ILE B 1 59 ? 24.25 -7.395 -5.688 1 85.38 59 ILE B C 1
ATOM 2836 O O . ILE B 1 59 ? 24.672 -6.547 -4.895 1 85.38 59 ILE B O 1
ATOM 2840 N N . ALA B 1 60 ? 23.75 -7.105 -6.875 1 87.88 60 ALA B N 1
ATOM 2841 C CA . ALA B 1 60 ? 23.484 -5.746 -7.348 1 87.88 60 ALA B CA 1
ATOM 2842 C C . ALA B 1 60 ? 22.109 -5.633 -7.977 1 87.88 60 ALA B C 1
ATOM 2844 O O . ALA B 1 60 ? 21.969 -5.395 -9.18 1 87.88 60 ALA B O 1
ATOM 2845 N N . GLU B 1 61 ? 21.172 -5.699 -7.148 1 89.88 61 GLU B N 1
ATOM 2846 C CA . GLU B 1 61 ? 19.781 -5.77 -7.609 1 89.88 61 GLU B CA 1
ATOM 2847 C C . GLU B 1 61 ? 19.375 -4.484 -8.32 1 89.88 61 GLU B C 1
ATOM 2849 O O . GLU B 1 61 ? 18.641 -4.523 -9.305 1 89.88 61 GLU B O 1
ATOM 2854 N N . ALA B 1 62 ? 19.844 -3.348 -7.781 1 91 62 ALA B N 1
ATOM 2855 C CA . ALA B 1 62 ? 19.516 -2.086 -8.445 1 91 62 ALA B CA 1
ATOM 2856 C C . ALA B 1 62 ? 20.047 -2.068 -9.875 1 91 62 ALA B C 1
ATOM 2858 O O . ALA B 1 62 ? 19.312 -1.696 -10.805 1 91 62 ALA B O 1
ATOM 2859 N N . ASN B 1 63 ? 21.234 -2.504 -10.023 1 92.94 63 ASN B N 1
ATOM 2860 C CA . ASN B 1 63 ? 21.844 -2.611 -11.344 1 92.94 63 ASN B CA 1
ATOM 2861 C C . ASN B 1 63 ? 21.094 -3.609 -12.227 1 92.94 63 ASN B C 1
ATOM 2863 O O . ASN B 1 63 ? 20.875 -3.365 -13.414 1 92.94 63 ASN B O 1
ATOM 2867 N N . MET B 1 64 ? 20.672 -4.707 -11.695 1 95.12 64 MET B N 1
ATOM 2868 C CA . MET B 1 64 ? 19.922 -5.738 -12.414 1 95.12 64 MET B CA 1
ATOM 2869 C C . MET B 1 64 ? 18.656 -5.168 -13.039 1 95.12 64 MET B C 1
ATOM 2871 O O . MET B 1 64 ? 18.375 -5.422 -14.203 1 95.12 64 MET B O 1
ATOM 2875 N N . MET B 1 65 ? 17.969 -4.383 -12.297 1 95.94 65 MET B N 1
ATOM 2876 C CA . MET B 1 65 ? 16.734 -3.807 -12.805 1 95.94 65 MET B CA 1
ATOM 2877 C C . MET B 1 65 ? 17.016 -2.818 -13.938 1 95.94 65 MET B C 1
ATOM 2879 O O . MET B 1 65 ? 16.266 -2.766 -14.914 1 95.94 65 MET B O 1
ATOM 2883 N N . GLY B 1 66 ? 18.078 -2.037 -13.719 1 95.81 66 GLY B N 1
ATOM 2884 C CA . GLY B 1 66 ? 18.469 -1.131 -14.789 1 95.81 66 GLY B CA 1
ATOM 2885 C C . GLY B 1 66 ? 18.844 -1.848 -16.062 1 95.81 66 GLY B C 1
ATOM 2886 O O . GLY B 1 66 ? 18.422 -1.449 -17.156 1 95.81 66 GLY B O 1
ATOM 2887 N N . ILE B 1 67 ? 19.641 -2.889 -15.961 1 96.19 67 ILE B N 1
ATOM 2888 C CA . ILE B 1 67 ? 20.062 -3.682 -17.109 1 96.19 67 ILE B CA 1
ATOM 2889 C C . ILE B 1 67 ? 18.844 -4.316 -17.766 1 96.19 67 ILE B C 1
ATOM 2891 O O . ILE B 1 67 ? 18.703 -4.281 -19 1 96.19 67 ILE B O 1
ATOM 2895 N N . ALA B 1 68 ? 17.938 -4.855 -16.984 1 97.31 68 ALA B N 1
ATOM 2896 C CA . ALA B 1 68 ? 16.719 -5.484 -17.5 1 97.31 68 ALA B CA 1
ATOM 2897 C C . ALA B 1 68 ? 15.891 -4.496 -18.312 1 97.31 68 ALA B C 1
ATOM 2899 O O . ALA B 1 68 ? 15.438 -4.816 -19.422 1 97.31 68 ALA B O 1
ATOM 2900 N N . ALA B 1 69 ? 15.703 -3.324 -17.781 1 97.12 69 ALA B N 1
ATOM 2901 C CA . ALA B 1 69 ? 14.969 -2.285 -18.5 1 97.12 69 ALA B CA 1
ATOM 2902 C C . ALA B 1 69 ? 15.625 -1.969 -19.844 1 97.12 69 ALA B C 1
ATOM 2904 O O . ALA B 1 69 ? 14.945 -1.828 -20.859 1 97.12 69 ALA B O 1
ATOM 2905 N N . GLY B 1 70 ? 16.922 -1.855 -19.797 1 96.5 70 GLY B N 1
ATOM 2906 C CA . GLY B 1 70 ? 17.672 -1.567 -21.016 1 96.5 70 GLY B CA 1
ATOM 2907 C C . GLY B 1 70 ? 17.531 -2.645 -22.062 1 96.5 70 GLY B C 1
ATOM 2908 O O . GLY B 1 70 ? 17.422 -2.342 -23.266 1 96.5 70 GLY B O 1
ATOM 2909 N N . LEU B 1 71 ? 17.562 -3.908 -21.703 1 96.88 71 LEU B N 1
ATOM 2910 C CA . LEU B 1 71 ? 17.469 -5.039 -22.609 1 96.88 71 LEU B CA 1
ATOM 2911 C C . LEU B 1 71 ? 16.156 -5.027 -23.375 1 96.88 71 LEU B C 1
ATOM 2913 O O . LEU B 1 71 ? 16.078 -5.5 -24.516 1 96.88 71 LEU B O 1
ATOM 2917 N N . THR B 1 72 ? 15.094 -4.473 -22.797 1 97.06 72 THR B N 1
ATOM 2918 C CA . THR B 1 72 ? 13.797 -4.43 -23.453 1 97.06 72 THR B CA 1
ATOM 2919 C C . THR B 1 72 ? 13.852 -3.52 -24.688 1 97.06 72 THR B C 1
ATOM 2921 O O . THR B 1 72 ? 13.086 -3.699 -25.625 1 97.06 72 THR B O 1
ATOM 2924 N N . ILE B 1 73 ? 14.672 -2.529 -24.672 1 95.31 73 ILE B N 1
ATOM 2925 C CA . ILE B 1 73 ? 14.82 -1.616 -25.797 1 95.31 73 ILE B CA 1
ATOM 2926 C C . ILE B 1 73 ? 15.297 -2.387 -27.031 1 95.31 73 ILE B C 1
ATOM 2928 O O . ILE B 1 73 ? 14.898 -2.074 -28.156 1 95.31 73 ILE B O 1
ATOM 2932 N N . GLY B 1 74 ? 16.031 -3.41 -26.844 1 94.5 74 GLY B N 1
ATOM 2933 C CA . GLY B 1 74 ? 16.5 -4.254 -27.922 1 94.5 74 GLY B CA 1
ATOM 2934 C C . GLY B 1 74 ? 15.531 -5.363 -28.281 1 94.5 74 GLY B C 1
ATOM 2935 O O . GLY B 1 74 ? 15.844 -6.223 -29.109 1 94.5 74 GLY B O 1
ATOM 2936 N N . GLY B 1 75 ? 14.383 -5.375 -27.578 1 96.38 75 GLY B N 1
ATOM 2937 C CA . GLY B 1 75 ? 13.336 -6.324 -27.938 1 96.38 75 GLY B CA 1
ATOM 2938 C C . GLY B 1 75 ? 13.359 -7.586 -27.109 1 96.38 75 GLY B C 1
ATOM 2939 O O . GLY B 1 75 ? 12.57 -8.508 -27.344 1 96.38 75 GLY B O 1
ATOM 2940 N N . LYS B 1 76 ? 14.227 -7.586 -26.109 1 98.31 76 LYS B N 1
ATOM 2941 C CA . LYS B 1 76 ? 14.297 -8.766 -25.25 1 98.31 76 LYS B CA 1
ATOM 2942 C C . LYS B 1 76 ? 13.195 -8.734 -24.203 1 98.31 76 LYS B C 1
ATOM 2944 O O . LYS B 1 76 ? 12.555 -7.699 -23.984 1 98.31 76 LYS B O 1
ATOM 2949 N N . ILE B 1 77 ? 12.938 -9.852 -23.641 1 98.69 77 ILE B N 1
ATOM 2950 C CA . ILE B 1 77 ? 12 -10.023 -22.547 1 98.69 77 ILE B CA 1
ATOM 2951 C C . ILE B 1 77 ? 12.742 -10.539 -21.312 1 98.69 77 ILE B C 1
ATOM 2953 O O . ILE B 1 77 ? 12.867 -11.75 -21.109 1 98.69 77 ILE B O 1
ATOM 2957 N N . PRO B 1 78 ? 13.242 -9.656 -20.5 1 98.75 78 PRO B N 1
ATOM 2958 C CA . PRO B 1 78 ? 14.055 -10.047 -19.344 1 98.75 78 PRO B CA 1
ATOM 2959 C C . PRO B 1 78 ? 13.211 -10.602 -18.203 1 98.75 78 PRO B C 1
ATOM 2961 O O . PRO B 1 78 ? 12.188 -10.016 -17.844 1 98.75 78 PRO B O 1
ATOM 2964 N N . PHE B 1 79 ? 13.609 -11.703 -17.688 1 98.69 79 PHE B N 1
ATOM 2965 C CA . PHE B 1 79 ? 13.164 -12.273 -16.422 1 98.69 79 PHE B CA 1
ATOM 2966 C C . PHE B 1 79 ? 14.227 -12.094 -15.344 1 98.69 79 PHE B C 1
ATOM 2968 O O . PHE B 1 79 ? 15.289 -12.711 -15.406 1 98.69 79 PHE B O 1
ATOM 2975 N N . THR B 1 80 ? 13.898 -11.242 -14.359 1 97.94 80 THR B N 1
ATOM 2976 C CA . THR B 1 80 ? 14.844 -11.055 -13.266 1 97.94 80 THR B CA 1
ATOM 2977 C C . THR B 1 80 ? 14.492 -11.953 -12.086 1 97.94 80 THR B C 1
ATOM 2979 O O . THR B 1 80 ? 13.312 -12.195 -11.812 1 97.94 80 THR B O 1
ATOM 2982 N N . GLY B 1 81 ? 15.555 -12.422 -11.438 1 95.25 81 GLY B N 1
ATOM 2983 C CA . GLY B 1 81 ? 15.32 -13.32 -10.312 1 95.25 81 GLY B CA 1
ATOM 2984 C C . GLY B 1 81 ? 16.172 -12.984 -9.102 1 95.25 81 GLY B C 1
ATOM 2985 O O . GLY B 1 81 ? 17.391 -12.82 -9.211 1 95.25 81 GLY B O 1
ATOM 2986 N N . THR B 1 82 ? 15.562 -12.836 -7.945 1 94.62 82 THR B N 1
ATOM 2987 C CA . THR B 1 82 ? 16.156 -12.75 -6.613 1 94.62 82 THR B CA 1
ATOM 2988 C C . THR B 1 82 ? 15.078 -12.898 -5.539 1 94.62 82 THR B C 1
ATOM 2990 O O . THR B 1 82 ? 13.984 -13.406 -5.805 1 94.62 82 THR B O 1
ATOM 2993 N N . PHE B 1 83 ? 15.422 -12.648 -4.297 1 92.5 83 PHE B N 1
ATOM 2994 C CA . PHE B 1 83 ? 14.438 -12.773 -3.227 1 92.5 83 PHE B CA 1
ATOM 2995 C C . PHE B 1 83 ? 13.469 -11.602 -3.246 1 92.5 83 PHE B C 1
ATOM 2997 O O . PHE B 1 83 ? 13.828 -10.492 -3.662 1 92.5 83 PHE B O 1
ATOM 3004 N N . ALA B 1 84 ? 12.312 -11.852 -2.801 1 92.62 84 ALA B N 1
ATOM 3005 C CA . ALA B 1 84 ? 11.219 -10.883 -2.855 1 92.62 84 ALA B CA 1
ATOM 3006 C C . ALA B 1 84 ? 11.609 -9.57 -2.18 1 92.62 84 ALA B C 1
ATOM 3008 O O . ALA B 1 84 ? 11.328 -8.492 -2.697 1 92.62 84 ALA B O 1
ATOM 3009 N N . ASN B 1 85 ? 12.266 -9.617 -1.062 1 90.38 85 ASN B N 1
ATOM 3010 C CA . ASN B 1 85 ? 12.711 -8.406 -0.375 1 90.38 85 ASN B CA 1
ATOM 3011 C C . ASN B 1 85 ? 13.68 -7.602 -1.233 1 90.38 85 ASN B C 1
ATOM 3013 O O . ASN B 1 85 ? 13.57 -6.375 -1.312 1 90.38 85 ASN B O 1
ATOM 3017 N N . PHE B 1 86 ? 14.523 -8.25 -1.961 1 88.81 86 PHE B N 1
ATOM 3018 C CA . PHE B 1 86 ? 15.586 -7.621 -2.74 1 88.81 86 PHE B CA 1
ATOM 3019 C C . PHE B 1 86 ? 15.078 -7.219 -4.117 1 88.81 86 PHE B C 1
ATOM 3021 O O . PHE B 1 86 ? 15.656 -6.352 -4.773 1 88.81 86 PHE B O 1
ATOM 3028 N N . SER B 1 87 ? 14 -7.883 -4.484 1 92.38 87 SER B N 1
ATOM 3029 C CA . SER B 1 87 ? 13.43 -7.637 -5.801 1 92.38 87 SER B CA 1
ATOM 3030 C C . SER B 1 87 ? 12.398 -6.516 -5.754 1 92.38 87 SER B C 1
ATOM 3032 O O . SER B 1 87 ? 11.938 -6.047 -6.797 1 92.38 87 SER B O 1
ATOM 3034 N N . THR B 1 88 ? 12.062 -6.047 -4.566 1 93.19 88 THR B N 1
ATOM 3035 C CA . THR B 1 88 ? 11.008 -5.047 -4.457 1 93.19 88 THR B CA 1
ATOM 3036 C C . THR B 1 88 ? 11.445 -3.896 -3.557 1 93.19 88 THR B C 1
ATOM 3038 O O . THR B 1 88 ? 11.945 -2.879 -4.039 1 93.19 88 THR B O 1
ATOM 3041 N N . GLY B 1 89 ? 11.508 -4.16 -2.254 1 91.19 89 GLY B N 1
ATOM 3042 C CA . GLY B 1 89 ? 11.812 -3.121 -1.283 1 91.19 89 GLY B CA 1
ATOM 3043 C C . GLY B 1 89 ? 13.164 -2.482 -1.501 1 91.19 89 GLY B C 1
ATOM 3044 O O . GLY B 1 89 ? 13.312 -1.264 -1.377 1 91.19 89 GLY B O 1
ATOM 3045 N N . ARG B 1 90 ? 14.141 -3.27 -1.857 1 88.62 90 ARG B N 1
ATOM 3046 C CA . ARG B 1 90 ? 15.508 -2.779 -2.002 1 88.62 90 ARG B CA 1
ATOM 3047 C C . ARG B 1 90 ? 15.648 -1.9 -3.24 1 88.62 90 ARG B C 1
ATOM 3049 O O . ARG B 1 90 ? 16.438 -0.955 -3.252 1 88.62 90 ARG B O 1
ATOM 3056 N N . VAL B 1 91 ? 14.828 -2.242 -4.23 1 92.88 91 VAL B N 1
ATOM 3057 C CA . VAL B 1 91 ? 15.07 -1.602 -5.52 1 92.88 91 VAL B CA 1
ATOM 3058 C C . VAL B 1 91 ? 13.789 -0.935 -6.012 1 92.88 91 VAL B C 1
ATOM 3060 O O . VAL B 1 91 ? 13.531 -0.887 -7.215 1 92.88 91 VAL B O 1
ATOM 3063 N N . TYR B 1 92 ? 13.031 -0.474 -5.133 1 94.25 92 TYR B N 1
ATOM 3064 C CA . TYR B 1 92 ? 11.734 0.111 -5.473 1 94.25 92 TYR B CA 1
ATOM 3065 C C . TYR B 1 92 ? 11.898 1.265 -6.457 1 94.25 92 TYR B C 1
ATOM 3067 O O . TYR B 1 92 ? 11.156 1.365 -7.438 1 94.25 92 TYR B O 1
ATOM 3075 N N . ASP B 1 93 ? 12.867 2.111 -6.211 1 92.69 93 ASP B N 1
ATOM 3076 C CA . ASP B 1 93 ? 13.086 3.293 -7.039 1 92.69 93 ASP B CA 1
ATOM 3077 C C . ASP B 1 93 ? 13.414 2.902 -8.477 1 92.69 93 ASP B C 1
ATOM 3079 O O . ASP B 1 93 ? 12.883 3.496 -9.422 1 92.69 93 ASP B O 1
ATOM 3083 N N . GLN B 1 94 ? 14.273 1.927 -8.672 1 93.69 94 GLN B N 1
ATOM 3084 C CA . GLN B 1 94 ? 14.664 1.469 -10 1 93.69 94 GLN B CA 1
ATOM 3085 C C . GLN B 1 94 ? 13.477 0.868 -10.742 1 93.69 94 GLN B C 1
ATOM 3087 O O . GLN B 1 94 ? 13.305 1.096 -11.945 1 93.69 94 GLN B O 1
ATOM 3092 N N . ILE B 1 95 ? 12.656 0.121 -10.031 1 95.75 95 ILE B N 1
ATOM 3093 C CA . ILE B 1 95 ? 11.469 -0.466 -10.641 1 95.75 95 ILE B CA 1
ATOM 3094 C C . ILE B 1 95 ? 10.5 0.64 -11.055 1 95.75 95 ILE B C 1
ATOM 3096 O O . ILE B 1 95 ? 9.984 0.636 -12.172 1 95.75 95 ILE B O 1
ATOM 3100 N N . ARG B 1 96 ? 10.266 1.547 -10.18 1 94.81 96 ARG B N 1
ATOM 3101 C CA . ARG B 1 96 ? 9.305 2.623 -10.398 1 94.81 96 ARG B CA 1
ATOM 3102 C C . ARG B 1 96 ? 9.703 3.467 -11.609 1 94.81 96 ARG B C 1
ATOM 3104 O O . ARG B 1 96 ? 8.883 3.715 -12.492 1 94.81 96 ARG B O 1
ATOM 3111 N N . GLN B 1 97 ? 10.977 3.861 -11.672 1 92.94 97 GLN B N 1
ATOM 3112 C CA . GLN B 1 97 ? 11.422 4.832 -12.664 1 92.94 97 GLN B CA 1
ATOM 3113 C C . GLN B 1 97 ? 11.797 4.141 -13.977 1 92.94 97 GLN B C 1
ATOM 3115 O O . GLN B 1 97 ? 11.32 4.527 -15.047 1 92.94 97 GLN B O 1
ATOM 3120 N N . SER B 1 98 ? 12.578 3.094 -13.859 1 94.25 98 SER B N 1
ATOM 3121 C CA . SER B 1 98 ? 13.203 2.523 -15.055 1 94.25 98 SER B CA 1
ATOM 3122 C C . SER B 1 98 ? 12.289 1.497 -15.719 1 94.25 98 SER B C 1
ATOM 3124 O O . SER B 1 98 ? 12.43 1.207 -16.906 1 94.25 98 SER B O 1
ATOM 3126 N N . ILE B 1 99 ? 11.336 1.017 -15 1 96 99 ILE B N 1
ATOM 3127 C CA . ILE B 1 99 ? 10.555 -0.083 -15.562 1 96 99 ILE B CA 1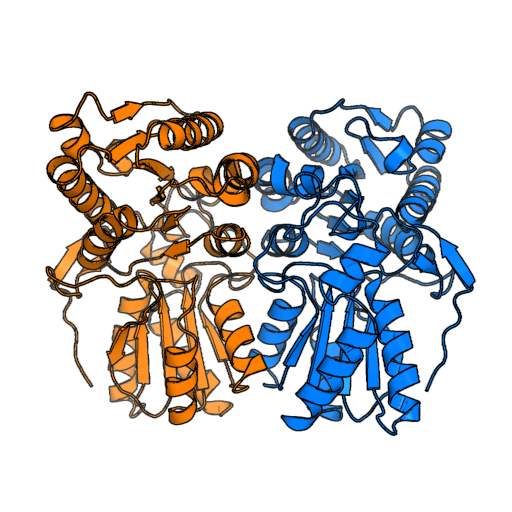
ATOM 3128 C C . ILE B 1 99 ? 9.094 0.332 -15.688 1 96 99 ILE B C 1
ATOM 3130 O O . ILE B 1 99 ? 8.57 0.469 -16.797 1 96 99 ILE B O 1
ATOM 3134 N N . ALA B 1 100 ? 8.469 0.666 -14.594 1 95.56 100 ALA B N 1
ATOM 3135 C CA . ALA B 1 100 ? 7.035 0.945 -14.594 1 95.56 100 ALA B CA 1
ATOM 3136 C C . ALA B 1 100 ? 6.73 2.242 -15.336 1 95.56 100 ALA B C 1
ATOM 3138 O O . ALA B 1 100 ? 5.938 2.254 -16.281 1 95.56 100 ALA B O 1
ATOM 3139 N N . TYR B 1 101 ? 7.367 3.297 -14.891 1 93.69 101 TYR B N 1
ATOM 3140 C CA . TYR B 1 101 ? 7.109 4.598 -15.508 1 93.69 101 TYR B CA 1
ATOM 3141 C C . TYR B 1 101 ? 7.445 4.574 -17 1 93.69 101 TYR B C 1
ATOM 3143 O O . TYR B 1 101 ? 6.754 5.195 -17.797 1 93.69 101 TYR B O 1
ATOM 3151 N N . SER B 1 102 ? 8.438 3.811 -17.328 1 93.38 102 SER B N 1
ATOM 3152 C CA . SER B 1 102 ? 8.906 3.75 -18.703 1 93.38 102 SER B CA 1
ATOM 3153 C C . SER B 1 102 ? 8.18 2.672 -19.5 1 93.38 102 SER B C 1
ATOM 3155 O O . SER B 1 102 ? 8.453 2.463 -20.688 1 93.38 102 SER B O 1
ATOM 3157 N N . GLY B 1 103 ? 7.293 1.942 -18.844 1 94.44 103 GLY B N 1
ATOM 3158 C CA . GLY B 1 103 ? 6.496 0.92 -19.5 1 94.44 103 GLY B CA 1
ATOM 3159 C C . GLY B 1 103 ? 7.324 -0.211 -20.078 1 94.44 103 GLY B C 1
ATOM 3160 O O . GLY B 1 103 ? 7.047 -0.699 -21.172 1 94.44 103 GLY B O 1
ATOM 3161 N N . LYS B 1 104 ? 8.422 -0.517 -19.406 1 97.19 104 LYS B N 1
ATOM 3162 C CA . LYS B 1 104 ? 9.336 -1.521 -19.938 1 97.19 104 LYS B CA 1
ATOM 3163 C C . LYS B 1 104 ? 8.812 -2.932 -19.688 1 97.19 104 LYS B C 1
ATOM 3165 O O . LYS B 1 104 ? 8.258 -3.209 -18.625 1 97.19 104 LYS B O 1
ATOM 3170 N N . ASN B 1 105 ? 9.031 -3.799 -20.656 1 98.38 105 ASN B N 1
ATOM 3171 C CA . ASN B 1 105 ? 8.555 -5.176 -20.656 1 98.38 105 ASN B CA 1
ATOM 3172 C C . ASN B 1 105 ? 9.469 -6.086 -19.828 1 98.38 105 ASN B C 1
ATOM 3174 O O . ASN B 1 105 ? 10.062 -7.023 -20.375 1 98.38 105 ASN B O 1
ATOM 3178 N N . VAL B 1 106 ? 9.531 -5.852 -18.531 1 98.69 106 VAL B N 1
ATOM 3179 C CA . VAL B 1 106 ? 10.383 -6.605 -17.625 1 98.69 106 VAL B CA 1
ATOM 3180 C C . VAL B 1 106 ? 9.523 -7.48 -16.719 1 98.69 106 VAL B C 1
ATOM 3182 O O . VAL B 1 106 ? 8.484 -7.039 -16.219 1 98.69 106 VAL B O 1
ATOM 3185 N N . LYS B 1 107 ? 9.93 -8.734 -16.562 1 98.88 107 LYS B N 1
ATOM 3186 C CA . LYS B 1 107 ? 9.297 -9.656 -15.625 1 98.88 107 LYS B CA 1
ATOM 3187 C C . LYS B 1 107 ? 10.125 -9.789 -14.352 1 98.88 107 LYS B C 1
ATOM 3189 O O . LYS B 1 107 ? 11.203 -10.391 -14.367 1 98.88 107 LYS B O 1
ATOM 3194 N N . ILE B 1 108 ? 9.609 -9.18 -13.305 1 98.62 108 ILE B N 1
ATOM 3195 C CA . ILE B 1 108 ? 10.273 -9.219 -12.008 1 98.62 108 ILE B CA 1
ATOM 3196 C C . ILE B 1 108 ? 9.812 -10.445 -11.227 1 98.62 108 ILE B C 1
ATOM 3198 O O . ILE B 1 108 ? 8.727 -10.445 -10.633 1 98.62 108 ILE B O 1
ATOM 3202 N N . CYS B 1 109 ? 10.602 -11.43 -11.203 1 98.31 109 CYS B N 1
ATOM 3203 C CA . CYS B 1 109 ? 10.273 -12.703 -10.562 1 98.31 109 CYS B CA 1
ATOM 3204 C C . CYS B 1 109 ? 11 -12.852 -9.234 1 98.31 109 CYS B C 1
ATOM 3206 O O . CYS B 1 109 ? 12.227 -12.742 -9.18 1 98.31 109 CYS B O 1
ATOM 3208 N N . ALA B 1 110 ? 10.266 -13.102 -8.195 1 97 110 ALA B N 1
ATOM 3209 C CA . ALA B 1 110 ? 10.859 -13.031 -6.863 1 97 110 ALA B CA 1
ATOM 3210 C C . ALA B 1 110 ? 10.438 -14.227 -6.008 1 97 110 ALA B C 1
ATOM 3212 O O . ALA B 1 110 ? 9.242 -14.477 -5.832 1 97 110 ALA B O 1
ATOM 3213 N N . SER B 1 111 ? 11.398 -14.859 -5.48 1 95.38 111 SER B N 1
ATOM 3214 C CA . SER B 1 111 ? 11.18 -16 -4.594 1 95.38 111 SER B CA 1
ATOM 3215 C C . SER B 1 111 ? 11.305 -15.594 -3.131 1 95.38 111 SER B C 1
ATOM 3217 O O . SER B 1 111 ? 11.578 -14.43 -2.822 1 95.38 111 SER B O 1
ATOM 3219 N N . HIS B 1 112 ? 11.078 -16.594 -2.174 1 94.62 112 HIS B N 1
ATOM 3220 C CA . HIS B 1 112 ? 11.273 -16.438 -0.736 1 94.62 112 HIS B CA 1
ATOM 3221 C C . HIS B 1 112 ? 10.43 -15.305 -0.174 1 94.62 112 HIS B C 1
ATOM 3223 O O . HIS B 1 112 ? 10.93 -14.484 0.6 1 94.62 112 HIS B O 1
ATOM 3229 N N . ALA B 1 113 ? 9.297 -15.242 -0.677 1 94.5 113 ALA B N 1
ATOM 3230 C CA . ALA B 1 113 ? 8.359 -14.234 -0.188 1 94.5 113 ALA B CA 1
ATOM 3231 C C . ALA B 1 113 ? 7.676 -14.703 1.097 1 94.5 113 ALA B C 1
ATOM 3233 O O . ALA B 1 113 ? 7.492 -15.898 1.311 1 94.5 113 ALA B O 1
ATOM 3234 N N . GLY B 1 114 ? 7.285 -13.672 1.972 1 94.81 114 GLY B N 1
ATOM 3235 C CA . GLY B 1 114 ? 6.441 -13.953 3.121 1 94.81 114 GLY B CA 1
ATOM 3236 C C . GLY B 1 114 ? 7.211 -14.5 4.309 1 94.81 114 GLY B C 1
ATOM 3237 O O . GLY B 1 114 ? 8.445 -14.531 4.293 1 94.81 114 GLY B O 1
ATOM 3238 N N . VAL B 1 115 ? 6.496 -14.961 5.258 1 94.5 115 VAL B N 1
ATOM 3239 C CA . VAL B 1 115 ? 7.094 -15.461 6.492 1 94.5 115 VAL B CA 1
ATOM 3240 C C . VAL B 1 115 ? 7.625 -16.875 6.266 1 94.5 115 VAL B C 1
ATOM 3242 O O . VAL B 1 115 ? 8.477 -17.344 7.023 1 94.5 115 VAL B O 1
ATOM 3245 N N . THR B 1 116 ? 7.188 -17.484 5.266 1 92.5 116 THR B N 1
ATOM 3246 C CA . THR B 1 116 ? 7.539 -18.875 5.039 1 92.5 116 THR B CA 1
ATOM 3247 C C . THR B 1 116 ? 8.984 -19 4.562 1 92.5 116 THR B C 1
ATOM 3249 O O . THR B 1 116 ? 9.5 -20.109 4.41 1 92.5 116 THR B O 1
ATOM 3252 N N . LEU B 1 117 ? 9.586 -17.859 4.234 1 88.62 117 LEU B N 1
ATOM 3253 C CA . LEU B 1 117 ? 11.039 -17.906 4.082 1 88.62 117 LEU B CA 1
ATOM 3254 C C . LEU B 1 117 ? 11.688 -18.562 5.293 1 88.62 117 LEU B C 1
ATOM 3256 O O . LEU B 1 117 ? 12.727 -19.219 5.16 1 88.62 117 LEU B O 1
ATOM 3260 N N . GLY B 1 118 ? 11.07 -18.281 6.492 1 91.56 118 GLY B N 1
ATOM 3261 C CA . GLY B 1 118 ? 11.383 -19.094 7.656 1 91.56 118 GLY B CA 1
ATOM 3262 C C . GLY B 1 118 ? 12.609 -18.625 8.414 1 91.56 118 GLY B C 1
ATOM 3263 O O . GLY B 1 118 ? 12.68 -17.469 8.828 1 91.56 118 GLY B O 1
ATOM 3264 N N . GLU B 1 119 ? 13.586 -19.406 8.375 1 85.31 119 GLU B N 1
ATOM 3265 C CA . GLU B 1 119 ? 14.703 -19.344 9.305 1 85.31 119 GLU B CA 1
ATOM 3266 C C . GLU B 1 119 ? 15.555 -18.094 9.047 1 85.31 119 GLU B C 1
ATOM 3268 O O . GLU B 1 119 ? 16.188 -17.578 9.969 1 85.31 119 GLU B O 1
ATOM 3273 N N . ASP B 1 120 ? 15.508 -17.516 7.828 1 83.56 120 ASP B N 1
ATOM 3274 C CA . ASP B 1 120 ? 16.328 -16.359 7.492 1 83.56 120 ASP B CA 1
ATOM 3275 C C . ASP B 1 120 ? 15.867 -15.125 8.266 1 83.56 120 ASP B C 1
ATOM 3277 O O . ASP B 1 120 ? 16.625 -14.164 8.422 1 83.56 120 ASP B O 1
ATOM 3281 N N . GLY B 1 121 ? 14.602 -15.125 8.602 1 82.62 121 GLY B N 1
ATOM 3282 C CA . GLY B 1 121 ? 14.133 -14.125 9.539 1 82.62 121 GLY B CA 1
ATOM 3283 C C . GLY B 1 121 ? 13.672 -12.844 8.867 1 82.62 121 GLY B C 1
ATOM 3284 O O . GLY B 1 121 ? 13.523 -12.797 7.645 1 82.62 121 GLY B O 1
ATOM 3285 N N . ALA B 1 122 ? 13.492 -11.828 9.703 1 81.75 122 ALA B N 1
ATOM 3286 C CA . ALA B 1 122 ? 12.711 -10.633 9.406 1 81.75 122 ALA B CA 1
ATOM 3287 C C . ALA B 1 122 ? 13.398 -9.781 8.344 1 81.75 122 ALA B C 1
ATOM 3289 O O . ALA B 1 122 ? 12.734 -9.172 7.5 1 81.75 122 ALA B O 1
ATOM 3290 N N . THR B 1 123 ? 14.656 -9.789 8.273 1 80.94 123 THR B N 1
ATOM 3291 C CA . THR B 1 123 ? 15.359 -8.906 7.344 1 80.94 123 THR B CA 1
ATOM 3292 C C . THR B 1 123 ? 15.242 -9.422 5.914 1 80.94 123 THR B C 1
ATOM 3294 O O . THR B 1 123 ? 15.328 -8.648 4.961 1 80.94 123 THR B O 1
ATOM 3297 N N . HIS B 1 124 ? 15.008 -10.695 5.816 1 85.62 124 HIS B N 1
ATOM 3298 C CA . HIS B 1 124 ? 14.883 -11.289 4.488 1 85.62 124 HIS B CA 1
ATOM 3299 C C . HIS B 1 124 ? 13.414 -11.438 4.094 1 85.62 124 HIS B C 1
ATOM 3301 O O . HIS B 1 124 ? 13.102 -11.555 2.908 1 85.62 124 HIS B O 1
ATOM 3307 N N . GLN B 1 125 ? 12.656 -11.453 5.098 1 89.38 125 GLN B N 1
ATOM 3308 C CA . GLN B 1 125 ? 11.227 -11.594 4.859 1 89.38 125 GLN B CA 1
ATOM 3309 C C . GLN B 1 125 ? 10.594 -10.266 4.453 1 89.38 125 GLN B C 1
ATOM 3311 O O . GLN B 1 125 ? 10.969 -9.211 4.98 1 89.38 125 GLN B O 1
ATOM 3316 N N . ILE B 1 126 ? 9.711 -10.32 3.545 1 92.38 126 ILE B N 1
ATOM 3317 C CA . ILE B 1 126 ? 8.953 -9.125 3.188 1 92.38 126 ILE B CA 1
ATOM 3318 C C . ILE B 1 126 ? 7.461 -9.445 3.172 1 92.38 126 ILE B C 1
ATOM 3320 O O . ILE B 1 126 ? 7.039 -10.445 2.59 1 92.38 126 ILE B O 1
ATOM 3324 N N . LEU B 1 127 ? 6.762 -8.625 3.844 1 95.25 127 LEU B N 1
ATOM 3325 C CA . LEU B 1 127 ? 5.324 -8.812 4.004 1 95.25 127 LEU B CA 1
ATOM 3326 C C . LEU B 1 127 ? 4.547 -7.645 3.414 1 95.25 127 LEU B C 1
ATOM 3328 O O . LEU B 1 127 ? 3.396 -7.406 3.785 1 95.25 127 LEU B O 1
ATOM 3332 N N . GLU B 1 128 ? 5.223 -6.844 2.551 1 96.69 128 GLU B N 1
ATOM 3333 C CA . GLU B 1 128 ? 4.57 -5.672 1.971 1 96.69 128 GLU B CA 1
ATOM 3334 C C . GLU B 1 128 ? 4.785 -5.613 0.461 1 96.69 128 GLU B C 1
ATOM 3336 O O . GLU B 1 128 ? 4.414 -4.629 -0.185 1 96.69 128 GLU B O 1
ATOM 3341 N N . ASP B 1 129 ? 5.344 -6.684 -0.11 1 97.69 129 ASP B N 1
ATOM 3342 C CA . ASP B 1 129 ? 5.766 -6.668 -1.507 1 97.69 129 ASP B CA 1
ATOM 3343 C C . ASP B 1 129 ? 4.562 -6.613 -2.445 1 97.69 129 ASP B C 1
ATOM 3345 O O . ASP B 1 129 ? 4.613 -5.961 -3.492 1 97.69 129 ASP B O 1
ATOM 3349 N N . ILE B 1 130 ? 3.475 -7.285 -2.1 1 98.44 130 ILE B N 1
ATOM 3350 C CA . ILE B 1 130 ? 2.279 -7.215 -2.932 1 98.44 130 ILE B CA 1
ATOM 3351 C C . ILE B 1 130 ? 1.776 -5.773 -2.992 1 98.44 130 ILE B C 1
ATOM 3353 O O . ILE B 1 130 ? 1.498 -5.25 -4.074 1 98.44 130 ILE B O 1
ATOM 3357 N N . GLY B 1 131 ? 1.706 -5.164 -1.814 1 98.25 131 GLY B N 1
ATOM 3358 C CA . GLY B 1 131 ? 1.273 -3.775 -1.751 1 98.25 131 GLY B CA 1
ATOM 3359 C C . GLY B 1 131 ? 2.199 -2.828 -2.488 1 98.25 131 GLY B C 1
ATOM 3360 O O . GLY B 1 131 ? 1.739 -1.94 -3.211 1 98.25 131 GLY B O 1
ATOM 3361 N N . LEU B 1 132 ? 3.52 -3.018 -2.336 1 97.94 132 LEU B N 1
ATOM 3362 C CA . LEU B 1 132 ? 4.516 -2.201 -3.023 1 97.94 132 LEU B CA 1
ATOM 3363 C C . LEU B 1 132 ? 4.301 -2.242 -4.531 1 97.94 132 LEU B C 1
ATOM 3365 O O . LEU B 1 132 ? 4.234 -1.197 -5.184 1 97.94 132 LEU B O 1
ATOM 3369 N N . MET B 1 133 ? 4.137 -3.418 -5.031 1 98.5 133 MET B N 1
ATOM 3370 C CA . MET B 1 133 ? 4.082 -3.602 -6.477 1 98.5 133 MET B CA 1
ATOM 3371 C C . MET B 1 133 ? 2.721 -3.197 -7.027 1 98.5 133 MET B C 1
ATOM 3373 O O . MET B 1 133 ? 2.627 -2.639 -8.117 1 98.5 133 MET B O 1
ATOM 3377 N N . LYS B 1 134 ? 1.671 -3.404 -6.234 1 97.94 134 LYS B N 1
ATOM 3378 C CA . LYS B 1 134 ? 0.332 -3.115 -6.738 1 97.94 134 LYS B CA 1
ATOM 3379 C C . LYS B 1 134 ? 0.105 -1.611 -6.863 1 97.94 134 LYS B C 1
ATOM 3381 O O . LYS B 1 134 ? -0.699 -1.165 -7.684 1 97.94 134 LYS B O 1
ATOM 3386 N N . MET B 1 135 ? 0.823 -0.844 -6.113 1 97.5 135 MET B N 1
ATOM 3387 C CA . MET B 1 135 ? 0.621 0.602 -6.141 1 97.5 135 MET B CA 1
ATOM 3388 C C . MET B 1 135 ? 1.317 1.225 -7.348 1 97.5 135 MET B C 1
ATOM 3390 O O . MET B 1 135 ? 1.051 2.375 -7.695 1 97.5 135 MET B O 1
ATOM 3394 N N . LEU B 1 136 ? 2.273 0.521 -8.008 1 97.06 136 LEU B N 1
ATOM 3395 C CA . LEU B 1 136 ? 2.959 1.038 -9.18 1 97.06 136 LEU B CA 1
ATOM 3396 C C . LEU B 1 136 ? 2.049 0.991 -10.406 1 97.06 136 LEU B C 1
ATOM 3398 O O . LEU B 1 136 ? 1.542 -0.074 -10.766 1 97.06 136 LEU B O 1
ATOM 3402 N N . PRO B 1 137 ? 1.847 2.117 -11.047 1 96.25 137 PRO B N 1
ATOM 3403 C CA . PRO B 1 137 ? 0.954 2.143 -12.203 1 96.25 137 PRO B CA 1
ATOM 3404 C C . PRO B 1 137 ? 1.404 1.196 -13.312 1 96.25 137 PRO B C 1
ATOM 3406 O O . PRO B 1 137 ? 2.594 1.144 -13.641 1 96.25 137 PRO B O 1
ATOM 3409 N N . GLY B 1 138 ? 0.478 0.438 -13.828 1 95.69 138 GLY B N 1
ATOM 3410 C CA . GLY B 1 138 ? 0.731 -0.422 -14.969 1 95.69 138 GLY B CA 1
ATOM 3411 C C . GLY B 1 138 ? 1.336 -1.76 -14.594 1 95.69 138 GLY B C 1
ATOM 3412 O O . GLY B 1 138 ? 1.477 -2.646 -15.438 1 95.69 138 GLY B O 1
ATOM 3413 N N . MET B 1 139 ? 1.696 -1.981 -13.359 1 98.38 139 MET B N 1
ATOM 3414 C CA . MET B 1 139 ? 2.324 -3.215 -12.898 1 98.38 139 MET B CA 1
ATOM 3415 C C . MET B 1 139 ? 1.291 -4.324 -12.742 1 98.38 139 MET B C 1
ATOM 3417 O O . MET B 1 139 ? 0.259 -4.133 -12.094 1 98.38 139 MET B O 1
ATOM 3421 N N . VAL B 1 140 ? 1.541 -5.461 -13.359 1 98.75 140 VAL B N 1
ATOM 3422 C CA . VAL B 1 140 ? 0.778 -6.672 -13.078 1 98.75 140 VAL B CA 1
ATOM 3423 C C . VAL B 1 140 ? 1.385 -7.395 -11.883 1 98.75 140 VAL B C 1
ATOM 3425 O O . VAL B 1 140 ? 2.607 -7.496 -11.766 1 98.75 140 VAL B O 1
ATOM 3428 N N . VAL B 1 141 ? 0.562 -7.852 -10.969 1 98.88 141 VAL B N 1
ATOM 3429 C CA . VAL B 1 141 ? 1.033 -8.523 -9.766 1 98.88 141 VAL B CA 1
ATOM 3430 C C . VAL B 1 141 ? 0.397 -9.906 -9.656 1 98.88 141 VAL B C 1
ATOM 3432 O O . VAL B 1 141 ? -0.826 -10.031 -9.562 1 98.88 141 VAL B O 1
ATOM 3435 N N . ILE B 1 142 ? 1.199 -10.961 -9.633 1 98.94 142 ILE B N 1
ATOM 3436 C CA . ILE B 1 142 ? 0.733 -12.344 -9.688 1 98.94 142 ILE B CA 1
ATOM 3437 C C . ILE B 1 142 ? 1.351 -13.141 -8.539 1 98.94 142 ILE B C 1
ATOM 3439 O O . ILE B 1 142 ? 2.543 -13 -8.25 1 98.94 142 ILE B O 1
ATOM 3443 N N . ASN B 1 143 ? 0.555 -13.953 -7.824 1 98.88 143 ASN B N 1
ATOM 3444 C CA . ASN B 1 143 ? 0.958 -14.836 -6.738 1 98.88 143 ASN B CA 1
ATOM 3445 C C . ASN B 1 143 ? 0.326 -16.219 -6.883 1 98.88 143 ASN B C 1
ATOM 3447 O O . ASN B 1 143 ? -0.712 -16.5 -6.277 1 98.88 143 ASN B O 1
ATOM 3451 N N . PRO B 1 144 ? 0.977 -17.125 -7.629 1 98.81 144 PRO B N 1
ATOM 3452 C CA . PRO B 1 144 ? 0.406 -18.453 -7.91 1 98.81 144 PRO B CA 1
ATOM 3453 C C . PRO B 1 144 ? 0.345 -19.328 -6.668 1 98.81 144 PRO B C 1
ATOM 3455 O O . PRO B 1 144 ? 1.085 -19.109 -5.707 1 98.81 144 PRO B O 1
ATOM 3458 N N . CYS B 1 145 ? -0.391 -20.406 -6.734 1 98.62 145 CYS B N 1
ATOM 3459 C CA . CYS B 1 145 ? -0.726 -21.125 -5.508 1 98.62 145 CYS B CA 1
ATOM 3460 C C . CYS B 1 145 ? 0.111 -22.391 -5.367 1 98.62 145 CYS B C 1
ATOM 3462 O O . CYS B 1 145 ? 0.222 -22.953 -4.277 1 98.62 145 CYS B O 1
ATOM 3464 N N . ASP B 1 146 ? 0.627 -22.938 -6.469 1 98.5 146 ASP B N 1
ATOM 3465 C CA . ASP B 1 146 ? 1.414 -24.172 -6.383 1 98.5 146 ASP B CA 1
ATOM 3466 C C . ASP B 1 146 ? 2.398 -24.266 -7.543 1 98.5 146 ASP B C 1
ATOM 3468 O O . ASP B 1 146 ? 2.598 -23.312 -8.281 1 98.5 146 ASP B O 1
ATOM 3472 N N . TYR B 1 147 ? 3.084 -25.391 -7.617 1 98.5 147 TYR B N 1
ATOM 3473 C CA . TYR B 1 147 ? 4.117 -25.625 -8.625 1 98.5 147 TYR B CA 1
ATOM 3474 C C . TYR B 1 147 ? 3.549 -25.484 -10.031 1 98.5 147 TYR B C 1
ATOM 3476 O O . TYR B 1 147 ? 4.086 -24.734 -10.852 1 98.5 147 TYR B O 1
ATOM 3484 N N . ASN B 1 148 ? 2.445 -26.172 -10.312 1 98.62 148 ASN B N 1
ATOM 3485 C CA . ASN B 1 148 ? 1.857 -26.203 -11.641 1 98.62 148 ASN B CA 1
ATOM 3486 C C . ASN B 1 148 ? 1.417 -24.797 -12.078 1 98.62 148 ASN B C 1
ATOM 3488 O O . ASN B 1 148 ? 1.679 -24.391 -13.211 1 98.62 148 ASN B O 1
ATOM 3492 N N . GLN B 1 149 ? 0.766 -24.078 -11.242 1 98.69 149 GLN B N 1
ATOM 3493 C CA . GLN B 1 149 ? 0.281 -22.75 -11.586 1 98.69 149 GLN B CA 1
ATOM 3494 C C . GLN B 1 149 ? 1.44 -21.781 -11.766 1 98.69 149 GLN B C 1
ATOM 3496 O O . GLN B 1 149 ? 1.373 -20.875 -12.609 1 98.69 149 GLN B O 1
ATOM 3501 N N . THR B 1 150 ? 2.475 -21.938 -10.969 1 98.75 150 THR B N 1
ATOM 3502 C CA . THR B 1 150 ? 3.641 -21.062 -11.109 1 98.75 150 THR B CA 1
ATOM 3503 C C . THR B 1 150 ? 4.301 -21.281 -12.469 1 98.75 150 THR B C 1
ATOM 3505 O O . THR B 1 150 ? 4.688 -20.312 -13.133 1 98.75 150 THR B O 1
ATOM 3508 N N . LYS B 1 151 ? 4.438 -22.562 -12.836 1 98.69 151 LYS B N 1
ATOM 3509 C CA . LYS B 1 151 ? 4.984 -22.859 -14.156 1 98.69 151 LYS B CA 1
ATOM 3510 C C . LYS B 1 151 ? 4.141 -22.219 -15.258 1 98.69 151 LYS B C 1
ATOM 3512 O O . LYS B 1 151 ? 4.672 -21.531 -16.141 1 98.69 151 LYS B O 1
ATOM 3517 N N . ALA B 1 152 ? 2.848 -22.406 -15.172 1 98.75 152 ALA B N 1
ATOM 3518 C CA . ALA B 1 152 ? 1.931 -21.844 -16.172 1 98.75 152 ALA B CA 1
ATOM 3519 C C . ALA B 1 152 ? 1.995 -20.328 -16.188 1 98.75 152 ALA B C 1
ATOM 3521 O O . ALA B 1 152 ? 1.987 -19.703 -17.25 1 98.75 152 ALA B O 1
ATOM 3522 N N . ALA B 1 153 ? 2.021 -19.719 -15.031 1 98.81 153 ALA B N 1
ATOM 3523 C CA . ALA B 1 153 ? 2.107 -18.266 -14.914 1 98.81 153 ALA B CA 1
ATOM 3524 C C . ALA B 1 153 ? 3.396 -17.734 -15.539 1 98.81 153 ALA B C 1
ATOM 3526 O O . ALA B 1 153 ? 3.383 -16.719 -16.25 1 98.81 153 ALA B O 1
ATOM 3527 N N . THR B 1 154 ? 4.516 -18.406 -15.234 1 98.75 154 THR B N 1
ATOM 3528 C CA . THR B 1 154 ? 5.812 -18.016 -15.766 1 98.75 154 THR B CA 1
ATOM 3529 C C . THR B 1 154 ? 5.777 -17.969 -17.297 1 98.75 154 THR B C 1
ATOM 3531 O O . THR B 1 154 ? 6.246 -17 -17.906 1 98.75 154 THR B O 1
ATOM 3534 N N . ILE B 1 155 ? 5.223 -18.938 -17.844 1 98.56 155 ILE B N 1
ATOM 3535 C CA . ILE B 1 155 ? 5.137 -19.016 -19.297 1 98.56 155 ILE B CA 1
ATOM 3536 C C . ILE B 1 155 ? 4.203 -17.938 -19.812 1 98.56 155 ILE B C 1
ATOM 3538 O O . ILE B 1 155 ? 4.535 -17.219 -20.781 1 98.56 155 ILE B O 1
ATOM 3542 N N . ALA B 1 156 ? 3.1 -17.688 -19.188 1 98.62 156 ALA B N 1
ATOM 3543 C CA . ALA B 1 156 ? 2.066 -16.766 -19.641 1 98.62 156 ALA B CA 1
ATOM 3544 C C . ALA B 1 156 ? 2.572 -15.328 -19.625 1 98.62 156 ALA B C 1
ATOM 3546 O O . ALA B 1 156 ? 2.223 -14.523 -20.5 1 98.62 156 ALA B O 1
ATOM 3547 N N . ILE B 1 157 ? 3.377 -14.984 -18.656 1 98.56 157 ILE B N 1
ATOM 3548 C CA . ILE B 1 157 ? 3.732 -13.578 -18.484 1 98.56 157 ILE B CA 1
ATOM 3549 C C . ILE B 1 157 ? 4.734 -13.164 -19.562 1 98.56 157 ILE B C 1
ATOM 3551 O O . ILE B 1 157 ? 4.977 -11.977 -19.766 1 98.56 157 ILE B O 1
ATOM 3555 N N . ALA B 1 158 ? 5.359 -14.109 -20.203 1 98.25 158 ALA B N 1
ATOM 3556 C CA . ALA B 1 158 ? 6.242 -13.789 -21.328 1 98.25 158 ALA B CA 1
ATOM 3557 C C . ALA B 1 158 ? 5.469 -13.125 -22.453 1 98.25 158 ALA B C 1
ATOM 3559 O O . ALA B 1 158 ? 6.027 -12.32 -23.219 1 98.25 158 ALA B O 1
ATOM 3560 N N . ASP B 1 159 ? 4.203 -13.445 -22.562 1 97.56 159 ASP B N 1
ATOM 3561 C CA . ASP B 1 159 ? 3.379 -12.938 -23.656 1 97.56 159 ASP B CA 1
ATOM 3562 C C . ASP B 1 159 ? 2.73 -11.602 -23.281 1 97.56 159 ASP B C 1
ATOM 3564 O O . ASP B 1 159 ? 2.143 -10.93 -24.125 1 97.56 159 ASP B O 1
ATOM 3568 N N . TYR B 1 160 ? 2.799 -11.242 -22.062 1 98 160 TYR B N 1
ATOM 3569 C CA . TYR B 1 160 ? 2.26 -9.961 -21.609 1 98 160 TYR B CA 1
ATOM 3570 C C . TYR B 1 160 ? 3.252 -8.836 -21.859 1 98 160 TYR B C 1
ATOM 3572 O O . TYR B 1 160 ? 4.418 -8.93 -21.469 1 98 160 TYR B O 1
ATOM 3580 N N . GLU B 1 161 ? 2.807 -7.801 -22.531 1 98 161 GLU B N 1
ATOM 3581 C CA . GLU B 1 161 ? 3.67 -6.648 -22.766 1 98 161 GLU B CA 1
ATOM 3582 C C . GLU B 1 161 ? 3.551 -5.633 -21.641 1 98 161 GLU B C 1
ATOM 3584 O O . GLU B 1 161 ? 2.521 -4.973 -21.484 1 98 161 GLU B O 1
ATOM 3589 N N . GLY B 1 162 ? 4.629 -5.457 -20.844 1 97.75 162 GLY B N 1
ATOM 3590 C CA . GLY B 1 162 ? 4.664 -4.543 -19.719 1 97.75 162 GLY B CA 1
ATOM 3591 C C . GLY B 1 162 ? 5.309 -5.145 -18.484 1 97.75 162 GLY B C 1
ATOM 3592 O O . GLY B 1 162 ? 5.742 -6.297 -18.5 1 97.75 162 GLY B O 1
ATOM 3593 N N . PRO B 1 163 ? 5.402 -4.375 -17.453 1 98.56 163 PRO B N 1
ATOM 3594 C CA . PRO B 1 163 ? 6.027 -4.875 -16.219 1 98.56 163 PRO B CA 1
ATOM 3595 C C . PRO B 1 163 ? 5.133 -5.852 -15.461 1 98.56 163 PRO B C 1
ATOM 3597 O O . PRO B 1 163 ? 3.922 -5.633 -15.359 1 98.56 163 PRO B O 1
ATOM 3600 N N . VAL B 1 164 ? 5.73 -6.922 -15 1 98.81 164 VAL B N 1
ATOM 3601 C CA . VAL B 1 164 ? 5.043 -7.938 -14.219 1 98.81 164 VAL B CA 1
ATOM 3602 C C . VAL B 1 164 ? 5.863 -8.266 -12.969 1 98.81 164 VAL B C 1
ATOM 3604 O O . VAL B 1 164 ? 7.09 -8.375 -13.031 1 98.81 164 VAL B O 1
ATOM 3607 N N . TYR B 1 165 ? 5.219 -8.32 -11.891 1 98.81 165 TYR B N 1
ATOM 3608 C CA . TYR B 1 165 ? 5.77 -8.906 -10.68 1 98.81 165 TYR B CA 1
ATOM 3609 C C . TYR B 1 165 ? 5.195 -10.297 -10.438 1 98.81 165 TYR B C 1
ATOM 3611 O O . TYR B 1 165 ? 3.99 -10.453 -10.227 1 98.81 165 TYR B O 1
ATOM 3619 N N . LEU B 1 166 ? 6.016 -11.297 -10.5 1 98.88 166 LEU B N 1
ATOM 3620 C CA . LEU B 1 166 ? 5.66 -12.68 -10.219 1 98.88 166 LEU B CA 1
ATOM 3621 C C . LEU B 1 166 ? 6.254 -13.141 -8.898 1 98.88 166 LEU B C 1
ATOM 3623 O O . LEU B 1 166 ? 7.477 -13.258 -8.766 1 98.88 166 LEU B O 1
ATOM 3627 N N . ARG B 1 167 ? 5.395 -13.484 -7.953 1 98.62 167 ARG B N 1
ATOM 3628 C CA . ARG B 1 167 ? 5.734 -13.781 -6.566 1 98.62 167 ARG B CA 1
ATOM 3629 C C . ARG B 1 167 ? 5.648 -15.281 -6.293 1 98.62 167 ARG B C 1
ATOM 3631 O O . ARG B 1 167 ? 4.703 -15.938 -6.727 1 98.62 167 ARG B O 1
ATOM 3638 N N . PHE B 1 168 ? 6.652 -15.844 -5.652 1 96.75 168 PHE B N 1
ATOM 3639 C CA . PHE B 1 168 ? 6.551 -17.234 -5.246 1 96.75 168 PHE B CA 1
ATOM 3640 C C . PHE B 1 168 ? 7.438 -17.516 -4.039 1 96.75 168 PHE B C 1
ATOM 3642 O O . PHE B 1 168 ? 8.062 -16.609 -3.494 1 96.75 168 PHE B O 1
ATOM 3649 N N . GLY B 1 169 ? 7.379 -18.781 -3.506 1 94.56 169 GLY B N 1
ATOM 3650 C CA . GLY B 1 169 ? 7.957 -19.031 -2.191 1 94.56 169 GLY B CA 1
ATOM 3651 C C . GLY B 1 169 ? 9.023 -20.109 -2.195 1 94.56 169 GLY B C 1
ATOM 3652 O O . GLY B 1 169 ? 9.336 -20.672 -3.244 1 94.56 169 GLY B O 1
ATOM 3653 N N . ARG B 1 170 ? 9.531 -20.359 -1.017 1 94.19 170 ARG B N 1
ATOM 3654 C CA . ARG B 1 170 ? 10.656 -21.266 -0.835 1 94.19 170 ARG B CA 1
ATOM 3655 C C . ARG B 1 170 ? 10.172 -22.672 -0.496 1 94.19 170 ARG B C 1
ATOM 3657 O O . ARG B 1 170 ? 10.602 -23.656 -1.106 1 94.19 170 ARG B O 1
ATOM 3664 N N . PRO B 1 171 ? 9.289 -22.812 0.47 1 94 171 PRO B N 1
ATOM 3665 C CA . PRO B 1 171 ? 8.969 -24.156 0.937 1 94 171 PRO B CA 1
ATOM 3666 C C . PRO B 1 171 ? 8.141 -24.953 -0.076 1 94 171 PRO B C 1
ATOM 3668 O O . PRO B 1 171 ? 7.535 -24.375 -0.976 1 94 171 PRO B O 1
ATOM 3671 N N . LYS B 1 172 ? 8.234 -26.25 0.137 1 96.62 172 LYS B N 1
ATOM 3672 C CA . LYS B 1 172 ? 7.32 -27.094 -0.618 1 96.62 172 LYS B CA 1
ATOM 3673 C C . LYS B 1 172 ? 5.883 -26.922 -0.14 1 96.62 172 LYS B C 1
ATOM 3675 O O . LYS B 1 172 ? 5.633 -26.812 1.062 1 96.62 172 LYS B O 1
ATOM 3680 N N . VAL B 1 173 ? 5.016 -26.797 -1.126 1 96.75 173 VAL B N 1
ATOM 3681 C CA . VAL B 1 173 ? 3.594 -26.688 -0.829 1 96.75 173 VAL B CA 1
ATOM 3682 C C . VAL B 1 173 ? 2.809 -27.734 -1.613 1 96.75 173 VAL B C 1
ATOM 3684 O O . VAL B 1 173 ? 3.334 -28.344 -2.549 1 96.75 173 VAL B O 1
ATOM 3687 N N . ALA B 1 174 ? 1.57 -27.922 -1.229 1 97.56 174 ALA B N 1
ATOM 3688 C CA . ALA B 1 174 ? 0.717 -28.906 -1.901 1 97.56 174 ALA B CA 1
ATOM 3689 C C . ALA B 1 174 ? 0.533 -28.547 -3.373 1 97.56 174 ALA B C 1
ATOM 3691 O O . ALA B 1 174 ? 0.285 -27.391 -3.715 1 97.56 174 ALA B O 1
ATOM 3692 N N . ASN B 1 175 ? 0.73 -29.5 -4.188 1 97.88 175 ASN B N 1
ATOM 3693 C CA . ASN B 1 175 ? 0.418 -29.359 -5.605 1 97.88 175 ASN B CA 1
ATOM 3694 C C . ASN B 1 175 ? -0.946 -29.953 -5.941 1 97.88 175 ASN B C 1
ATOM 3696 O O . ASN B 1 175 ? -1.19 -31.141 -5.691 1 97.88 175 ASN B O 1
ATOM 3700 N N . PHE B 1 176 ? -1.849 -29.141 -6.52 1 98.06 176 PHE B N 1
ATOM 3701 C CA . PHE B 1 176 ? -3.209 -29.641 -6.645 1 98.06 176 PHE B CA 1
ATOM 3702 C C . PHE B 1 176 ? -3.871 -29.109 -7.91 1 98.06 176 PHE B C 1
ATOM 3704 O O . PHE B 1 176 ? -4.965 -29.547 -8.273 1 98.06 176 PHE B O 1
ATOM 3711 N N . THR B 1 177 ? -3.244 -28.125 -8.633 1 97.5 177 THR B N 1
ATOM 3712 C CA . THR B 1 177 ? -3.814 -27.609 -9.867 1 97.5 177 THR B CA 1
ATOM 3713 C C . THR B 1 177 ? -3.412 -28.484 -11.055 1 97.5 177 THR B C 1
ATOM 3715 O O . THR B 1 177 ? -2.428 -29.234 -10.984 1 97.5 177 THR B O 1
ATOM 3718 N N . PRO B 1 178 ? -4.133 -28.375 -12.141 1 96.62 178 PRO B N 1
ATOM 3719 C CA . PRO B 1 178 ? -3.795 -29.203 -13.305 1 96.62 178 PRO B CA 1
ATOM 3720 C C . PRO B 1 178 ? -2.449 -28.828 -13.922 1 96.62 178 PRO B C 1
ATOM 3722 O O . PRO B 1 178 ? -2.102 -27.641 -13.992 1 96.62 178 PRO B O 1
ATOM 3725 N N . VAL B 1 179 ? -1.736 -29.828 -14.398 1 95.75 179 VAL B N 1
ATOM 3726 C CA . VAL B 1 179 ? -0.426 -29.656 -15.016 1 95.75 179 VAL B CA 1
ATOM 3727 C C . VAL B 1 179 ? -0.561 -28.828 -16.297 1 95.75 179 VAL B C 1
ATOM 3729 O O . VAL B 1 179 ? 0.299 -28 -16.594 1 95.75 179 VAL B O 1
ATOM 3732 N N . ASP B 1 180 ? -1.662 -29.031 -17.047 1 95 180 ASP B N 1
ATOM 3733 C CA . ASP B 1 180 ? -1.841 -28.406 -18.359 1 95 180 ASP B CA 1
ATOM 3734 C C . ASP B 1 180 ? -2.785 -27.203 -18.266 1 95 180 ASP B C 1
ATOM 3736 O O . ASP B 1 180 ? -3.432 -26.844 -19.25 1 95 180 ASP B O 1
ATOM 3740 N N . GLN B 1 181 ? -2.846 -26.641 -17.094 1 95.56 181 GLN B N 1
ATOM 3741 C CA . GLN B 1 181 ? -3.75 -25.5 -16.922 1 95.56 181 GLN B CA 1
ATOM 3742 C C . GLN B 1 181 ? -3.338 -24.328 -17.828 1 95.56 181 GLN B C 1
ATOM 3744 O O . GLN B 1 181 ? -2.156 -24.172 -18.125 1 95.56 181 GLN B O 1
ATOM 3749 N N . LYS B 1 182 ? -4.355 -23.609 -18.266 1 94.75 182 LYS B N 1
ATOM 3750 C CA . LYS B 1 182 ? -4.117 -22.328 -18.906 1 94.75 182 LYS B CA 1
ATOM 3751 C C . LYS B 1 182 ? -4.141 -21.188 -17.891 1 94.75 182 LYS B C 1
ATOM 3753 O O . LYS B 1 182 ? -5.059 -21.094 -17.078 1 94.75 182 LYS B O 1
ATOM 3758 N N . PHE B 1 183 ? -3.121 -20.422 -17.906 1 98.19 183 PHE B N 1
ATOM 3759 C CA . PHE B 1 183 ? -3.043 -19.297 -16.984 1 98.19 183 PHE B CA 1
ATOM 3760 C C . PHE B 1 183 ? -3.492 -18.016 -17.656 1 98.19 183 PHE B C 1
ATOM 3762 O O . PHE B 1 183 ? -2.893 -17.578 -18.656 1 98.19 183 PHE B O 1
ATOM 3769 N N . GLU B 1 184 ? -4.523 -17.469 -17.219 1 98.62 184 GLU B N 1
ATOM 3770 C CA . GLU B 1 184 ? -5.035 -16.203 -17.734 1 98.62 184 GLU B CA 1
ATOM 3771 C C . GLU B 1 184 ? -4.871 -15.078 -16.719 1 98.62 184 GLU B C 1
ATOM 3773 O O . GLU B 1 184 ? -5.508 -15.086 -15.664 1 98.62 184 GLU B O 1
ATOM 3778 N N . ILE B 1 185 ? -4.02 -14.109 -17.062 1 98.75 185 ILE B N 1
ATOM 3779 C CA . ILE B 1 185 ? -3.742 -12.984 -16.188 1 98.75 185 ILE B CA 1
ATOM 3780 C C . ILE B 1 185 ? -5.039 -12.234 -15.883 1 98.75 185 ILE B C 1
ATOM 3782 O O . ILE B 1 185 ? -5.805 -11.922 -16.797 1 98.75 185 ILE B O 1
ATOM 3786 N N . GLY B 1 186 ? -5.379 -12.023 -14.633 1 98.62 186 GLY B N 1
ATOM 3787 C CA . GLY B 1 186 ? -6.496 -11.188 -14.227 1 98.62 186 GLY B CA 1
ATOM 3788 C C . GLY B 1 186 ? -7.809 -11.945 -14.133 1 98.62 186 GLY B C 1
ATOM 3789 O O . GLY B 1 186 ? -8.859 -11.336 -13.93 1 98.62 186 GLY B O 1
ATOM 3790 N N . LYS B 1 187 ? -7.699 -13.234 -14.242 1 98.69 187 LYS B N 1
ATOM 3791 C CA . LYS B 1 187 ? -8.914 -14.039 -14.156 1 98.69 187 LYS B CA 1
ATOM 3792 C C . LYS B 1 187 ? -8.867 -14.992 -12.969 1 98.69 187 LYS B C 1
ATOM 3794 O O . LYS B 1 187 ? -8.047 -15.914 -12.938 1 98.69 187 LYS B O 1
ATOM 3799 N N . ALA B 1 188 ? -9.758 -14.805 -12.062 1 98.5 188 ALA B N 1
ATOM 3800 C CA . ALA B 1 188 ? -9.828 -15.633 -10.867 1 98.5 188 ALA B CA 1
ATOM 3801 C C . ALA B 1 188 ? -10.25 -17.062 -11.219 1 98.5 188 ALA B C 1
ATOM 3803 O O . ALA B 1 188 ? -10.852 -17.297 -12.266 1 98.5 188 ALA B O 1
ATOM 3804 N N . LEU B 1 189 ? -9.867 -18 -10.383 1 98.44 189 LEU B N 1
ATOM 3805 C CA . LEU B 1 189 ? -10.289 -19.391 -10.547 1 98.44 189 LEU B CA 1
ATOM 3806 C C . LEU B 1 189 ? -11.281 -19.781 -9.453 1 98.44 189 LEU B C 1
ATOM 3808 O O . LEU B 1 189 ? -10.945 -19.766 -8.266 1 98.44 189 LEU B O 1
ATOM 3812 N N . HIS B 1 190 ? -12.5 -20.125 -9.844 1 98.06 190 HIS B N 1
ATOM 3813 C CA . HIS B 1 190 ? -13.492 -20.656 -8.914 1 98.06 190 HIS B CA 1
ATOM 3814 C C . HIS B 1 190 ? -13.242 -22.141 -8.648 1 98.06 190 HIS B C 1
ATOM 3816 O O . HIS B 1 190 ? -13.461 -22.984 -9.531 1 98.06 190 HIS B O 1
ATOM 3822 N N . LEU B 1 191 ? -12.82 -22.453 -7.457 1 98.12 191 LEU B N 1
ATOM 3823 C CA . LEU B 1 191 ? -12.367 -23.812 -7.18 1 98.12 191 LEU B CA 1
ATOM 3824 C C . LEU B 1 191 ? -13.5 -24.641 -6.578 1 98.12 191 LEU B C 1
ATOM 3826 O O . LEU B 1 191 ? -13.648 -25.828 -6.914 1 98.12 191 LEU B O 1
ATOM 3830 N N . THR B 1 192 ? -14.203 -24.062 -5.641 1 97.12 192 THR B N 1
ATOM 3831 C CA . THR B 1 192 ? -15.305 -24.734 -4.969 1 97.12 192 THR B CA 1
ATOM 3832 C C . THR B 1 192 ? -16.531 -23.844 -4.91 1 97.12 192 THR B C 1
ATOM 3834 O O . THR B 1 192 ? -16.422 -22.656 -4.605 1 97.12 192 THR B O 1
ATOM 3837 N N . GLU B 1 193 ? -17.703 -24.391 -5.199 1 97.31 193 GLU B N 1
ATOM 3838 C CA . GLU B 1 193 ? -18.953 -23.672 -5.043 1 97.31 193 GLU B CA 1
ATOM 3839 C C . GLU B 1 193 ? -19.422 -23.672 -3.588 1 97.31 193 GLU B C 1
ATOM 3841 O O . GLU B 1 193 ? -19.172 -24.625 -2.85 1 97.31 193 GLU B O 1
ATOM 3846 N N . GLY B 1 194 ? -19.984 -22.609 -3.188 1 97.94 194 GLY B N 1
ATOM 3847 C CA . GLY B 1 194 ? -20.547 -22.5 -1.854 1 97.94 194 GLY B CA 1
ATOM 3848 C C . GLY B 1 194 ? -21.578 -21.391 -1.744 1 97.94 194 GLY B C 1
ATOM 3849 O O . GLY B 1 194 ? -21.672 -20.531 -2.625 1 97.94 194 GLY B O 1
ATOM 3850 N N . THR B 1 195 ? -22.359 -21.438 -0.61 1 98.31 195 THR B N 1
ATOM 3851 C CA . THR B 1 195 ? -23.469 -20.516 -0.511 1 98.31 195 THR B CA 1
ATOM 3852 C C . THR B 1 195 ? -23.391 -19.688 0.769 1 98.31 195 THR B C 1
ATOM 3854 O O . THR B 1 195 ? -24.078 -18.688 0.915 1 98.31 195 THR B O 1
ATOM 3857 N N . ASP B 1 196 ? -22.625 -20.125 1.698 1 98.69 196 ASP B N 1
ATOM 3858 C CA . ASP B 1 196 ? -22.688 -19.516 3.018 1 98.69 196 ASP B CA 1
ATOM 3859 C C . ASP B 1 196 ? -21.625 -18.422 3.174 1 98.69 196 ASP B C 1
ATOM 3861 O O . ASP B 1 196 ? -21.812 -17.469 3.918 1 98.69 196 ASP B O 1
ATOM 3865 N N . VAL B 1 197 ? -20.516 -18.609 2.547 1 98.88 197 VAL B N 1
ATOM 3866 C CA . VAL B 1 197 ? -19.391 -17.688 2.705 1 98.88 197 VAL B CA 1
ATOM 3867 C C . VAL B 1 197 ? -18.453 -17.812 1.504 1 98.88 197 VAL B C 1
ATOM 3869 O O . VAL B 1 197 ? -18.297 -18.891 0.929 1 98.88 197 VAL B O 1
ATOM 3872 N N . THR B 1 198 ? -17.844 -16.703 1.088 1 98.88 198 THR B N 1
ATOM 3873 C CA . THR B 1 198 ? -16.797 -16.688 0.078 1 98.88 198 THR B CA 1
ATOM 3874 C C . THR B 1 198 ? -15.422 -16.625 0.733 1 98.88 198 THR B C 1
ATOM 3876 O O . THR B 1 198 ? -15.172 -15.797 1.608 1 98.88 198 THR B O 1
ATOM 3879 N N . ILE B 1 199 ? -14.531 -17.531 0.409 1 98.94 199 ILE B N 1
ATOM 3880 C CA . ILE B 1 199 ? -13.125 -17.469 0.777 1 98.94 199 ILE B CA 1
ATOM 3881 C C . ILE B 1 199 ? -12.281 -17.156 -0.457 1 98.94 199 ILE B C 1
ATOM 3883 O O . ILE B 1 199 ? -12.266 -17.922 -1.417 1 98.94 199 ILE B O 1
ATOM 3887 N N . VAL B 1 200 ? -11.664 -16 -0.443 1 98.88 200 VAL B N 1
ATOM 3888 C CA . VAL B 1 200 ? -10.719 -15.586 -1.474 1 98.88 200 VAL B CA 1
ATOM 3889 C C . VAL B 1 200 ? -9.289 -15.711 -0.948 1 98.88 200 VAL B C 1
ATOM 3891 O O . VAL B 1 200 ? -8.938 -15.125 0.076 1 98.88 200 VAL B O 1
ATOM 3894 N N . ALA B 1 201 ? -8.484 -16.469 -1.636 1 98.88 201 ALA B N 1
ATOM 3895 C CA . ALA B 1 201 ? -7.105 -16.688 -1.188 1 98.88 201 ALA B CA 1
ATOM 3896 C C . ALA B 1 201 ? -6.125 -16.531 -2.346 1 98.88 201 ALA B C 1
ATOM 3898 O O . ALA B 1 201 ? -6.512 -16.594 -3.514 1 98.88 201 ALA B O 1
ATOM 3899 N N . THR B 1 202 ? -4.891 -16.25 -2.062 1 98.81 202 THR B N 1
ATOM 3900 C CA . THR B 1 202 ? -3.809 -16.188 -3.037 1 98.81 202 THR B CA 1
ATOM 3901 C C . THR B 1 202 ? -2.574 -16.922 -2.533 1 98.81 202 THR B C 1
ATOM 3903 O O . THR B 1 202 ? -2.422 -17.141 -1.329 1 98.81 202 THR B O 1
ATOM 3906 N N . GLY B 1 203 ? -1.748 -17.391 -3.486 1 98.38 203 GLY B N 1
ATOM 3907 C CA . GLY B 1 203 ? -0.552 -18.125 -3.104 1 98.38 203 GLY B CA 1
ATOM 3908 C C . GLY B 1 203 ? -0.854 -19.438 -2.422 1 98.38 203 GLY B C 1
ATOM 3909 O O . GLY B 1 203 ? -1.879 -20.062 -2.697 1 98.38 203 GLY B O 1
ATOM 3910 N N . HIS B 1 204 ? -0.021 -19.859 -1.603 1 96.25 204 HIS B N 1
ATOM 3911 C CA . HIS B 1 204 ? -0.139 -21.188 -1.021 1 96.25 204 HIS B CA 1
ATOM 3912 C C . HIS B 1 204 ? -1.292 -21.25 -0.026 1 96.25 204 HIS B C 1
ATOM 3914 O O . HIS B 1 204 ? -1.709 -22.344 0.374 1 96.25 204 HIS B O 1
ATOM 3920 N N . LEU B 1 205 ? -1.866 -20.125 0.402 1 98.56 205 LEU B N 1
ATOM 3921 C CA . LEU B 1 205 ? -3.014 -20.141 1.302 1 98.56 205 LEU B CA 1
ATOM 3922 C C . LEU B 1 205 ? -4.262 -20.641 0.583 1 98.56 205 LEU B C 1
ATOM 3924 O O . LEU B 1 205 ? -5.273 -20.953 1.222 1 98.56 205 LEU B O 1
ATOM 3928 N N . VAL B 1 206 ? -4.207 -20.734 -0.698 1 98.81 206 VAL B N 1
ATOM 3929 C CA . VAL B 1 206 ? -5.324 -21.328 -1.429 1 98.81 206 VAL B CA 1
ATOM 3930 C C . VAL B 1 206 ? -5.551 -22.766 -0.952 1 98.81 206 VAL B C 1
ATOM 3932 O O . VAL B 1 206 ? -6.691 -23.188 -0.747 1 98.81 206 VAL B O 1
ATOM 3935 N N . TRP B 1 207 ? -4.453 -23.5 -0.792 1 98.62 207 TRP B N 1
ATOM 3936 C CA . TRP B 1 207 ? -4.582 -24.875 -0.291 1 98.62 207 TRP B CA 1
ATOM 3937 C C . TRP B 1 207 ? -5.18 -24.875 1.111 1 98.62 207 TRP B C 1
ATOM 3939 O O . TRP B 1 207 ? -6.066 -25.688 1.406 1 98.62 207 TRP B O 1
ATOM 3949 N N . GLU B 1 208 ? -4.719 -23.984 1.971 1 98.56 208 GLU B N 1
ATOM 3950 C CA . GLU B 1 208 ? -5.266 -23.875 3.318 1 98.56 208 GLU B CA 1
ATOM 3951 C C . GLU B 1 208 ? -6.758 -23.547 3.281 1 98.56 208 GLU B C 1
ATOM 3953 O O . GLU B 1 208 ? -7.523 -24.031 4.117 1 98.56 208 GLU B O 1
ATOM 3958 N N . ALA B 1 209 ? -7.121 -22.719 2.355 1 98.81 209 ALA B N 1
ATOM 3959 C CA . ALA B 1 209 ? -8.523 -22.375 2.184 1 98.81 209 ALA B CA 1
ATOM 3960 C C . ALA B 1 209 ? -9.352 -23.594 1.78 1 98.81 209 ALA B C 1
ATOM 3962 O O . ALA B 1 209 ? -10.477 -23.766 2.25 1 98.81 209 ALA B O 1
ATOM 3963 N N . LEU B 1 210 ? -8.812 -24.406 0.892 1 98.62 210 LEU B N 1
ATOM 3964 C CA . LEU B 1 210 ? -9.5 -25.625 0.456 1 98.62 210 LEU B CA 1
ATOM 3965 C C . LEU B 1 210 ? -9.68 -26.594 1.617 1 98.62 210 LEU B C 1
ATOM 3967 O O . LEU B 1 210 ? -10.75 -27.172 1.784 1 98.62 210 LEU B O 1
ATOM 3971 N N . ILE B 1 211 ? -8.609 -26.719 2.449 1 98.12 211 ILE B N 1
ATOM 3972 C CA . ILE B 1 211 ? -8.695 -27.562 3.631 1 98.12 211 ILE B CA 1
ATOM 3973 C C . ILE B 1 211 ? -9.766 -27.031 4.578 1 98.12 211 ILE B C 1
ATOM 3975 O O . ILE B 1 211 ? -10.594 -27.781 5.086 1 98.12 211 ILE B O 1
ATOM 3979 N N . ALA B 1 212 ? -9.734 -25.734 4.781 1 98.56 212 ALA B N 1
ATOM 3980 C CA . ALA B 1 212 ? -10.727 -25.109 5.648 1 98.56 212 ALA B CA 1
ATOM 3981 C C . ALA B 1 212 ? -12.141 -25.359 5.141 1 98.56 212 ALA B C 1
ATOM 3983 O O . ALA B 1 212 ? -13.047 -25.656 5.918 1 98.56 212 ALA B O 1
ATOM 3984 N N . ALA B 1 213 ? -12.359 -25.203 3.842 1 98.44 213 ALA B N 1
ATOM 3985 C CA . ALA B 1 213 ? -13.672 -25.391 3.24 1 98.44 213 ALA B CA 1
ATOM 3986 C C . ALA B 1 213 ? -14.18 -26.812 3.48 1 98.44 213 ALA B C 1
ATOM 3988 O O . ALA B 1 213 ? -15.352 -27.031 3.785 1 98.44 213 ALA B O 1
ATOM 3989 N N . GLU B 1 214 ? -13.305 -27.781 3.344 1 97.44 214 GLU B N 1
ATOM 3990 C CA . GLU B 1 214 ? -13.664 -29.172 3.594 1 97.44 214 GLU B CA 1
ATOM 3991 C C . GLU B 1 214 ? -14.07 -29.391 5.051 1 97.44 214 GLU B C 1
ATOM 3993 O O . GLU B 1 214 ? -15.078 -30.047 5.332 1 97.44 214 GLU B O 1
ATOM 3998 N N . ASN B 1 215 ? -13.273 -28.844 5.938 1 97.62 215 ASN B N 1
ATOM 3999 C CA . ASN B 1 215 ? -13.586 -28.953 7.359 1 97.62 215 ASN B CA 1
ATOM 4000 C C . ASN B 1 215 ? -14.914 -28.281 7.691 1 97.62 215 ASN B C 1
ATOM 4002 O O . ASN B 1 215 ? -15.695 -28.812 8.484 1 97.62 215 ASN B O 1
ATOM 4006 N N . LEU B 1 216 ? -15.172 -27.156 7.121 1 98.12 216 LEU B N 1
ATOM 4007 C CA . LEU B 1 216 ? -16.391 -26.391 7.355 1 98.12 216 LEU B CA 1
ATOM 4008 C C . LEU B 1 216 ? -17.609 -27.141 6.836 1 98.12 216 LEU B C 1
ATOM 4010 O O . LEU B 1 216 ? -18.688 -27.062 7.426 1 98.12 216 LEU B O 1
ATOM 4014 N N . GLU B 1 217 ? -17.422 -27.797 5.75 1 96.81 217 GLU B N 1
ATOM 4015 C CA . GLU B 1 217 ? -18.516 -28.594 5.195 1 96.81 217 GLU B CA 1
ATOM 4016 C C . GLU B 1 217 ? -19.031 -29.625 6.203 1 96.81 217 GLU B C 1
ATOM 4018 O O . GLU B 1 217 ? -20.234 -29.844 6.309 1 96.81 217 GLU B O 1
ATOM 4023 N N . SER B 1 218 ? -18.109 -30.188 6.871 1 94.62 218 SER B N 1
ATOM 4024 C CA . SER B 1 218 ? -18.469 -31.172 7.891 1 94.62 218 SER B CA 1
ATOM 4025 C C . SER B 1 218 ? -19.234 -30.516 9.031 1 94.62 218 SER B C 1
ATOM 4027 O O . SER B 1 218 ? -19.938 -31.203 9.797 1 94.62 218 SER B O 1
ATOM 4029 N N . GLN B 1 219 ? -19.125 -29.266 9.148 1 95.56 219 GLN B N 1
ATOM 4030 C CA . GLN B 1 219 ? -19.828 -28.5 10.18 1 95.56 219 GLN B CA 1
ATOM 4031 C C . GLN B 1 219 ? -21.125 -27.906 9.625 1 95.56 219 GLN B C 1
ATOM 4033 O O . GLN B 1 219 ? -21.781 -27.109 10.305 1 95.56 219 GLN B O 1
ATOM 4038 N N . GLY B 1 220 ? -21.422 -28.156 8.352 1 97.44 220 GLY B N 1
ATOM 4039 C CA . GLY B 1 220 ? -22.641 -27.703 7.73 1 97.44 220 GLY B CA 1
ATOM 4040 C C . GLY B 1 220 ? -22.516 -26.344 7.074 1 97.44 220 GLY B C 1
ATOM 4041 O O . GLY B 1 220 ? -23.516 -25.688 6.785 1 97.44 220 GLY B O 1
ATOM 4042 N N . ILE B 1 221 ? -21.359 -25.875 6.922 1 98.38 221 ILE B N 1
ATOM 4043 C CA . ILE B 1 221 ? -21.109 -24.578 6.301 1 98.38 221 ILE B CA 1
ATOM 4044 C C . ILE B 1 221 ? -20.562 -24.781 4.891 1 98.38 221 ILE B C 1
ATOM 4046 O O . ILE B 1 221 ? -19.547 -25.422 4.703 1 98.38 221 ILE B O 1
ATOM 4050 N N . SER B 1 222 ? -21.266 -24.25 3.906 1 98.56 222 SER B N 1
ATOM 4051 C CA . SER B 1 222 ? -20.891 -24.328 2.5 1 98.56 222 SER B CA 1
ATOM 4052 C C . SER B 1 222 ? -20.047 -23.141 2.072 1 98.56 222 SER B C 1
ATOM 4054 O O . SER B 1 222 ? -20.594 -22.062 1.813 1 98.56 222 SER B O 1
ATOM 4056 N N . ALA B 1 223 ? -18.75 -23.328 1.917 1 98.56 223 ALA B N 1
ATOM 4057 C CA . ALA B 1 223 ? -17.844 -22.234 1.59 1 98.56 223 ALA B CA 1
ATOM 4058 C C . ALA B 1 223 ? -17.469 -22.266 0.11 1 98.56 223 ALA B C 1
ATOM 4060 O O . ALA B 1 223 ? -17.125 -23.312 -0.438 1 98.56 223 ALA B O 1
ATOM 4061 N N . GLU B 1 224 ? -17.594 -21.172 -0.519 1 98.69 224 GLU B N 1
ATOM 4062 C CA . GLU B 1 224 ? -17.062 -20.969 -1.859 1 98.69 224 GLU B CA 1
ATOM 4063 C C . GLU B 1 224 ? -15.586 -20.562 -1.805 1 98.69 224 GLU B C 1
ATOM 4065 O O . GLU B 1 224 ? -15.203 -19.688 -1.025 1 98.69 224 GLU B O 1
ATOM 4070 N N . VAL B 1 225 ? -14.703 -21.203 -2.559 1 98.88 225 VAL B N 1
ATOM 4071 C CA . VAL B 1 225 ? -13.273 -20.906 -2.547 1 98.88 225 VAL B CA 1
ATOM 4072 C C . VAL B 1 225 ? -12.844 -20.375 -3.914 1 98.88 225 VAL B C 1
ATOM 4074 O O . VAL B 1 225 ? -13.07 -21.031 -4.934 1 98.88 225 VAL B O 1
ATOM 4077 N N . ILE B 1 226 ? -12.281 -19.203 -3.951 1 98.88 226 ILE B N 1
ATOM 4078 C CA . ILE B 1 226 ? -11.797 -18.562 -5.168 1 98.88 226 ILE B CA 1
ATOM 4079 C C . ILE B 1 226 ? -10.297 -18.312 -5.055 1 98.88 226 ILE B C 1
ATOM 4081 O O . ILE B 1 226 ? -9.828 -17.719 -4.074 1 98.88 226 ILE B O 1
ATOM 4085 N N . ASN B 1 227 ? -9.523 -18.797 -6 1 98.88 227 ASN B N 1
ATOM 4086 C CA . ASN B 1 227 ? -8.094 -18.516 -6.133 1 98.88 227 ASN B CA 1
ATOM 4087 C C . ASN B 1 227 ? -7.852 -17.219 -6.902 1 98.88 227 ASN B C 1
ATOM 4089 O O . ASN B 1 227 ? -8.094 -17.156 -8.109 1 98.88 227 ASN B O 1
ATOM 4093 N N . ILE B 1 228 ? -7.352 -16.234 -6.203 1 98.81 228 ILE B N 1
ATOM 4094 C CA . ILE B 1 228 ? -6.922 -14.992 -6.84 1 98.81 228 ILE B CA 1
ATOM 4095 C C . ILE B 1 228 ? -5.41 -15.016 -7.051 1 98.81 228 ILE B C 1
ATOM 4097 O O . ILE B 1 228 ? -4.656 -14.484 -6.23 1 98.81 228 ILE B O 1
ATOM 4101 N N . HIS B 1 229 ? -5.051 -15.57 -8.156 1 98.81 229 HIS B N 1
ATOM 4102 C CA . HIS B 1 229 ? -3.627 -15.633 -8.461 1 98.81 229 HIS B CA 1
ATOM 4103 C C . HIS B 1 229 ? -3.111 -14.297 -8.984 1 98.81 229 HIS B C 1
ATOM 4105 O O . HIS B 1 229 ? -1.907 -14.031 -8.945 1 98.81 229 HIS B O 1
ATOM 4111 N N . THR B 1 230 ? -3.945 -13.445 -9.539 1 98.88 230 THR B N 1
ATOM 4112 C CA . THR B 1 230 ? -3.604 -12.102 -9.992 1 98.88 230 THR B CA 1
ATOM 4113 C C . THR B 1 230 ? -4.227 -11.047 -9.086 1 98.88 230 THR B C 1
ATOM 4115 O O . THR B 1 230 ? -5.449 -10.875 -9.078 1 98.88 230 THR B O 1
ATOM 4118 N N . ILE B 1 231 ? -3.395 -10.352 -8.375 1 98.81 231 ILE B N 1
ATOM 4119 C CA . ILE B 1 231 ? -3.857 -9.328 -7.445 1 98.81 231 ILE B CA 1
ATOM 4120 C C . ILE B 1 231 ? -4.152 -8.031 -8.203 1 98.81 231 ILE B C 1
ATOM 4122 O O . ILE B 1 231 ? -5.047 -7.273 -7.824 1 98.81 231 ILE B O 1
ATOM 4126 N N . LYS B 1 232 ? -3.365 -7.848 -9.203 1 98.62 232 LYS B N 1
ATOM 4127 C CA . LYS B 1 232 ? -3.541 -6.719 -10.109 1 98.62 232 LYS B CA 1
ATOM 4128 C C . LYS B 1 232 ? -3.205 -7.109 -11.547 1 98.62 232 LYS B C 1
ATOM 4130 O O . LYS B 1 232 ? -2.066 -7.477 -11.844 1 98.62 232 LYS B O 1
ATOM 4135 N N . PRO B 1 233 ? -4.152 -6.953 -12.5 1 98.5 233 PRO B N 1
ATOM 4136 C CA . PRO B 1 233 ? -5.527 -6.5 -12.281 1 98.5 233 PRO B CA 1
ATOM 4137 C C . PRO B 1 233 ? -6.375 -7.523 -11.523 1 98.5 233 PRO B C 1
ATOM 4139 O O . PRO B 1 233 ? -6.242 -8.727 -11.75 1 98.5 233 PRO B O 1
ATOM 4142 N N . LEU B 1 234 ? -7.207 -7 -10.664 1 98.62 234 LEU B N 1
ATOM 4143 C CA . LEU B 1 234 ? -8.062 -7.836 -9.828 1 98.62 234 LEU B CA 1
ATOM 4144 C C . LEU B 1 234 ? -9.344 -8.203 -10.57 1 98.62 234 LEU B C 1
ATOM 4146 O O . LEU B 1 234 ? -9.961 -7.352 -11.219 1 98.62 234 LEU B O 1
ATOM 4150 N N . ASP B 1 235 ? -9.719 -9.422 -10.562 1 98.75 235 ASP B N 1
ATOM 4151 C CA . ASP B 1 235 ? -10.992 -9.852 -11.125 1 98.75 235 ASP B CA 1
ATOM 4152 C C . ASP B 1 235 ? -12.156 -9.461 -10.219 1 98.75 235 ASP B C 1
ATOM 4154 O O . ASP B 1 235 ? -12.734 -10.32 -9.539 1 98.75 235 ASP B O 1
ATOM 4158 N N . ALA B 1 236 ? -12.539 -8.273 -10.273 1 98.69 236 ALA B N 1
ATOM 4159 C CA . ALA B 1 236 ? -13.57 -7.715 -9.406 1 98.69 236 ALA B CA 1
ATOM 4160 C C . ALA B 1 236 ? -14.898 -8.445 -9.578 1 98.69 236 ALA B C 1
ATOM 4162 O O . ALA B 1 236 ? -15.594 -8.727 -8.602 1 98.69 236 ALA B O 1
ATOM 4163 N N . ASN B 1 237 ? -15.242 -8.75 -10.773 1 98.69 237 ASN B N 1
ATOM 4164 C CA . ASN B 1 237 ? -16.516 -9.383 -11.062 1 98.69 237 ASN B CA 1
ATOM 4165 C C . ASN B 1 237 ? -16.641 -10.742 -10.375 1 98.69 237 ASN B C 1
ATOM 4167 O O . ASN B 1 237 ? -17.703 -11.094 -9.867 1 98.69 237 ASN B O 1
ATOM 4171 N N . ALA B 1 238 ? -15.555 -11.5 -10.398 1 98.75 238 ALA B N 1
ATOM 4172 C CA . ALA B 1 238 ? -15.57 -12.805 -9.742 1 98.75 238 ALA B CA 1
ATOM 4173 C C . ALA B 1 238 ? -15.898 -12.664 -8.258 1 98.75 238 ALA B C 1
ATOM 4175 O O . ALA B 1 238 ? -16.656 -13.461 -7.707 1 98.75 238 ALA B O 1
ATOM 4176 N N . ILE B 1 239 ? -15.367 -11.672 -7.637 1 98.81 239 ILE B N 1
ATOM 4177 C CA . ILE B 1 239 ? -15.555 -11.445 -6.211 1 98.81 239 ILE B CA 1
ATOM 4178 C C . ILE B 1 239 ? -16.984 -10.969 -5.945 1 98.81 239 ILE B C 1
ATOM 4180 O O . ILE B 1 239 ? -17.672 -11.508 -5.086 1 98.81 239 ILE B O 1
ATOM 4184 N N . ILE B 1 240 ? -17.406 -9.977 -6.734 1 98.75 240 ILE B N 1
ATOM 4185 C CA . ILE B 1 240 ? -18.719 -9.367 -6.551 1 98.75 240 ILE B CA 1
ATOM 4186 C C . ILE B 1 240 ? -19.812 -10.414 -6.762 1 98.75 240 ILE B C 1
ATOM 4188 O O . ILE B 1 240 ? -20.734 -10.531 -5.953 1 98.75 240 ILE B O 1
ATOM 4192 N N . ASN B 1 241 ? -19.672 -11.195 -7.824 1 98.62 241 ASN B N 1
ATOM 4193 C CA . ASN B 1 241 ? -20.656 -12.219 -8.117 1 98.62 241 ASN B CA 1
ATOM 4194 C C . ASN B 1 241 ? -20.734 -13.258 -6.996 1 98.62 241 ASN B C 1
ATOM 4196 O O . ASN B 1 241 ? -21.828 -13.734 -6.664 1 98.62 241 ASN B O 1
ATOM 4200 N N . SER B 1 242 ? -19.641 -13.578 -6.438 1 98.62 242 SER B N 1
ATOM 4201 C CA . SER B 1 242 ? -19.609 -14.57 -5.363 1 98.62 242 SER B CA 1
ATOM 4202 C C . SER B 1 242 ? -20.297 -14.047 -4.105 1 98.62 242 SER B C 1
ATOM 4204 O O . SER B 1 242 ? -21.109 -14.742 -3.5 1 98.62 242 SER B O 1
ATOM 4206 N N . VAL B 1 243 ? -19.953 -12.844 -3.721 1 98.31 243 VAL B N 1
ATOM 4207 C CA . VAL B 1 243 ? -20.438 -12.328 -2.449 1 98.31 243 VAL B CA 1
ATOM 4208 C C . VAL B 1 243 ? -21.938 -12.016 -2.555 1 98.31 243 VAL B C 1
ATOM 4210 O O . VAL B 1 243 ? -22.656 -12.016 -1.551 1 98.31 243 VAL B O 1
ATOM 4213 N N . LYS B 1 244 ? -22.391 -11.695 -3.768 1 98.12 244 LYS B N 1
ATOM 4214 C CA . LYS B 1 244 ? -23.828 -11.531 -3.961 1 98.12 244 LYS B CA 1
ATOM 4215 C C . LYS B 1 244 ? -24.594 -12.781 -3.533 1 98.12 244 LYS B C 1
ATOM 4217 O O . LYS B 1 244 ? -25.719 -12.688 -3.043 1 98.12 244 LYS B O 1
ATOM 4222 N N . LYS B 1 245 ? -23.953 -13.867 -3.74 1 98.12 245 LYS B N 1
ATOM 4223 C CA . LYS B 1 245 ? -24.547 -15.156 -3.383 1 98.12 245 LYS B CA 1
ATOM 4224 C C . LYS B 1 245 ? -24.328 -15.477 -1.908 1 98.12 245 LYS B C 1
ATOM 4226 O O . LYS B 1 245 ? -25.25 -15.891 -1.208 1 98.12 245 LYS B O 1
ATOM 4231 N N . THR B 1 246 ? -23.172 -15.219 -1.352 1 98.5 246 THR B N 1
ATOM 4232 C CA . THR B 1 246 ? -22.781 -15.766 -0.057 1 98.5 246 THR B CA 1
ATOM 4233 C C . THR B 1 246 ? -23 -14.742 1.054 1 98.5 246 THR B C 1
ATOM 4235 O O . THR B 1 246 ? -23.188 -15.109 2.217 1 98.5 246 THR B O 1
ATOM 4238 N N . GLY B 1 247 ? -22.828 -13.477 0.736 1 98.62 247 GLY B N 1
ATOM 4239 C CA . GLY B 1 247 ? -23.188 -12.414 1.656 1 98.62 247 GLY B CA 1
ATOM 4240 C C . GLY B 1 247 ? -22.062 -12.039 2.602 1 98.62 247 GLY B C 1
ATOM 4241 O O . GLY B 1 247 ? -22.172 -11.078 3.367 1 98.62 247 GLY B O 1
ATOM 4242 N N . CYS B 1 248 ? -20.953 -12.766 2.686 1 98.88 248 CYS B N 1
ATOM 4243 C CA . CYS B 1 248 ? -19.781 -12.453 3.498 1 98.88 248 CYS B CA 1
ATOM 4244 C C . CYS B 1 248 ? -18.531 -13.078 2.904 1 98.88 248 CYS B C 1
ATOM 4246 O O . CYS B 1 248 ? -18.625 -13.969 2.057 1 98.88 248 CYS B O 1
ATOM 4248 N N . ILE B 1 249 ? -17.359 -12.594 3.359 1 98.94 249 ILE B N 1
ATOM 4249 C CA . ILE B 1 249 ? -16.156 -13.008 2.652 1 98.94 249 ILE B CA 1
ATOM 4250 C C . ILE B 1 249 ? -14.977 -13.039 3.621 1 98.94 249 ILE B C 1
ATOM 4252 O O . ILE B 1 249 ? -14.914 -12.234 4.555 1 98.94 249 ILE B O 1
ATOM 4256 N N . VAL B 1 250 ? -14.055 -13.961 3.449 1 98.94 250 VAL B N 1
ATOM 4257 C CA . VAL B 1 250 ? -12.75 -14.031 4.086 1 98.94 250 VAL B CA 1
ATOM 4258 C C . VAL B 1 250 ? -11.656 -13.945 3.021 1 98.94 250 VAL B C 1
ATOM 4260 O O . VAL B 1 250 ? -11.703 -14.641 2.008 1 98.94 250 VAL B O 1
ATOM 4263 N N . THR B 1 251 ? -10.719 -13.062 3.191 1 98.94 251 THR B N 1
ATOM 4264 C CA . THR B 1 251 ? -9.555 -12.992 2.322 1 98.94 251 THR B CA 1
ATOM 4265 C C . THR B 1 251 ? -8.32 -13.547 3.027 1 98.94 251 THR B C 1
ATOM 4267 O O . THR B 1 251 ? -8.117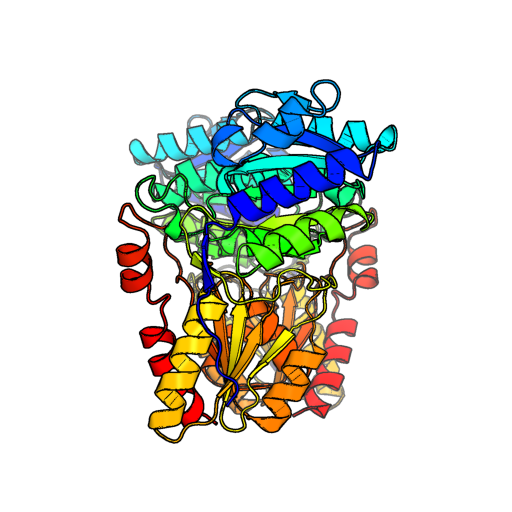 -13.305 4.219 1 98.94 251 THR B O 1
ATOM 4270 N N . ALA B 1 252 ? -7.52 -14.305 2.32 1 98.94 252 ALA B N 1
ATOM 4271 C CA . ALA B 1 252 ? -6.352 -14.953 2.916 1 98.94 252 ALA B CA 1
ATOM 4272 C C . ALA B 1 252 ? -5.105 -14.727 2.064 1 98.94 252 ALA B C 1
ATOM 4274 O O . ALA B 1 252 ? -5.082 -15.086 0.884 1 98.94 252 ALA B O 1
ATOM 4275 N N . GLU B 1 253 ? -4.074 -14.164 2.664 1 98.81 253 GLU B N 1
ATOM 4276 C CA . GLU B 1 253 ? -2.811 -13.867 1.992 1 98.81 253 GLU B CA 1
ATOM 4277 C C . GLU B 1 253 ? -1.634 -13.977 2.957 1 98.81 253 GLU B C 1
ATOM 4279 O O . GLU B 1 253 ? -1.76 -13.641 4.137 1 98.81 253 GLU B O 1
ATOM 4284 N N . GLU B 1 254 ? -0.518 -14.484 2.482 1 98.19 254 GLU B N 1
ATOM 4285 C CA . GLU B 1 254 ? 0.718 -14.367 3.25 1 98.19 254 GLU B CA 1
ATOM 4286 C C . GLU B 1 254 ? 1.386 -13.016 3.02 1 98.19 254 GLU B C 1
ATOM 4288 O O . GLU B 1 254 ? 2.441 -12.938 2.387 1 98.19 254 GLU B O 1
ATOM 4293 N N . HIS B 1 255 ? 0.842 -12.008 3.492 1 97.94 255 HIS B N 1
ATOM 4294 C CA . HIS B 1 255 ? 1.165 -10.594 3.359 1 97.94 255 HIS B CA 1
ATOM 4295 C C . HIS B 1 255 ? 0.531 -9.773 4.48 1 97.94 255 HIS B C 1
ATOM 4297 O O . HIS B 1 255 ? -0.437 -10.211 5.105 1 97.94 255 HIS B O 1
ATOM 4303 N N . ASN B 1 256 ? 1.096 -8.633 4.82 1 96.88 256 ASN B N 1
ATOM 4304 C CA . ASN B 1 256 ? 0.436 -7.676 5.699 1 96.88 256 ASN B CA 1
ATOM 4305 C C . ASN B 1 256 ? -0.963 -7.328 5.199 1 96.88 256 ASN B C 1
ATOM 4307 O O . ASN B 1 256 ? -1.175 -7.164 3.994 1 96.88 256 ASN B O 1
ATOM 4311 N N . VAL B 1 257 ? -1.922 -7.23 6.113 1 97.06 257 VAL B N 1
ATOM 4312 C CA . VAL B 1 257 ? -3.287 -6.914 5.711 1 97.06 257 VAL B CA 1
ATOM 4313 C C . VAL B 1 257 ? -3.344 -5.496 5.145 1 97.06 257 VAL B C 1
ATOM 4315 O O . VAL B 1 257 ? -4.254 -5.16 4.387 1 97.06 257 VAL B O 1
ATOM 4318 N N . LEU B 1 258 ? -2.359 -4.66 5.566 1 97.69 258 LEU B N 1
ATOM 4319 C CA . LEU B 1 258 ? -2.264 -3.307 5.031 1 97.69 258 LEU B CA 1
ATOM 4320 C C . LEU B 1 258 ? -1.659 -3.314 3.633 1 97.69 258 LEU B C 1
ATOM 4322 O O . LEU B 1 258 ? -0.474 -3.611 3.465 1 97.69 258 LEU B O 1
ATOM 4326 N N . GLY B 1 259 ? -2.516 -2.998 2.668 1 97.44 259 GLY B N 1
ATOM 4327 C CA . GLY B 1 259 ? -2.004 -2.803 1.32 1 97.44 259 GLY B CA 1
ATOM 4328 C C . GLY B 1 259 ? -2.135 -4.039 0.449 1 97.44 259 GLY B C 1
ATOM 4329 O O . GLY B 1 259 ? -1.957 -3.967 -0.769 1 97.44 259 GLY B O 1
ATOM 4330 N N . GLY B 1 260 ? -2.488 -5.191 1.028 1 98 260 GLY B N 1
ATOM 4331 C CA . GLY B 1 260 ? -2.465 -6.453 0.302 1 98 260 GLY B CA 1
ATOM 4332 C C . GLY B 1 260 ? -3.777 -6.766 -0.394 1 98 260 GLY B C 1
ATOM 4333 O O . GLY B 1 260 ? -4.512 -5.852 -0.782 1 98 260 GLY B O 1
ATOM 4334 N N . LEU B 1 261 ? -4 -8.055 -0.664 1 98.75 261 LEU B N 1
ATOM 4335 C CA . LEU B 1 261 ? -5.199 -8.547 -1.33 1 98.75 261 LEU B CA 1
ATOM 4336 C C . LEU B 1 261 ? -6.457 -8.133 -0.571 1 98.75 261 LEU B C 1
ATOM 4338 O O . LEU B 1 261 ? -7.445 -7.715 -1.18 1 98.75 261 LEU B O 1
ATOM 4342 N N . GLY B 1 262 ? -6.438 -8.273 0.734 1 98.75 262 GLY B N 1
ATOM 4343 C CA . GLY B 1 262 ? -7.605 -7.973 1.549 1 98.75 262 GLY B CA 1
ATOM 4344 C C . GLY B 1 262 ? -8.133 -6.566 1.334 1 98.75 262 GLY B C 1
ATOM 4345 O O . GLY B 1 262 ? -9.328 -6.375 1.118 1 98.75 262 GLY B O 1
ATOM 4346 N N . GLU B 1 263 ? -7.262 -5.586 1.366 1 98.75 263 GLU B N 1
ATOM 4347 C CA . GLU B 1 263 ? -7.688 -4.203 1.174 1 98.75 263 GLU B CA 1
ATOM 4348 C C . GLU B 1 263 ? -8.172 -3.967 -0.253 1 98.75 263 GLU B C 1
ATOM 4350 O O . GLU B 1 263 ? -9.086 -3.174 -0.481 1 98.75 263 GLU B O 1
ATOM 4355 N N . SER B 1 264 ? -7.566 -4.637 -1.219 1 98.81 264 SER B N 1
ATOM 4356 C CA . SER B 1 264 ? -8.062 -4.539 -2.59 1 98.81 264 SER B CA 1
ATOM 4357 C C . SER B 1 264 ? -9.492 -5.039 -2.697 1 98.81 264 SER B C 1
ATOM 4359 O O . SER B 1 264 ? -10.328 -4.414 -3.359 1 98.81 264 SER B O 1
ATOM 4361 N N . VAL B 1 265 ? -9.734 -6.152 -2.041 1 98.88 265 VAL B N 1
ATOM 4362 C CA . VAL B 1 265 ? -11.078 -6.73 -2.051 1 98.88 265 VAL B CA 1
ATOM 4363 C C . VAL B 1 265 ? -12.047 -5.797 -1.332 1 98.88 265 VAL B C 1
ATOM 4365 O O . VAL B 1 265 ? -13.164 -5.562 -1.811 1 98.88 265 VAL B O 1
ATOM 4368 N N . ALA B 1 266 ? -11.641 -5.234 -0.206 1 98.88 266 ALA B N 1
ATOM 4369 C CA . ALA B 1 266 ? -12.477 -4.297 0.53 1 98.88 266 ALA B CA 1
ATOM 4370 C C . ALA B 1 266 ? -12.867 -3.105 -0.344 1 98.88 266 ALA B C 1
ATOM 4372 O O . ALA B 1 266 ? -14.016 -2.656 -0.317 1 98.88 266 ALA B O 1
ATOM 4373 N N . ARG B 1 267 ? -11.922 -2.578 -1.071 1 98.69 267 ARG B N 1
ATOM 4374 C CA . ARG B 1 267 ? -12.195 -1.458 -1.965 1 98.69 267 ARG B CA 1
ATOM 4375 C C . ARG B 1 267 ? -13.242 -1.832 -3.004 1 98.69 267 ARG B C 1
ATOM 4377 O O . ARG B 1 267 ? -14.211 -1.091 -3.217 1 98.69 267 ARG B O 1
ATOM 4384 N N . VAL B 1 268 ? -13.039 -2.998 -3.627 1 98.62 268 VAL B N 1
ATOM 4385 C CA . VAL B 1 268 ? -13.961 -3.465 -4.656 1 98.62 268 VAL B CA 1
ATOM 4386 C C . VAL B 1 268 ? -15.375 -3.582 -4.074 1 98.62 268 VAL B C 1
ATOM 4388 O O . VAL B 1 268 ? -16.344 -3.125 -4.684 1 98.62 268 VAL B O 1
ATOM 4391 N N . LEU B 1 269 ? -15.453 -4.125 -2.91 1 98.69 269 LEU B N 1
ATOM 4392 C CA . LEU B 1 269 ? -16.766 -4.363 -2.305 1 98.69 269 LEU B CA 1
ATOM 4393 C C . LEU B 1 269 ? -17.391 -3.051 -1.852 1 98.69 269 LEU B C 1
ATOM 4395 O O . LEU B 1 269 ? -18.594 -2.852 -2.01 1 98.69 269 LEU B O 1
ATOM 4399 N N . ALA B 1 270 ? -16.609 -2.135 -1.307 1 98.56 270 ALA B N 1
ATOM 4400 C CA . ALA B 1 270 ? -17.125 -0.852 -0.836 1 98.56 270 ALA B CA 1
ATOM 4401 C C . ALA B 1 270 ? -17.703 -0.041 -1.988 1 98.56 270 ALA B C 1
ATOM 4403 O O . ALA B 1 270 ? -18.656 0.727 -1.797 1 98.56 270 ALA B O 1
ATOM 4404 N N . THR B 1 271 ? -17.219 -0.236 -3.191 1 98.25 271 THR B N 1
ATOM 4405 C CA . THR B 1 271 ? -17.656 0.55 -4.344 1 98.25 271 THR B CA 1
ATOM 4406 C C . THR B 1 271 ? -18.781 -0.156 -5.09 1 98.25 271 THR B C 1
ATOM 4408 O O . THR B 1 271 ? -19.359 0.404 -6.02 1 98.25 271 THR B O 1
ATOM 4411 N N . SER B 1 272 ? -19.094 -1.384 -4.727 1 97.94 272 SER B N 1
ATOM 4412 C CA . SER B 1 272 ? -20.094 -2.139 -5.461 1 97.94 272 SER B CA 1
ATOM 4413 C C . SER B 1 272 ? -21.109 -2.77 -4.512 1 97.94 272 SER B C 1
ATOM 4415 O O . SER B 1 272 ? -22.266 -2.316 -4.426 1 97.94 272 SER B O 1
ATOM 4417 N N . GLN B 1 273 ? -20.594 -3.699 -3.691 1 96.94 273 GLN B N 1
ATOM 4418 C CA . GLN B 1 273 ? -21.422 -4.484 -2.779 1 96.94 273 GLN B CA 1
ATOM 4419 C C . GLN B 1 273 ? -20.797 -4.547 -1.388 1 96.94 273 GLN B C 1
ATOM 4421 O O . GLN B 1 273 ? -20.203 -5.562 -1.015 1 96.94 273 GLN B O 1
ATOM 4426 N N . PRO B 1 274 ? -21.109 -3.467 -0.632 1 98.5 274 PRO B N 1
ATOM 4427 C CA . PRO B 1 274 ? -20.531 -3.516 0.713 1 98.5 274 PRO B CA 1
ATOM 4428 C C . PRO B 1 274 ? -20.844 -4.82 1.442 1 98.5 274 PRO B C 1
ATOM 4430 O O . PRO B 1 274 ? -22.016 -5.223 1.524 1 98.5 274 PRO B O 1
ATOM 4433 N N . THR B 1 275 ? -19.812 -5.539 1.902 1 98.75 275 THR B N 1
ATOM 4434 C CA . THR B 1 275 ? -19.922 -6.895 2.428 1 98.75 275 THR B CA 1
ATOM 4435 C C . THR B 1 275 ? -19.031 -7.078 3.65 1 98.75 275 THR B C 1
ATOM 4437 O O . THR B 1 275 ? -17.891 -6.598 3.67 1 98.75 275 THR B O 1
ATOM 4440 N N . PRO B 1 276 ? -19.578 -7.727 4.75 1 98.88 276 PRO B N 1
ATOM 4441 C CA . PRO B 1 276 ? -18.688 -8.055 5.863 1 98.88 276 PRO B CA 1
ATOM 4442 C C . PRO B 1 276 ? -17.484 -8.875 5.426 1 98.88 276 PRO B C 1
ATOM 4444 O O . PRO B 1 276 ? -17.625 -9.836 4.656 1 98.88 276 PRO B O 1
ATOM 4447 N N . GLN B 1 277 ? -16.344 -8.523 5.883 1 98.94 277 GLN B N 1
ATOM 4448 C CA . GLN B 1 277 ? -15.102 -9.164 5.48 1 98.94 277 GLN B CA 1
ATOM 4449 C C . GLN B 1 277 ? -14.203 -9.43 6.688 1 98.94 277 GLN B C 1
ATOM 4451 O O . GLN B 1 277 ? -14.109 -8.594 7.594 1 98.94 277 GLN B O 1
ATOM 4456 N N . GLU B 1 278 ? -13.633 -10.555 6.758 1 98.88 278 GLU B N 1
ATOM 4457 C CA . GLU B 1 278 ? -12.539 -10.852 7.676 1 98.88 278 GLU B CA 1
ATOM 4458 C C . GLU B 1 278 ? -11.227 -11.07 6.922 1 98.88 278 GLU B C 1
ATOM 4460 O O . GLU B 1 278 ? -11.234 -11.539 5.785 1 98.88 278 GLU B O 1
ATOM 4465 N N . PHE B 1 279 ? -10.125 -10.734 7.586 1 98.81 279 PHE B N 1
ATOM 4466 C CA . PHE B 1 279 ? -8.812 -10.719 6.945 1 98.81 279 PHE B CA 1
ATOM 4467 C C . PHE B 1 279 ? -7.902 -11.781 7.555 1 98.81 279 PHE B C 1
ATOM 4469 O O . PHE B 1 279 ? -7.703 -11.805 8.773 1 98.81 279 PHE B O 1
ATOM 4476 N N . ILE B 1 280 ? -7.379 -12.664 6.754 1 98.88 280 ILE B N 1
ATOM 4477 C CA . ILE B 1 280 ? -6.254 -13.523 7.113 1 98.88 280 ILE B CA 1
ATOM 4478 C C . ILE B 1 280 ? -4.973 -12.984 6.48 1 98.88 280 ILE B C 1
ATOM 4480 O O . ILE B 1 280 ? -4.863 -12.906 5.254 1 98.88 280 ILE B O 1
ATOM 4484 N N . GLY B 1 281 ? -4.082 -12.555 7.145 1 98.31 281 GLY B N 1
ATOM 4485 C CA . GLY B 1 281 ? -2.783 -11.977 6.836 1 98.31 281 GLY B CA 1
ATOM 4486 C C . GLY B 1 281 ? -2.002 -11.57 8.07 1 98.31 281 GLY B C 1
ATOM 4487 O O . GLY B 1 281 ? -2.498 -11.695 9.195 1 98.31 281 GLY B O 1
ATOM 4488 N N . THR B 1 282 ? -0.804 -11.133 7.887 1 97.31 282 THR B N 1
ATOM 4489 C CA . THR B 1 282 ? -0.083 -10.609 9.039 1 97.31 282 THR B CA 1
ATOM 4490 C C . THR B 1 282 ? -0.572 -9.203 9.398 1 97.31 282 THR B C 1
ATOM 4492 O O . THR B 1 282 ? -1.095 -8.492 8.539 1 97.31 282 THR B O 1
ATOM 4495 N N . ASN B 1 283 ? -0.509 -8.945 10.602 1 95.69 283 ASN B N 1
ATOM 4496 C CA . ASN B 1 283 ? -0.845 -7.59 11.031 1 95.69 283 ASN B CA 1
ATOM 4497 C C . ASN B 1 283 ? 0.362 -6.66 10.953 1 95.69 283 ASN B C 1
ATOM 4499 O O . ASN B 1 283 ? 1.225 -6.828 10.094 1 95.69 283 ASN B O 1
ATOM 4503 N N . ASP B 1 284 ? 0.303 -5.547 11.539 1 95.31 284 ASP B N 1
ATOM 4504 C CA . ASP B 1 284 ? 1.336 -4.516 11.484 1 95.31 284 ASP B CA 1
ATOM 4505 C C . ASP B 1 284 ? 2.59 -4.953 12.234 1 95.31 284 ASP B C 1
ATOM 4507 O O . ASP B 1 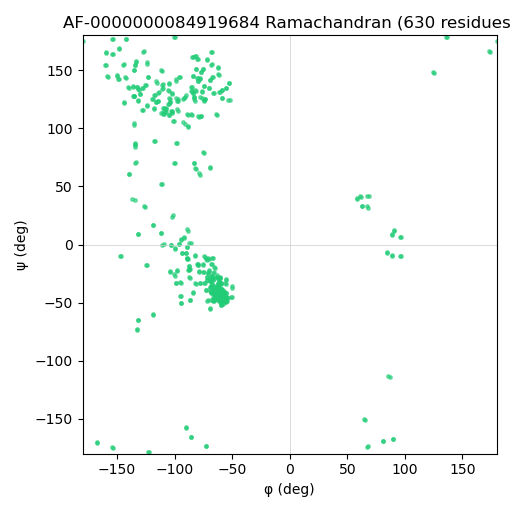284 ? 2.973 -4.328 13.227 1 95.31 284 ASP B O 1
ATOM 4511 N N . THR B 1 285 ? 3.252 -6.027 11.664 1 94.75 285 THR B N 1
ATOM 4512 C CA . THR B 1 285 ? 4.422 -6.605 12.312 1 94.75 285 THR B CA 1
ATOM 4513 C C . THR B 1 285 ? 5.445 -7.062 11.281 1 94.75 285 THR B C 1
ATOM 4515 O O . THR B 1 285 ? 5.09 -7.355 10.133 1 94.75 285 THR B O 1
ATOM 4518 N N . PHE B 1 286 ? 6.68 -7.098 11.742 1 94.12 286 PHE B N 1
ATOM 4519 C CA . PHE B 1 286 ? 7.711 -7.801 10.984 1 94.12 286 PHE B CA 1
ATOM 4520 C C . PHE B 1 286 ? 7.637 -9.305 11.242 1 94.12 286 PHE B C 1
ATOM 4522 O O . PHE B 1 286 ? 6.977 -9.75 12.188 1 94.12 286 PHE B O 1
ATOM 4529 N N . GLY B 1 287 ? 8.211 -10.062 10.328 1 92.5 287 GLY B N 1
ATOM 4530 C CA . GLY B 1 287 ? 8.328 -11.492 10.555 1 92.5 287 GLY B CA 1
ATOM 4531 C C . GLY B 1 287 ? 9.375 -11.852 11.594 1 92.5 287 GLY B C 1
ATOM 4532 O O . GLY B 1 287 ? 9.836 -10.984 12.336 1 92.5 287 GLY B O 1
ATOM 4533 N N . GLU B 1 288 ? 9.594 -13.109 11.711 1 92 288 GLU B N 1
ATOM 4534 C CA . GLU B 1 288 ? 10.547 -13.648 12.68 1 92 288 GLU B CA 1
ATOM 4535 C C . GLU B 1 288 ? 11.195 -14.922 12.148 1 92 288 GLU B C 1
ATOM 4537 O O . GLU B 1 288 ? 10.797 -15.453 11.109 1 92 288 GLU B O 1
ATOM 4542 N N . SER B 1 289 ? 12.234 -15.289 12.906 1 92.5 289 SER B N 1
ATOM 4543 C CA . SER B 1 289 ? 12.875 -16.547 12.547 1 92.5 289 SER B CA 1
ATOM 4544 C C . SER B 1 289 ? 12.117 -17.734 13.125 1 92.5 289 SER B C 1
ATOM 4546 O O . SER B 1 289 ? 11.641 -17.688 14.266 1 92.5 289 SER B O 1
ATOM 4548 N N . GLY B 1 290 ? 11.836 -18.797 12.336 1 93.69 290 GLY B N 1
ATOM 4549 C CA . GLY B 1 290 ? 11.164 -20.047 12.648 1 93.69 290 GLY B CA 1
ATOM 4550 C C . GLY B 1 290 ? 10.914 -20.906 11.422 1 93.69 290 GLY B C 1
ATOM 4551 O O . GLY B 1 290 ? 11.156 -20.484 10.289 1 93.69 290 GLY B O 1
ATOM 4552 N N . THR B 1 291 ? 10.578 -22.141 11.688 1 94.75 291 THR B N 1
ATOM 4553 C CA . THR B 1 291 ? 10.203 -22.938 10.516 1 94.75 291 THR B CA 1
ATOM 4554 C C . THR B 1 291 ? 8.977 -22.344 9.836 1 94.75 291 THR B C 1
ATOM 4556 O O . THR B 1 291 ? 8.156 -21.688 10.477 1 94.75 291 THR B O 1
ATOM 4559 N N . PRO B 1 292 ? 8.844 -22.562 8.523 1 94.5 292 PRO B N 1
ATOM 4560 C CA . PRO B 1 292 ? 7.668 -22.062 7.82 1 94.5 292 PRO B CA 1
ATOM 4561 C C . PRO B 1 292 ? 6.359 -22.453 8.508 1 94.5 292 PRO B C 1
ATOM 4563 O O . PRO B 1 292 ? 5.484 -21.609 8.703 1 94.5 292 PRO B O 1
ATOM 4566 N N . ALA B 1 293 ? 6.281 -23.719 8.898 1 94.06 293 ALA B N 1
ATOM 4567 C CA . ALA B 1 293 ? 5.051 -24.203 9.523 1 94.06 293 ALA B CA 1
ATOM 4568 C C . ALA B 1 293 ? 4.793 -23.484 10.852 1 94.06 293 ALA B C 1
ATOM 4570 O O . ALA B 1 293 ? 3.658 -23.094 11.148 1 94.06 293 ALA B O 1
ATOM 4571 N N . GLN B 1 294 ? 5.777 -23.266 11.625 1 95.5 294 GLN B N 1
ATOM 4572 C CA . GL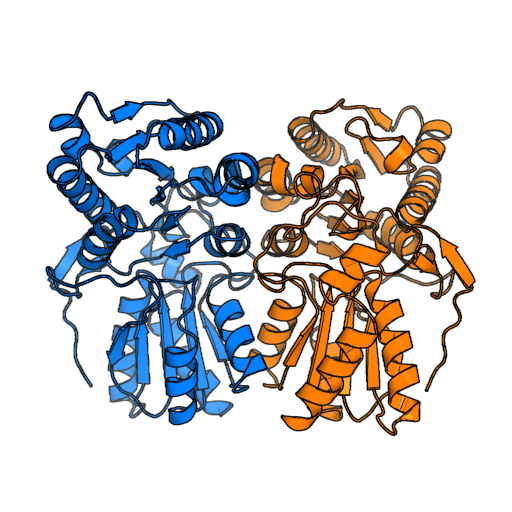N B 1 294 ? 5.664 -22.578 12.906 1 95.5 294 GLN B CA 1
ATOM 4573 C C . GLN B 1 294 ? 5.227 -21.125 12.711 1 95.5 294 GLN B C 1
ATOM 4575 O O . GLN B 1 294 ? 4.391 -20.609 13.469 1 95.5 294 GLN B O 1
ATOM 4580 N N . LEU B 1 295 ? 5.805 -20.516 11.766 1 96.12 295 LEU B N 1
ATOM 4581 C CA . LEU B 1 295 ? 5.5 -19.109 11.523 1 96.12 295 LEU B CA 1
ATOM 4582 C C . LEU B 1 295 ? 4.078 -18.953 10.992 1 96.12 295 LEU B C 1
ATOM 4584 O O . LEU B 1 295 ? 3.371 -18.016 11.383 1 96.12 295 LEU B O 1
ATOM 4588 N N . MET B 1 296 ? 3.672 -19.859 10.125 1 96.38 296 MET B N 1
ATOM 4589 C CA . MET B 1 296 ? 2.311 -19.797 9.602 1 96.38 296 MET B CA 1
ATOM 4590 C C . MET B 1 296 ? 1.289 -19.953 10.727 1 96.38 296 MET B C 1
ATOM 4592 O O . MET B 1 296 ? 0.266 -19.266 10.742 1 96.38 296 MET B O 1
ATOM 4596 N N . GLU B 1 297 ? 1.593 -20.828 11.594 1 96.31 297 GLU B N 1
ATOM 4597 C CA . GLU B 1 297 ? 0.723 -21.016 12.758 1 96.31 297 GLU B CA 1
ATOM 4598 C C . GLU B 1 297 ? 0.734 -19.781 13.656 1 96.31 297 GLU B C 1
ATOM 4600 O O . GLU B 1 297 ? -0.322 -19.281 14.039 1 96.31 297 GLU B O 1
ATOM 4605 N N . LYS B 1 298 ? 1.873 -19.312 13.945 1 96.31 298 LYS B N 1
ATOM 4606 C CA . LYS B 1 298 ? 2.031 -18.172 14.852 1 96.31 298 LYS B CA 1
ATOM 4607 C C . LYS B 1 298 ? 1.294 -16.953 14.328 1 96.31 298 LYS B C 1
ATOM 4609 O O . LYS B 1 298 ? 0.669 -16.219 15.094 1 96.31 298 LYS B O 1
ATOM 4614 N N . TYR B 1 299 ? 1.349 -16.75 13.062 1 97.12 299 TYR B N 1
ATOM 4615 C CA . TYR B 1 299 ? 0.789 -15.539 12.469 1 97.12 299 TYR B CA 1
ATOM 4616 C C . TYR B 1 299 ? -0.637 -15.773 11.984 1 97.12 299 TYR B C 1
ATOM 4618 O O . TYR B 1 299 ? -1.251 -14.891 11.383 1 97.12 299 TYR B O 1
ATOM 4626 N N . GLY B 1 300 ? -1.195 -16.953 12.242 1 97.88 300 GLY B N 1
ATOM 4627 C CA . GLY B 1 300 ? -2.57 -17.266 11.883 1 97.88 300 GLY B CA 1
ATOM 4628 C C . GLY B 1 300 ? -2.799 -17.344 10.391 1 97.88 300 GLY B C 1
ATOM 4629 O O . GLY B 1 300 ? -3.797 -16.828 9.875 1 97.88 300 GLY B O 1
ATOM 4630 N N . LEU B 1 301 ? -1.855 -17.953 9.688 1 98.19 301 LEU B N 1
ATOM 4631 C CA . LEU B 1 301 ? -1.928 -18.094 8.234 1 98.19 301 LEU B CA 1
ATOM 4632 C C . LEU B 1 301 ? -2.141 -19.547 7.836 1 98.19 301 LEU B C 1
ATOM 4634 O O . LEU B 1 301 ? -1.367 -20.109 7.051 1 98.19 301 LEU B O 1
ATOM 4638 N N . ASP B 1 302 ? -3.16 -20.141 8.438 1 98.06 302 ASP B N 1
ATOM 4639 C CA . ASP B 1 302 ? -3.43 -21.547 8.188 1 98.06 302 ASP B CA 1
ATOM 4640 C C . ASP B 1 302 ? -4.93 -21.812 8.133 1 98.06 302 ASP B C 1
ATOM 4642 O O . ASP B 1 302 ? -5.738 -20.891 8.25 1 98.06 302 ASP B O 1
ATOM 4646 N N . ASN B 1 303 ? -5.27 -23.078 7.844 1 98.5 303 ASN B N 1
ATOM 4647 C CA . ASN B 1 303 ? -6.664 -23.453 7.656 1 98.5 303 ASN B CA 1
ATOM 4648 C C . ASN B 1 303 ? -7.484 -23.234 8.922 1 98.5 303 ASN B C 1
ATOM 4650 O O . ASN B 1 303 ? -8.656 -22.844 8.844 1 98.5 303 ASN B O 1
ATOM 4654 N N . LYS B 1 304 ? -6.918 -23.406 10.117 1 98.62 304 LYS B N 1
ATOM 4655 C CA . LYS B 1 304 ? -7.625 -23.172 11.367 1 98.62 304 LYS B CA 1
ATOM 4656 C C . LYS B 1 304 ? -8.008 -21.703 11.523 1 98.62 304 LYS B C 1
ATOM 4658 O O . LYS B 1 304 ? -9.125 -21.391 11.945 1 98.62 304 LYS B O 1
ATOM 4663 N N . ALA B 1 305 ? -7.086 -20.859 11.195 1 98.75 305 ALA B N 1
ATOM 4664 C CA . ALA B 1 305 ? -7.363 -19.422 11.258 1 98.75 305 ALA B CA 1
ATOM 4665 C C . ALA B 1 305 ? -8.469 -19.031 10.273 1 98.75 305 ALA B C 1
ATOM 4667 O O . ALA B 1 305 ? -9.328 -18.219 10.594 1 98.75 305 ALA B O 1
ATOM 4668 N N . ILE B 1 306 ? -8.398 -19.578 9.109 1 98.88 306 ILE B N 1
ATOM 4669 C CA . ILE B 1 306 ? -9.414 -19.297 8.094 1 98.88 306 ILE B CA 1
ATOM 4670 C C . ILE B 1 306 ? -10.781 -19.766 8.602 1 98.88 306 ILE B C 1
ATOM 4672 O O . ILE B 1 306 ? -11.773 -19.047 8.469 1 98.88 306 ILE B O 1
ATOM 4676 N N . GLU B 1 307 ? -10.836 -20.953 9.164 1 98.81 307 GLU B N 1
ATOM 4677 C CA . GLU B 1 307 ? -12.094 -21.469 9.703 1 98.81 307 GLU B CA 1
ATOM 4678 C C . GLU B 1 307 ? -12.656 -20.531 10.773 1 98.81 307 GLU B C 1
ATOM 4680 O O . GLU B 1 307 ? -13.852 -20.234 10.773 1 98.81 307 GLU B O 1
ATOM 4685 N N . LYS B 1 308 ? -11.828 -20.141 11.672 1 98.81 308 LYS B N 1
ATOM 4686 C CA . LYS B 1 308 ? -12.266 -19.219 12.727 1 98.81 308 LYS B CA 1
ATOM 4687 C C . LYS B 1 308 ? -12.805 -17.922 12.133 1 98.81 308 LYS B C 1
ATOM 4689 O O . LYS B 1 308 ? -13.812 -17.391 12.594 1 98.81 308 LYS B O 1
ATOM 4694 N N . ALA B 1 309 ? -12.125 -17.406 11.133 1 98.81 309 ALA B N 1
ATOM 4695 C CA . ALA B 1 309 ? -12.547 -16.172 10.469 1 98.81 309 ALA B CA 1
ATOM 4696 C C . ALA B 1 309 ? -13.898 -16.359 9.781 1 98.81 309 ALA B C 1
ATOM 4698 O O . ALA B 1 309 ? -14.719 -15.438 9.766 1 98.81 309 ALA B O 1
ATOM 4699 N N . VAL B 1 310 ? -14.07 -17.484 9.195 1 98.88 310 VAL B N 1
ATOM 4700 C CA . VAL B 1 310 ? -15.328 -17.797 8.523 1 98.88 310 VAL B CA 1
ATOM 4701 C C . VAL B 1 310 ? -16.484 -17.766 9.531 1 98.88 310 VAL B C 1
ATOM 4703 O O . VAL B 1 310 ? -17.516 -17.141 9.289 1 98.88 310 VAL B O 1
ATOM 4706 N N . LEU B 1 311 ? -16.281 -18.438 10.617 1 98.69 311 LEU B N 1
ATOM 4707 C CA . LEU B 1 311 ? -17.312 -18.469 11.641 1 98.69 311 LEU B CA 1
ATOM 4708 C C . LEU B 1 311 ? -17.625 -17.062 12.125 1 98.69 311 LEU B C 1
ATOM 4710 O O . LEU B 1 311 ? -18.797 -16.719 12.328 1 98.69 311 LEU B O 1
ATOM 4714 N N . LYS B 1 312 ? -16.641 -16.297 12.266 1 98.69 312 LYS B N 1
ATOM 4715 C CA . LYS B 1 312 ? -16.797 -14.922 12.742 1 98.69 312 LYS B CA 1
ATOM 4716 C C . LYS B 1 312 ? -17.578 -14.078 11.734 1 98.69 312 LYS B C 1
ATOM 4718 O O . LYS B 1 312 ? -18.5 -13.352 12.102 1 98.69 312 LYS B O 1
ATOM 4723 N N . VAL B 1 313 ? -17.219 -14.188 10.477 1 98.81 313 VAL B N 1
ATOM 4724 C CA . VAL B 1 313 ? -17.797 -13.289 9.484 1 98.81 313 VAL B CA 1
ATOM 4725 C C . VAL B 1 313 ? -19.25 -13.688 9.203 1 98.81 313 VAL B C 1
ATOM 4727 O O . VAL B 1 313 ? -20.094 -12.836 8.914 1 98.81 313 VAL B O 1
ATOM 4730 N N . ILE B 1 314 ? -19.578 -14.945 9.258 1 98.56 314 ILE B N 1
ATOM 4731 C CA . ILE B 1 314 ? -20.938 -15.43 9.047 1 98.56 314 ILE B CA 1
ATOM 4732 C C . ILE B 1 314 ? -21.859 -14.812 10.086 1 98.56 314 ILE B C 1
ATOM 4734 O O . ILE B 1 314 ? -23.016 -14.492 9.789 1 98.56 314 ILE B O 1
ATOM 4738 N N . GLU B 1 315 ? -21.344 -14.602 11.281 1 97.94 315 GLU B N 1
ATOM 4739 C CA . GLU B 1 315 ? -22.141 -14.008 12.344 1 97.94 315 GLU B CA 1
ATOM 4740 C C . GLU B 1 315 ? -22.484 -12.547 12.039 1 97.94 315 GLU B C 1
ATOM 4742 O O . GLU B 1 315 ? -23.406 -11.977 12.625 1 97.94 315 GLU B O 1
ATOM 4747 N N . ARG B 1 316 ? -21.797 -11.922 11.117 1 96.38 316 ARG B N 1
ATOM 4748 C CA . ARG B 1 316 ? -21.953 -10.508 10.82 1 96.38 316 ARG B CA 1
ATOM 4749 C C . ARG B 1 316 ? -22.766 -10.297 9.555 1 96.38 316 ARG B C 1
ATOM 4751 O O . ARG B 1 316 ? -23.016 -9.156 9.148 1 96.38 316 ARG B O 1
ATOM 4758 N N . LYS B 1 317 ? -23.188 -11.367 8.938 1 91.62 317 LYS B N 1
ATOM 4759 C CA . LYS B 1 317 ? -23.953 -11.297 7.695 1 91.62 317 LYS B CA 1
ATOM 4760 C C . LYS B 1 317 ? -25.297 -10.594 7.922 1 91.62 317 LYS B C 1
ATOM 4762 O O . LYS B 1 317 ? -25.938 -10.789 8.961 1 91.62 317 LYS B O 1
#

Nearest PDB structures (foldseek):
  6yak-assembly1_DDD  TM=9.904E-01  e=7.368E-47  Carboxydothermus hydrogenoformans
  6yaj-assembly1_AAA  TM=9.694E-01  e=1.753E-39  Carboxydothermus hydrogenoformans
  6yaj-assembly1_CCC  TM=9.656E-01  e=5.643E-39  Carboxydothermus hydrogenoformans
  6yaj-assembly1_BBB  TM=9.648E-01  e=2.628E-38  Carboxydothermus hydrogenoformans
  8bzx-assembly1_A  TM=9.261E-01  e=9.374E-30  Klebsiella pneumoniae

Solvent-accessible surface area (backbone atoms only — not comparable to full-atom values): 29777 Å² total; per-residue (Å²): 122,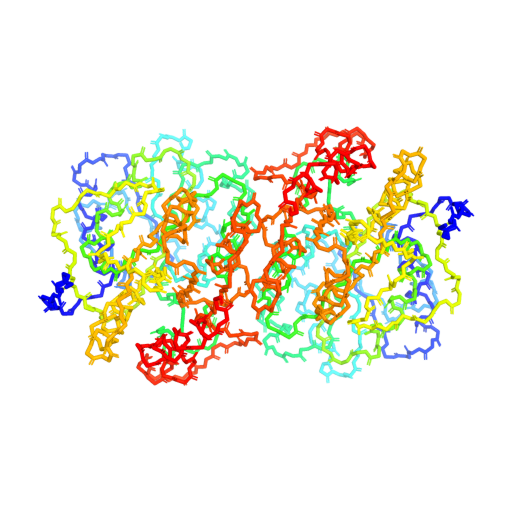70,82,81,58,70,77,46,69,36,24,24,25,55,13,35,17,53,15,48,30,50,38,54,75,73,33,89,45,49,29,38,36,29,38,73,38,50,76,79,45,34,42,57,64,27,38,74,76,34,56,90,43,45,45,82,52,42,90,31,50,53,57,44,49,50,52,34,32,55,43,28,77,78,64,31,38,28,36,37,40,35,43,28,31,51,63,32,50,62,24,38,38,44,44,48,55,52,21,37,73,60,57,20,38,31,35,44,34,17,29,31,35,14,54,46,45,7,64,76,16,38,88,48,30,33,45,40,54,65,26,58,47,54,45,39,36,76,34,30,30,36,27,39,45,22,20,38,45,22,19,31,41,46,47,44,54,71,75,49,88,30,27,32,39,40,44,33,29,56,55,66,37,57,23,63,65,57,78,83,52,82,56,56,90,35,55,61,43,81,68,28,72,47,53,52,27,30,37,39,17,24,21,60,41,34,58,28,48,54,53,24,33,55,58,34,43,76,73,73,40,40,39,16,36,32,38,39,34,28,66,25,56,56,40,56,62,64,53,51,59,45,32,73,64,18,47,15,34,32,27,35,39,77,27,19,46,57,42,22,67,48,21,53,51,24,38,53,24,18,63,72,53,49,37,35,38,31,77,36,27,37,60,81,58,76,56,51,64,35,54,35,70,56,41,29,57,74,52,40,61,40,29,68,44,51,43,55,41,47,59,55,28,56,73,62,91,120,70,82,80,58,70,79,44,70,36,25,24,25,54,13,35,16,53,15,47,30,51,37,55,74,74,33,89,44,47,30,38,34,28,38,73,37,50,76,78,46,35,43,58,64,30,38,71,77,35,56,90,42,44,45,81,51,41,89,32,51,55,56,44,48,51,52,35,32,55,44,28,77,78,62,30,37,27,35,36,39,37,43,30,32,52,62,31,50,62,23,38,39,45,44,48,55,50,21,36,72,61,56,21,38,30,35,43,34,19,29,30,36,14,53,44,45,8,66,76,16,39,87,49,32,33,45,41,54,64,26,59,47,56,45,40,34,75,34,32,30,34,28,39,45,23,18,40,46,22,19,32,42,48,47,44,52,73,75,49,88,30,28,33,39,40,43,33,30,57,55,66,35,57,23,62,64,58,78,83,52,82,56,57,91,36,56,59,43,81,68,28,72,46,52,53,27,29,36,40,16,25,21,61,41,34,57,28,49,52,53,22,34,56,57,34,43,78,72,74,40,40,39,16,35,32,39,41,34,28,66,26,57,57,39,56,63,65,53,51,59,44,33,72,63,18,46,15,34,34,28,31,39,76,28,19,46,56,43,23,66,46,21,54,51,24,38,52,24,18,61,72,55,49,37,32,36,32,78,36,26,35,60,81,58,76,59,50,66,34,54,34,70,56,41,28,58,74,51,39,61,39,29,69,43,49,43,53,40,46,60,54,27,56,72,63,92

Foldseek 3Di:
DDAWDQPDWDFQLCLLLLLLLVCLVVPVQEAEEEAPCCVQSNVVNSCVVCVPRYYYDHNCLLVRLQVQLVSVVVVHQYEYEEALCSLDVVNPVSCQPSFLVVQGRYEREHEAEFQQVAAVWQNRYAQCSQLSQQVRPPEWEFFAAASLQSSQVSNVSSPPRGYYYYYTYRTIAGDTDDNPDHDDGQDKDWDFDFQAEEEEEEYNLLVQQSVLQVVVVVVVHGYTGIYFRILPVHNLVVLVVRCVRRQAYEYAYSHECPRHSVVSNCVSCVVPPRGHYDYHYAYPDTHGHHNSVVRCVVRLRGNVSRNVRSVVRSVVD/DDAWDQPDWDFQLCLLLLLLLVCLVVPVQEAEEEAPCCVQSNVVNSCVSCVPRYYYDHNCLLVVLQVQLVSVVVVHQYEYEEALCSLDVVNVVSCQPSFLVVQGRYEREHEAEFQQVAAVWQNRYAQCSQLSQQVRPPEWEFFAAASQQSSQVSNVSSPPRGYYYYYTYRDIAGDTDDNPDHDDGQDKDWDFDFQAEEEEEGYNLLVQQSVLQVVVVVVVHGYTGIYFRILPVHNLVVLVVRCVRRQAYEYAYSHECPRHSVVSNCVSCVVPPRGQYHYHYAYPDTHGHHNSVVRCVVRLRGNVSRNVRSVVRSVVD

Sequence (634 aa):
MKKYTDQGKNDTRSGFGAGLAELGRLNPNVVALCADLIGSLKMDKFIEENPERFFQIGIAEANMMGIAAGLTIGGKIPFTGTFANFSTGRVYDQIRQSIAYSGKNVKICASHAGVTLGEDGATHQILEDIGLMKMLPGMVVINPCDYNQTKAATIAIADYEGPVYLRFGRPKVANFTPVDQKFEIGKALHLTEGTDVTIVATGHLVWEALIAAENLESQGISAEVINIHTIKPLDANAIINSVKKTGCIVTAEEHNVLGGLGESVARVLATSQPTPQEFIGTNDTFGESGTPAQLMEKYGLDNKAIEKAVLKVIERKMKKYTDQGKNDTRSGFGAGLAELGRLNPNVVALCADLIGSLKMDKFIEENPERFFQIGIAEANMMGIAAGLTIGGKIPFTGTFANFSTGRVYDQIRQSIAYSGKNVKICASHAGVTLGEDGATHQILEDIGLMKMLPGMVVINPCDYNQTKAATIAIADYEGPVYLRFGRPKVANFTPVDQKFEIGKALHLTEGTDVTIVATGHLVWEALIAAENLESQGISAEVINIHTIKPLDANAIINSVKKTGCIVTAEEHNVLGGLGESVARVLATSQPTPQEFIGTNDTFGESGTPAQLMEKYGLDNKAIEKAVLKVIERK

Secondary structure (DSSP, 8-state):
--------EEEHHHHHHHHHHHHHHH-TTEEEEESS-HHHHT-HHHHHH-GGGEEE--S-HHHHHHHHHHHHHTT-EEEEEEEHHHHTGGGHHHIIIIIITTT---EEEEES-SGGGGGG-TTT--SSHHHHHHTSTT-EEE--SSHHHHHHHHHHHTTS-S-EEEE--SSEEE--S-TTPPP-TT--EEEE--SSEEEEE-TTHHHHHHHHHHHHHHTT--EEEEE--EEES--HHHHHHHHHHHS-EEEEEEEETTTSHHHHHHHHHHHS----EEEEEE-S----SS-HHHHHHHTT-SHHHHHHHHHHHHTT-/--------EEEHHHHHHHHHHHHHHH-TTEEEEESS-HHHHT-HHHHHH-GGGEEE--S-HHHHHHHHHHHHHTT-EEEEEEEHHHHTGGGHHHIIIIIITTT---EEEEES-SGGGGGG-TTT--SSHHHHHHTSTT-EEE--SSHHHHHHHHHHHTTS-S-EEEE--SSEEE--S-TT----TT--EEEE--SSEEEEE-TTHHHHHHHHHHHHHHTT--EEEEE--EEES--HHHHHHHHHHHS-EEEEEEEETTTSHHHHHHHHHHHS----EEEEEE-S----SS-HHHHHHHTT-SHHHHHHHHHHHHTT-

Radius of gyration: 24.15 Å; Cα contacts (8 Å, |Δi|>4): 1704; chains: 2; bounding box: 56×68×51 Å

Organism: Cellulophaga lytica (strain ATCC 23178 / DSM 7489 / JCM 8516 / NBRC 14961 / NCIMB 1423 / VKM B-1433 / Cy l20) (NCBI:txid867900)

InterPro domains:
  IPR005475 Transketolase-like, pyrimidine-binding domain [PF02779] (11-173)
  IPR005475 Transketolase-like, pyrimidine-binding domain [SM00861] (10-175)
  IPR009014 Transketolase C-terminal/Pyruvate-ferredoxin oxidoreductase domain II [G3DSA:3.40.50.920] (186-317)
  IPR009014 Transketolase C-terminal/Pyruvate-ferredoxin oxidoreductase domain II [SSF52922] (183-314)
  IPR029061 Thiamin diphosphate-binding fold [SSF52518] (4-174)
  IPR033248 Transketolase, C-terminal domain [PF02780] (186-306)
  IPR051157 Pyruvate Dehydrogenase/Transketolase [PTHR43825] (2-315)